Protein AF-A0ABD0XUN5-F1 (afdb_monomer)

Sequence (572 aa):
ICELVEPIVAKISSLLKPIEFGREIVEESTNNSLDVGTSLFELYLNLQRFYMLGVGMFPTGIESLSISKFYTWFDHAVVQWLDIAVFKAFQRIDKAVDLDELVPVHSCVKYSSSAVDTLSIFYQVKTFWKQLAWPEAAGSYTFVAKILEEICRSCVNHYANKMSKKVEHLGFTESAYGEKYEVTNEWCLAINNIDYVGQSIQPFGDDLDLEDIIKNVAEYIDLSAADKCKQSLDGIMKSALENVHNKIIDLLQSAARQMSPSIKRFLLEGAELLHQDNNHVDRLMQYLDENLMTLHSQLSTDNFDRFLSIILEEVSIILKFVVEDNLDRRRPSSFFSNLNGTLKILTGFFKDGVNVDSNENFTRVKQLLTLHGTETEELIHQYHLERLEEQKALNNCPFGKLVVRVRFIDETLKINVIIAEKLQPHDTNGLCDPYVKIHLLPEEKFVHLSKPRTKTVKRSLNPLFDETFTLSLTKEQKNYDRGLIQFLVKDQDFLGMSSQFVGEAFIQFKDIPKAEGDEQLENLRTFHLNLSKPDKQNTEVYKALDHRQGEKLARDFIKRQKAKMQPMVPNS

Organism: NCBI:txid642074

Radius of gyration: 42.01 Å; Cα contacts (8 Å, |Δi|>4): 743; chains: 1; bounding box: 93×56×123 Å

InterPro domains:
  IPR000008 C2 domain [PF00168] (412-520)
  IPR000008 C2 domain [PS50004] (398-522)
  IPR000008 C2 domain [SM00239] (412-521)
  IPR014770 Munc13 homology 1 [PS51258] (41-163)
  IPR014772 Mammalian uncoordinated homology 13, domain 2 [PS51259] (278-383)
  IPR035892 C2 domain superfamily [G3DSA:2.60.40.150] (385-529)
  IPR035892 C2 domain superfamily [SSF49562] (408-521)
  IPR052095 UNC-13 domain-containing protein [PTHR45999] (20-568)

Nearest PDB structures (foldseek):
  4dnl-assembly1_A  TM=9.045E-01  e=9.154E-09  Homo sapiens
  3pfq-assembly1_A  TM=8.979E-01  e=2.040E-08  Rattus norvegicus
  3gpe-assembly1_A  TM=8.973E-01  e=3.804E-08  Rattus norvegicus
  1a25-assembly1_B  TM=8.925E-01  e=6.784E-08  Rattus norvegicus
  6uwa-assembly1_A  TM=8.461E-01  e=7.416E-08  Mus musculus

Solvent-accessible surface area (backbone atoms only — not comparable to full-atom values): 31408 Å² total; per-residue (Å²): 105,62,91,65,47,46,66,50,44,45,52,53,42,71,66,58,72,85,84,79,86,88,63,95,68,63,62,69,66,52,49,54,52,51,54,54,50,51,53,53,50,54,49,49,55,51,52,51,53,53,49,53,53,44,48,76,76,36,79,82,64,48,81,79,40,83,65,66,58,54,67,68,54,37,61,67,40,53,60,49,50,50,54,52,51,52,52,54,45,50,56,47,40,49,53,33,56,70,71,44,83,54,48,58,72,42,100,89,48,59,32,26,58,32,38,56,59,46,51,51,47,55,56,48,51,45,50,51,53,65,68,61,60,69,85,47,46,73,59,43,50,56,51,49,52,50,47,47,44,48,49,47,36,52,46,46,50,48,47,45,52,52,49,50,60,72,45,67,75,62,38,67,39,88,46,102,88,45,81,42,58,46,73,45,71,46,52,35,27,50,49,39,22,42,50,54,53,42,64,45,46,61,61,50,49,61,68,64,46,50,68,60,44,38,50,42,27,31,74,76,73,33,63,69,58,20,52,50,50,50,56,52,52,54,47,50,55,49,50,26,43,49,51,46,52,49,52,50,50,51,51,48,50,48,54,41,59,54,39,43,64,59,53,51,49,35,51,49,59,40,18,69,61,83,90,65,72,71,60,40,53,49,48,45,50,49,54,52,46,56,37,48,52,46,41,60,73,52,38,55,71,71,59,35,56,49,38,55,55,50,40,51,53,51,52,34,51,48,50,44,50,55,52,54,59,39,55,78,67,51,62,61,35,66,36,30,34,38,42,43,52,51,50,53,52,53,53,59,69,45,55,89,81,45,75,66,85,76,37,68,60,47,54,53,42,51,51,50,25,52,62,49,21,44,53,69,67,58,47,54,39,50,47,52,52,52,51,40,54,50,42,71,69,50,89,69,52,82,36,10,36,40,34,35,36,56,35,32,48,68,53,29,43,38,41,32,44,36,35,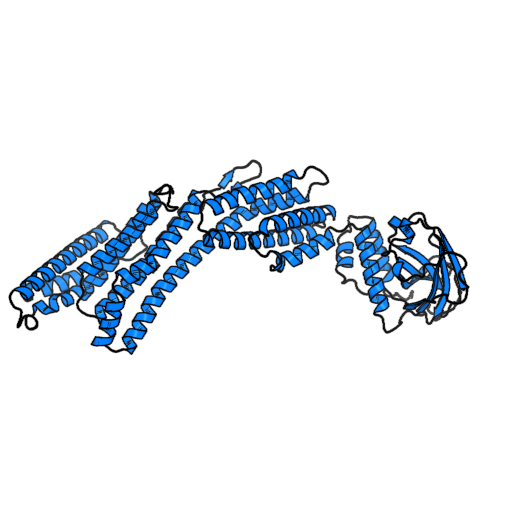37,39,62,39,62,60,74,44,100,85,64,35,28,26,36,28,43,37,42,43,58,36,52,51,83,84,41,67,90,55,84,68,54,62,56,74,68,36,75,72,30,43,57,38,75,63,70,43,77,47,79,45,84,47,51,71,68,62,68,66,35,56,86,27,32,42,39,39,39,36,27,30,50,42,89,93,66,83,51,68,48,78,62,25,34,33,68,46,49,46,70,78,44,54,78,40,79,72,89,70,71,89,84,77,72,64,70,43,82,38,45,24,40,69,73,78,75,77,74,43,69,58,54,45,51,39,63,57,35,58,89,40,66,68,36,36,54,49,48,53,54,51,53,65,60,49,57,78,84,74,77,88,126

Structure (mmCIF, N/CA/C/O backbone):
data_AF-A0ABD0XUN5-F1
#
_entry.id   AF-A0ABD0XUN5-F1
#
loop_
_atom_site.group_PDB
_atom_site.id
_atom_site.type_symbol
_atom_site.label_atom_id
_atom_site.label_alt_id
_atom_site.label_comp_id
_atom_site.label_asym_id
_atom_site.label_entity_id
_atom_site.label_seq_id
_atom_site.pdbx_PDB_ins_code
_atom_site.Cartn_x
_atom_site.Cartn_y
_atom_site.Cartn_z
_atom_site.occupancy
_atom_site.B_iso_or_equiv
_atom_site.auth_seq_id
_atom_site.auth_comp_id
_atom_site.auth_asym_id
_atom_site.auth_atom_id
_atom_site.pdbx_PDB_model_num
ATOM 1 N N . ILE A 1 1 ? 47.863 2.918 -52.271 1.00 71.12 1 ILE A N 1
ATOM 2 C CA . ILE A 1 1 ? 46.731 3.263 -51.371 1.00 71.12 1 ILE A CA 1
ATOM 3 C C . ILE A 1 1 ? 47.162 3.106 -49.919 1.00 71.12 1 ILE A C 1
ATOM 5 O O . ILE A 1 1 ? 47.206 4.122 -49.245 1.00 71.12 1 ILE A O 1
ATOM 9 N N . CYS A 1 2 ? 47.568 1.910 -49.472 1.00 76.75 2 CYS A N 1
ATOM 10 C CA . CYS A 1 2 ? 47.998 1.666 -48.085 1.00 76.75 2 CYS A CA 1
ATOM 11 C C . CYS A 1 2 ? 49.054 2.665 -47.578 1.00 76.75 2 CYS A C 1
ATOM 13 O O . CYS A 1 2 ? 48.784 3.378 -46.624 1.00 76.75 2 CYS A O 1
ATOM 15 N N . GLU A 1 3 ? 50.168 2.844 -48.299 1.00 77.81 3 GLU A N 1
ATOM 16 C CA . GLU A 1 3 ? 51.256 3.767 -47.908 1.00 77.81 3 GLU A CA 1
ATOM 17 C C . GLU A 1 3 ? 50.840 5.244 -47.768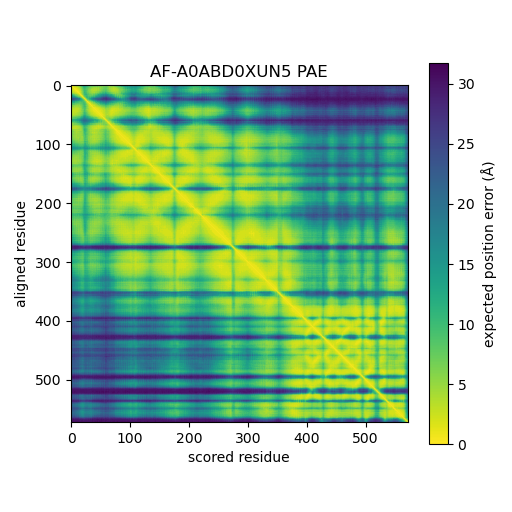 1.00 77.81 3 GLU A C 1
ATOM 19 O O . GLU A 1 3 ? 51.504 6.011 -47.077 1.00 77.81 3 GLU A O 1
ATOM 24 N N . LEU A 1 4 ? 49.756 5.659 -48.431 1.00 78.75 4 LEU A N 1
ATOM 25 C CA . LEU A 1 4 ? 49.271 7.042 -48.397 1.00 78.75 4 LEU A CA 1
ATOM 26 C C . LEU A 1 4 ? 48.158 7.230 -47.366 1.00 78.75 4 LEU A C 1
ATOM 28 O O . LEU A 1 4 ? 48.111 8.253 -46.693 1.00 78.75 4 LEU A O 1
ATOM 32 N N . VAL A 1 5 ? 47.246 6.262 -47.263 1.00 80.88 5 VAL A N 1
ATOM 33 C CA . VAL A 1 5 ? 46.013 6.394 -46.480 1.00 80.88 5 VAL A CA 1
ATOM 34 C C . VAL A 1 5 ? 46.239 6.037 -45.013 1.00 80.88 5 VAL A C 1
ATOM 36 O O . VAL A 1 5 ? 45.787 6.777 -44.146 1.00 80.88 5 VAL A O 1
ATOM 39 N N . GLU A 1 6 ? 46.988 4.974 -44.722 1.00 81.56 6 GLU A N 1
ATOM 40 C CA . GLU A 1 6 ? 47.274 4.510 -43.358 1.00 81.56 6 GLU A CA 1
ATOM 41 C C . GLU A 1 6 ? 47.862 5.602 -42.436 1.00 81.56 6 GLU A C 1
ATOM 43 O O . GLU A 1 6 ? 47.271 5.865 -41.384 1.00 81.56 6 GLU A O 1
ATOM 48 N N . PRO A 1 7 ? 48.941 6.329 -42.804 1.00 80.88 7 PRO A N 1
ATOM 49 C CA . PRO A 1 7 ? 49.507 7.359 -41.928 1.00 80.88 7 PRO A CA 1
ATOM 50 C C . PRO A 1 7 ? 48.580 8.570 -41.752 1.00 80.88 7 PRO A C 1
ATOM 52 O O . PRO A 1 7 ? 48.616 9.231 -40.712 1.00 80.88 7 PRO A O 1
ATOM 55 N N . ILE A 1 8 ? 47.739 8.870 -42.749 1.00 81.44 8 ILE A N 1
ATOM 56 C CA . ILE A 1 8 ? 46.758 9.958 -42.676 1.00 81.44 8 ILE A CA 1
ATOM 57 C C . ILE A 1 8 ? 45.629 9.574 -41.718 1.00 81.44 8 ILE A C 1
ATOM 59 O O . ILE A 1 8 ? 45.303 10.358 -40.829 1.00 81.44 8 ILE A O 1
ATOM 63 N N . VAL A 1 9 ? 45.077 8.364 -41.847 1.00 83.19 9 VAL A N 1
ATOM 64 C CA . VAL A 1 9 ? 44.016 7.860 -40.964 1.00 83.19 9 VAL A CA 1
ATOM 65 C C . VAL A 1 9 ? 44.516 7.763 -39.525 1.00 83.19 9 VAL A C 1
ATOM 67 O O . VAL A 1 9 ? 43.836 8.255 -38.628 1.00 83.19 9 VAL A O 1
ATOM 70 N N . ALA A 1 10 ? 45.719 7.231 -39.294 1.00 79.94 10 ALA A N 1
ATOM 71 C CA . ALA A 1 10 ? 46.306 7.152 -37.957 1.00 79.94 10 ALA A CA 1
ATOM 72 C C . ALA A 1 10 ? 46.486 8.544 -37.325 1.00 79.94 10 ALA A C 1
ATOM 74 O O . ALA A 1 10 ? 46.112 8.771 -36.172 1.00 79.94 10 ALA A O 1
ATOM 75 N N . LYS A 1 11 ? 46.992 9.514 -38.100 1.00 79.69 11 LYS A N 1
ATOM 76 C CA . LYS A 1 11 ? 47.170 10.894 -37.636 1.00 79.69 11 LYS A CA 1
ATOM 77 C C . LYS A 1 11 ? 45.834 11.565 -37.318 1.00 79.69 11 LYS A C 1
ATOM 79 O O . LYS A 1 11 ? 45.712 12.160 -36.253 1.00 79.69 11 LYS A O 1
ATOM 84 N N . ILE A 1 12 ? 44.833 11.466 -38.191 1.00 80.56 12 ILE A N 1
ATOM 85 C CA . ILE A 1 12 ? 43.519 12.085 -37.951 1.00 80.56 12 ILE A CA 1
ATOM 86 C C . ILE A 1 12 ? 42.822 11.403 -36.765 1.00 80.56 12 ILE A C 1
ATOM 88 O O . ILE A 1 12 ? 42.321 12.097 -35.886 1.00 80.56 12 ILE A O 1
ATOM 92 N N . SER A 1 13 ? 42.880 10.073 -36.672 1.00 75.88 13 SER A N 1
ATOM 93 C CA . SER A 1 13 ? 42.295 9.317 -35.556 1.00 75.88 13 SER A CA 1
ATOM 94 C C . SER A 1 13 ? 42.929 9.678 -34.209 1.00 75.88 13 SER A C 1
ATOM 96 O O . SER A 1 13 ? 42.218 9.774 -33.217 1.00 75.88 13 SER A O 1
ATOM 98 N N . SER A 1 14 ? 44.238 9.962 -34.168 1.00 72.06 14 SER A N 1
ATOM 99 C CA . SER A 1 14 ? 44.916 10.445 -32.949 1.00 72.06 14 SER A CA 1
ATOM 100 C C . SER A 1 14 ? 44.574 11.888 -32.555 1.00 72.06 14 SER A C 1
ATOM 102 O O . SER A 1 14 ? 44.804 12.286 -31.414 1.00 72.06 14 SER A O 1
ATOM 104 N N . LEU A 1 15 ? 44.060 12.687 -33.495 1.00 71.31 15 LEU A N 1
ATOM 105 C CA . LEU A 1 15 ? 43.689 14.087 -33.276 1.00 71.31 15 LEU A CA 1
ATOM 106 C C . LEU A 1 15 ? 42.215 14.244 -32.879 1.00 71.31 15 LEU A C 1
ATOM 108 O O . LEU A 1 15 ? 41.839 15.303 -32.371 1.00 71.31 15 LEU A O 1
ATOM 112 N N . LEU A 1 16 ? 41.395 13.209 -33.089 1.00 68.56 16 LEU A N 1
ATOM 113 C CA . LEU A 1 16 ? 40.020 13.163 -32.604 1.00 68.56 16 LEU A CA 1
ATOM 114 C C . LEU A 1 16 ? 40.025 13.120 -31.074 1.00 68.56 16 LEU A C 1
ATOM 116 O O . LEU A 1 16 ? 40.545 12.191 -30.457 1.00 68.56 16 LEU A O 1
ATOM 120 N N . LYS A 1 17 ? 39.456 14.156 -30.457 1.00 66.00 17 LYS A N 1
ATOM 121 C CA . LYS A 1 17 ? 39.299 14.219 -29.004 1.00 66.00 17 LYS A CA 1
ATOM 122 C C . LYS A 1 17 ? 38.034 13.462 -28.582 1.00 66.00 17 LYS A C 1
ATOM 124 O O . LYS A 1 17 ? 37.017 13.629 -29.255 1.00 66.00 17 LYS A O 1
ATOM 129 N N . PRO A 1 18 ? 38.068 12.725 -27.454 1.00 63.31 18 PRO A N 1
ATOM 130 C CA . PRO A 1 18 ? 36.867 12.155 -26.853 1.00 63.31 18 PRO A CA 1
ATOM 131 C C . PRO A 1 18 ? 35.824 13.240 -26.583 1.00 63.31 18 PRO A C 1
ATOM 133 O O . PRO A 1 18 ? 36.167 14.345 -26.154 1.00 63.31 18 PRO A O 1
ATOM 136 N N . ILE A 1 19 ? 34.556 12.920 -26.820 1.00 65.31 19 ILE A N 1
ATOM 137 C CA . ILE A 1 19 ? 33.444 13.818 -26.511 1.00 65.31 19 ILE A CA 1
ATOM 138 C C . ILE A 1 19 ? 33.148 13.704 -25.012 1.00 65.31 19 ILE A C 1
ATOM 140 O O . ILE A 1 19 ? 32.750 12.646 -24.532 1.00 65.31 19 ILE A O 1
ATOM 144 N N . GLU A 1 20 ? 33.362 14.785 -24.260 1.00 57.22 20 GLU A N 1
ATOM 145 C CA . GLU A 1 20 ? 32.983 14.851 -22.845 1.00 57.22 20 GLU A CA 1
ATOM 146 C C . GLU A 1 20 ? 31.487 15.164 -22.710 1.00 57.22 20 GLU A C 1
ATOM 148 O O . GLU A 1 20 ? 31.001 16.197 -23.174 1.00 57.22 20 GLU A O 1
ATOM 153 N N . PHE A 1 21 ? 30.750 14.282 -22.036 1.00 56.72 21 PHE A N 1
ATOM 154 C CA . PHE A 1 21 ? 29.333 14.470 -21.737 1.00 56.72 21 PHE A CA 1
ATOM 155 C C . PHE A 1 21 ? 29.181 15.300 -20.444 1.00 56.72 21 PHE A C 1
ATOM 157 O O . PHE A 1 21 ? 29.609 14.858 -19.380 1.00 56.72 21 PHE A O 1
ATOM 164 N N . GLY A 1 22 ? 28.566 16.494 -20.509 1.00 46.00 22 GLY A N 1
ATOM 165 C CA . GLY A 1 22 ? 28.070 17.197 -19.307 1.00 46.00 22 GLY A CA 1
ATOM 166 C C . GLY A 1 22 ? 28.570 18.619 -18.999 1.00 46.00 22 GLY A C 1
ATOM 167 O O . GLY A 1 22 ? 28.340 19.096 -17.890 1.00 46.00 22 GLY A O 1
ATOM 168 N N . ARG A 1 23 ? 29.210 19.341 -19.926 1.00 35.75 23 ARG A N 1
ATOM 169 C CA . ARG A 1 23 ? 29.447 20.798 -19.794 1.00 35.75 23 ARG A CA 1
ATOM 170 C C . ARG A 1 23 ? 28.938 21.519 -21.030 1.00 35.75 23 ARG A C 1
ATOM 172 O O . ARG A 1 23 ? 28.942 20.913 -22.095 1.00 35.75 23 ARG A O 1
ATOM 179 N N . GLU A 1 24 ? 28.498 22.773 -20.876 1.00 40.91 24 GLU A N 1
ATOM 180 C CA . GLU A 1 24 ? 28.136 23.665 -21.989 1.00 40.91 24 GLU A CA 1
ATOM 181 C C . GLU A 1 24 ? 29.156 23.510 -23.117 1.00 40.91 24 GLU A C 1
ATOM 183 O O . GLU A 1 24 ? 30.337 23.839 -22.986 1.00 40.91 24 GLU A O 1
ATOM 188 N N . ILE A 1 25 ? 28.701 22.882 -24.193 1.00 47.41 25 ILE A N 1
ATOM 189 C CA . ILE A 1 25 ? 29.549 22.471 -25.292 1.00 47.41 25 ILE A CA 1
ATOM 190 C C . ILE A 1 25 ? 29.868 23.726 -26.092 1.00 47.41 25 ILE A C 1
ATOM 192 O O . ILE A 1 25 ? 28.964 24.429 -26.535 1.00 47.41 25 ILE A O 1
ATOM 196 N N . VAL A 1 26 ? 31.152 23.988 -26.331 1.00 48.41 26 VAL A N 1
ATOM 197 C CA . VAL A 1 26 ? 31.557 24.916 -27.390 1.00 48.41 26 VAL A CA 1
ATOM 198 C C . VAL A 1 26 ? 31.170 24.257 -28.717 1.00 48.41 26 VAL A C 1
ATOM 200 O O . VAL A 1 26 ? 31.923 23.420 -29.230 1.00 48.41 26 VAL A O 1
ATOM 203 N N . GLU A 1 27 ? 29.974 24.587 -29.218 1.00 56.97 27 GLU A N 1
ATOM 204 C CA . GLU A 1 27 ? 29.319 23.998 -30.401 1.00 56.97 27 GLU A CA 1
ATOM 205 C C . GLU A 1 27 ? 30.265 23.890 -31.608 1.00 56.97 27 GLU A C 1
ATOM 207 O O . GLU A 1 27 ? 30.227 22.925 -32.364 1.00 56.97 27 GLU A O 1
ATOM 212 N N . GLU A 1 28 ? 31.186 24.840 -31.760 1.00 55.22 28 GLU A N 1
ATOM 213 C CA . GLU A 1 28 ? 32.121 24.909 -32.886 1.00 55.22 28 GLU A CA 1
ATOM 214 C C . GLU A 1 28 ? 33.188 23.795 -32.872 1.00 55.22 28 GLU A C 1
ATOM 216 O O . GLU A 1 28 ? 33.539 23.224 -33.905 1.00 55.22 28 GLU A O 1
ATOM 221 N N . SER A 1 29 ? 33.703 23.448 -31.690 1.00 56.56 29 SER A N 1
ATOM 222 C CA . SER A 1 29 ? 34.762 22.437 -31.537 1.00 56.56 29 SER A CA 1
ATOM 223 C C . SER A 1 29 ? 34.247 21.003 -31.668 1.00 56.56 29 SER A C 1
ATOM 225 O O . SER A 1 29 ? 34.942 20.135 -32.199 1.00 56.56 29 SER A O 1
ATOM 227 N N . THR A 1 30 ? 33.013 20.765 -31.226 1.00 61.72 30 THR A N 1
ATOM 228 C CA . THR A 1 30 ? 32.318 19.486 -31.381 1.00 61.72 30 THR A CA 1
ATOM 229 C C . THR A 1 30 ? 31.856 19.311 -32.816 1.00 61.72 30 THR A C 1
ATOM 231 O O . THR A 1 30 ? 32.135 18.261 -33.382 1.00 61.72 30 THR A O 1
ATOM 234 N N . ASN A 1 31 ? 31.277 20.336 -33.453 1.00 65.06 31 ASN A N 1
ATOM 235 C CA . ASN A 1 31 ? 30.881 20.270 -34.866 1.00 65.06 31 ASN A CA 1
ATOM 236 C C . ASN A 1 31 ? 32.054 19.918 -35.794 1.00 65.06 31 ASN A C 1
ATOM 238 O O . ASN A 1 31 ? 31.926 19.021 -36.623 1.00 65.06 31 ASN A O 1
ATOM 242 N N . ASN A 1 32 ? 33.236 20.502 -35.579 1.00 66.12 32 ASN A N 1
ATOM 243 C CA . ASN A 1 32 ? 34.428 20.133 -36.351 1.00 66.12 32 ASN A CA 1
ATOM 244 C C . ASN A 1 32 ? 34.855 18.666 -36.137 1.00 66.12 32 ASN A C 1
ATOM 246 O O . ASN A 1 32 ? 35.246 17.989 -37.087 1.00 66.12 32 ASN A O 1
ATOM 250 N N . SER A 1 33 ? 34.766 18.147 -34.907 1.00 68.69 33 SER A N 1
ATOM 251 C CA . SER A 1 33 ? 35.043 16.728 -34.617 1.00 68.69 33 SER A CA 1
ATOM 252 C C . SER A 1 33 ? 34.009 15.799 -35.275 1.00 68.69 33 SER A C 1
ATOM 254 O O . SER A 1 33 ? 34.354 14.733 -35.790 1.00 68.69 33 SER A O 1
ATOM 256 N N . LEU A 1 34 ? 32.743 16.232 -35.332 1.00 70.50 34 LEU A N 1
ATOM 257 C CA . LEU A 1 34 ? 31.642 15.515 -35.978 1.00 70.50 34 LEU A CA 1
ATOM 258 C C . LEU A 1 34 ? 31.834 15.399 -37.498 1.00 70.50 34 LEU A C 1
ATOM 260 O O . LEU A 1 34 ? 31.629 14.316 -38.057 1.00 70.50 34 LEU A O 1
ATOM 264 N N . ASP A 1 35 ? 32.250 16.478 -38.161 1.00 74.62 35 ASP A N 1
ATOM 265 C CA . ASP A 1 35 ? 32.454 16.509 -39.616 1.00 74.62 35 ASP A CA 1
ATOM 266 C C . ASP A 1 35 ? 33.661 15.660 -40.041 1.00 74.62 35 ASP A C 1
ATOM 268 O O . ASP A 1 35 ? 33.590 14.880 -41.000 1.00 74.62 35 ASP A O 1
ATOM 272 N N . VAL A 1 36 ? 34.757 15.740 -39.277 1.00 78.94 36 VAL A N 1
ATOM 273 C CA . VAL A 1 36 ? 35.954 14.910 -39.488 1.00 78.94 36 VAL A CA 1
ATOM 274 C C . VAL A 1 36 ? 35.643 13.432 -39.240 1.00 78.94 36 VAL A C 1
ATOM 276 O O . VAL A 1 36 ? 36.035 12.582 -40.042 1.00 78.94 36 VAL A O 1
ATOM 279 N N . GLY A 1 37 ? 34.894 13.113 -38.179 1.00 77.56 37 GLY A N 1
ATOM 280 C CA . GLY A 1 37 ? 34.446 11.751 -37.889 1.00 77.56 37 GLY A CA 1
ATOM 281 C C . GLY A 1 37 ? 33.576 11.167 -39.006 1.00 77.56 37 GLY A C 1
ATOM 282 O O . GLY A 1 37 ? 33.820 10.045 -39.445 1.00 77.56 37 GLY A O 1
ATOM 283 N N . THR A 1 38 ? 32.623 11.947 -39.526 1.00 79.06 38 THR A N 1
ATOM 284 C CA . THR A 1 38 ? 31.739 11.528 -40.630 1.00 79.06 38 THR A CA 1
ATOM 285 C C . THR A 1 38 ? 32.535 11.271 -41.914 1.00 79.06 38 THR A C 1
ATOM 287 O O . THR A 1 38 ? 32.370 10.228 -42.543 1.00 79.06 38 THR A O 1
ATOM 290 N N . SER A 1 39 ? 33.476 12.159 -42.251 1.00 82.69 39 SER A N 1
ATOM 291 C CA . SER A 1 39 ? 34.343 12.008 -43.430 1.00 82.69 39 SER A CA 1
ATOM 292 C C . SER A 1 39 ? 35.246 10.768 -43.339 1.00 82.69 39 SER A C 1
ATOM 294 O O . SER A 1 39 ? 35.465 10.071 -44.332 1.00 82.69 39 SER A O 1
ATOM 296 N N . LEU A 1 40 ? 35.761 10.455 -42.143 1.00 85.12 40 LEU A N 1
ATOM 297 C CA . LEU A 1 40 ? 36.540 9.235 -41.910 1.00 85.12 40 LEU A CA 1
ATOM 298 C C . LEU A 1 40 ? 35.694 7.966 -42.064 1.00 85.12 40 LEU A C 1
ATOM 300 O O . LEU A 1 40 ? 36.197 6.965 -42.575 1.00 85.12 40 LEU A O 1
ATOM 304 N N . PHE A 1 41 ? 34.426 7.999 -41.652 1.00 85.38 41 PHE A N 1
ATOM 305 C CA . PHE A 1 41 ? 33.516 6.869 -41.835 1.00 85.38 41 PHE A CA 1
ATOM 306 C C . PHE A 1 41 ? 33.202 6.632 -43.319 1.00 85.38 41 PHE A C 1
ATOM 308 O O . PHE A 1 41 ? 33.248 5.499 -43.796 1.00 85.38 41 PHE A O 1
ATOM 315 N N . GLU A 1 42 ? 32.982 7.695 -44.096 1.00 85.69 42 GLU A N 1
ATOM 316 C CA . GLU A 1 42 ? 32.829 7.580 -45.551 1.00 85.69 42 GLU A CA 1
ATOM 317 C C . GLU A 1 42 ? 34.082 7.000 -46.219 1.00 85.69 42 GLU A C 1
ATOM 319 O O . GLU A 1 42 ? 33.978 6.161 -47.119 1.00 85.69 42 GLU A O 1
ATOM 324 N N . LEU A 1 43 ? 35.277 7.400 -45.770 1.00 88.69 43 LEU A N 1
ATOM 325 C CA . LEU A 1 43 ? 36.532 6.817 -46.244 1.00 88.69 43 LEU A CA 1
ATOM 326 C C . LEU A 1 43 ? 36.596 5.312 -45.946 1.00 88.69 43 LEU A C 1
ATOM 328 O O . LEU A 1 43 ? 36.950 4.540 -46.838 1.00 88.69 43 LEU A O 1
ATOM 332 N N . TYR A 1 44 ? 36.206 4.889 -44.741 1.00 89.44 44 TYR A N 1
ATOM 333 C CA . TYR A 1 44 ? 36.128 3.474 -44.374 1.00 89.44 44 TYR A CA 1
ATOM 334 C C . TYR A 1 44 ? 35.200 2.689 -45.309 1.00 89.44 44 TYR A C 1
ATOM 336 O O . TYR A 1 44 ? 35.619 1.684 -45.885 1.00 89.44 44 TYR A O 1
ATOM 344 N N . LEU A 1 45 ? 33.976 3.175 -45.540 1.00 88.19 45 LEU A N 1
ATOM 345 C CA . LEU A 1 45 ? 33.013 2.510 -46.427 1.00 88.19 45 LEU A CA 1
ATOM 346 C C . LEU A 1 45 ? 33.524 2.409 -47.871 1.00 88.19 45 LEU A C 1
ATOM 348 O O . LEU A 1 45 ? 33.308 1.403 -48.549 1.00 88.19 45 LEU A O 1
ATOM 352 N N . ASN A 1 46 ? 34.227 3.433 -48.361 1.00 88.56 46 ASN A N 1
ATOM 353 C CA . ASN A 1 46 ? 34.826 3.399 -49.694 1.00 88.56 46 ASN A CA 1
ATOM 354 C C . ASN A 1 46 ? 35.981 2.392 -49.786 1.00 88.56 46 ASN A C 1
ATOM 356 O O . ASN A 1 46 ? 36.072 1.669 -50.780 1.00 88.56 46 ASN A O 1
ATOM 360 N N . LEU A 1 47 ? 36.825 2.290 -48.754 1.00 88.25 47 LEU A N 1
ATOM 361 C CA . LEU A 1 47 ? 37.885 1.277 -48.683 1.00 88.25 47 LEU A CA 1
ATOM 362 C C . LEU A 1 47 ? 37.309 -0.140 -48.600 1.00 88.25 47 LEU A C 1
ATOM 364 O O . LEU A 1 47 ? 37.797 -1.031 -49.291 1.00 88.25 47 LEU A O 1
ATOM 368 N N . GLN A 1 48 ? 36.231 -0.332 -47.839 1.00 88.00 48 GLN A N 1
ATOM 369 C CA . GLN A 1 48 ? 35.518 -1.604 -47.743 1.00 88.00 48 GLN A CA 1
ATOM 370 C C . GLN A 1 48 ? 34.931 -2.022 -49.099 1.00 88.00 48 GLN A C 1
ATOM 372 O O . GLN A 1 48 ? 35.148 -3.146 -49.549 1.00 88.00 48 GLN A O 1
ATOM 377 N N . ARG A 1 49 ? 34.252 -1.110 -49.811 1.00 86.50 49 ARG A N 1
ATOM 378 C CA . ARG A 1 49 ? 33.745 -1.367 -51.173 1.00 86.50 49 ARG A CA 1
ATOM 379 C C . ARG A 1 49 ? 34.872 -1.695 -52.148 1.00 86.50 49 ARG A C 1
ATOM 381 O O . ARG A 1 49 ? 34.738 -2.616 -52.952 1.00 86.50 49 ARG A O 1
ATOM 388 N N . PHE A 1 50 ? 35.983 -0.964 -52.070 1.00 86.56 50 PHE A N 1
ATOM 389 C CA . PHE A 1 50 ? 37.159 -1.212 -52.899 1.00 86.56 50 PHE A CA 1
ATOM 390 C C . PHE A 1 50 ? 37.769 -2.593 -52.622 1.00 86.56 50 PHE A C 1
ATOM 392 O O . PHE A 1 50 ? 38.082 -3.323 -53.562 1.00 86.56 50 PHE A O 1
ATOM 399 N N . TYR A 1 51 ? 37.873 -2.985 -51.350 1.00 84.69 51 TYR A N 1
ATOM 400 C CA . TYR A 1 51 ? 38.312 -4.320 -50.954 1.00 84.69 51 TYR A CA 1
ATOM 401 C C . TYR A 1 51 ? 37.379 -5.408 -51.504 1.00 84.69 51 TYR A C 1
ATOM 403 O O . TYR A 1 51 ? 37.852 -6.335 -52.157 1.00 84.69 51 TYR A O 1
ATOM 411 N N . MET A 1 52 ? 36.060 -5.256 -51.340 1.00 83.12 52 MET A N 1
ATOM 412 C CA . MET A 1 52 ? 35.061 -6.211 -51.845 1.00 83.12 52 MET A CA 1
ATOM 413 C C . MET A 1 52 ? 35.108 -6.383 -53.370 1.00 83.12 52 MET A C 1
ATOM 415 O O . MET A 1 52 ? 34.997 -7.502 -53.870 1.00 83.12 52 MET A O 1
ATOM 419 N N . LEU A 1 53 ? 35.323 -5.298 -54.122 1.00 83.69 53 LEU A N 1
ATOM 420 C CA . LEU A 1 53 ? 35.559 -5.370 -55.569 1.00 83.69 53 LEU A CA 1
ATOM 421 C C . LEU A 1 53 ? 36.832 -6.161 -55.889 1.00 83.69 53 LEU A C 1
ATOM 423 O O . LEU A 1 53 ? 36.827 -7.002 -56.787 1.00 83.69 53 LEU A O 1
ATOM 427 N N . GLY A 1 54 ? 37.901 -5.933 -55.122 1.00 79.50 54 GLY A N 1
ATOM 428 C CA . GLY A 1 54 ? 39.134 -6.706 -55.219 1.00 79.50 54 GLY A CA 1
ATOM 429 C C . GLY A 1 54 ? 38.900 -8.202 -55.008 1.00 79.50 54 GLY A C 1
ATOM 430 O O . GLY A 1 54 ? 39.403 -8.998 -55.800 1.00 79.50 54 GLY A O 1
ATOM 431 N N . VAL A 1 55 ? 38.107 -8.584 -53.995 1.00 79.31 55 VAL A N 1
ATOM 432 C CA . VAL A 1 55 ? 37.787 -9.994 -53.680 1.00 79.31 55 VAL A CA 1
ATOM 433 C C . VAL A 1 55 ? 37.107 -10.668 -54.872 1.00 79.31 55 VAL A C 1
ATOM 435 O O . VAL A 1 55 ? 37.463 -11.787 -55.236 1.00 79.31 55 VAL A O 1
ATOM 438 N N . GLY A 1 56 ? 36.174 -9.970 -55.527 1.00 77.62 56 GLY A N 1
ATOM 439 C CA . GLY A 1 56 ? 35.487 -10.477 -56.717 1.00 77.62 56 GLY A CA 1
ATOM 440 C C . GLY A 1 56 ? 36.389 -10.636 -57.947 1.00 77.62 56 GLY A C 1
ATOM 441 O O . GLY A 1 56 ? 36.129 -11.495 -58.787 1.00 77.62 56 GLY A O 1
ATOM 442 N N . MET A 1 57 ? 37.452 -9.833 -58.063 1.00 77.88 57 MET A N 1
ATOM 443 C CA . MET A 1 57 ? 38.382 -9.864 -59.201 1.00 77.88 57 MET A CA 1
ATOM 444 C C . MET A 1 57 ? 39.571 -10.814 -58.999 1.00 77.88 57 MET A C 1
ATOM 446 O O . MET A 1 57 ? 40.087 -11.352 -59.978 1.00 77.88 57 MET A O 1
ATOM 450 N N . PHE A 1 58 ? 40.002 -11.034 -57.752 1.00 75.06 58 PHE A N 1
ATOM 451 C CA . PHE A 1 58 ? 41.164 -11.860 -57.405 1.00 75.06 58 PHE A CA 1
ATOM 452 C C . PHE A 1 58 ? 40.844 -12.820 -56.241 1.00 75.06 58 PHE A C 1
ATOM 454 O O . PHE A 1 58 ? 41.249 -12.566 -55.106 1.00 75.06 58 PHE A O 1
ATOM 461 N N . PRO A 1 59 ? 40.161 -13.952 -56.505 1.00 69.00 59 PRO A N 1
ATOM 462 C CA . PRO A 1 59 ? 39.702 -14.865 -55.451 1.00 69.00 59 PRO A CA 1
ATOM 463 C C . PRO A 1 59 ? 40.840 -15.576 -54.706 1.00 69.00 59 PRO A C 1
ATOM 465 O O . PRO A 1 59 ? 40.715 -15.904 -53.532 1.00 69.00 59 PRO A O 1
ATOM 468 N N . THR A 1 60 ? 41.967 -15.820 -55.378 1.00 62.34 60 THR A N 1
ATOM 469 C CA . THR A 1 60 ? 43.145 -16.487 -54.809 1.00 62.34 60 THR A CA 1
ATOM 470 C C . THR A 1 60 ? 44.295 -15.490 -54.696 1.00 62.34 60 THR A C 1
ATOM 472 O O . THR A 1 60 ? 44.878 -15.111 -55.711 1.00 62.34 60 THR A O 1
ATOM 475 N N . GLY A 1 61 ? 44.627 -15.066 -53.472 1.00 66.06 61 GLY A N 1
ATOM 476 C CA . GLY A 1 61 ? 45.784 -14.203 -53.188 1.00 66.06 61 GLY A CA 1
ATOM 477 C C . GLY A 1 61 ? 45.463 -12.843 -52.566 1.00 66.06 61 GLY A C 1
ATOM 478 O O . GLY A 1 61 ? 46.390 -12.113 -52.223 1.00 66.06 61 GLY A O 1
ATOM 479 N N . ILE A 1 62 ? 44.190 -12.498 -52.358 1.00 67.06 62 ILE A N 1
ATOM 480 C CA . ILE A 1 62 ? 43.831 -11.190 -51.794 1.00 67.06 62 ILE A CA 1
ATOM 481 C C . ILE A 1 62 ? 44.218 -11.021 -50.321 1.00 67.06 62 ILE A C 1
ATOM 483 O O . ILE A 1 62 ? 44.567 -9.922 -49.897 1.00 67.06 62 ILE A O 1
ATOM 487 N N . GLU A 1 63 ? 44.253 -12.121 -49.566 1.00 65.44 63 GLU A N 1
ATOM 488 C CA . GLU A 1 63 ? 44.698 -12.148 -48.168 1.00 65.44 63 GLU A CA 1
ATOM 489 C C . GLU A 1 63 ? 46.158 -11.694 -48.017 1.00 65.44 63 GLU A C 1
ATOM 491 O O . GLU A 1 63 ? 46.532 -11.138 -46.985 1.00 65.44 63 GLU A O 1
ATOM 496 N N . SER A 1 64 ? 46.968 -11.863 -49.072 1.00 66.44 64 SER A N 1
ATOM 497 C CA . SER A 1 64 ? 48.376 -11.450 -49.107 1.00 66.44 64 SER A CA 1
ATOM 498 C C . SER A 1 64 ? 48.583 -9.952 -49.371 1.00 66.44 64 SER A C 1
ATOM 500 O O . SER A 1 64 ? 49.699 -9.454 -49.225 1.00 66.44 64 SER A O 1
ATOM 502 N N . LEU A 1 65 ? 47.531 -9.216 -49.752 1.00 74.62 65 LEU A N 1
ATOM 503 C CA . LEU A 1 65 ? 47.619 -7.780 -50.009 1.00 74.62 65 LEU A CA 1
ATOM 504 C C . LEU A 1 65 ? 47.548 -6.993 -48.701 1.00 74.62 65 LEU A C 1
ATOM 506 O O . LEU A 1 65 ? 46.677 -7.240 -47.875 1.00 74.62 65 LEU A O 1
ATOM 510 N N . SER A 1 66 ? 48.361 -5.944 -48.566 1.00 71.94 66 SER A N 1
ATOM 511 C CA . SER A 1 66 ? 48.359 -5.059 -47.387 1.00 71.94 66 SER A CA 1
ATOM 512 C C . SER A 1 66 ? 47.015 -4.367 -47.123 1.00 71.94 66 SER A C 1
ATOM 514 O O . SER A 1 66 ? 46.790 -3.847 -46.036 1.00 71.94 66 SER A O 1
ATOM 516 N N . ILE A 1 67 ? 46.114 -4.344 -48.110 1.00 79.75 67 ILE A N 1
ATOM 517 C CA . ILE A 1 67 ? 44.767 -3.786 -47.966 1.00 79.75 67 ILE A CA 1
ATOM 518 C C . ILE A 1 67 ? 43.802 -4.737 -47.245 1.00 79.75 67 ILE A C 1
ATOM 520 O O . ILE A 1 67 ? 42.764 -4.278 -46.795 1.00 79.75 67 ILE A O 1
ATOM 524 N N . SER A 1 68 ? 44.126 -6.025 -47.077 1.00 77.62 68 SER A N 1
ATOM 525 C CA . SER A 1 68 ? 43.252 -6.997 -46.397 1.00 77.62 68 SER A CA 1
ATOM 526 C C . SER A 1 68 ? 42.990 -6.652 -44.926 1.00 77.62 68 SER A C 1
ATOM 528 O O . SER A 1 68 ? 41.957 -7.028 -44.379 1.00 77.62 68 SER A O 1
ATOM 530 N N . LYS A 1 69 ? 43.886 -5.876 -44.304 1.00 82.44 69 LYS A N 1
ATOM 531 C CA . LYS A 1 69 ? 43.786 -5.404 -42.915 1.00 82.44 69 LYS A CA 1
ATOM 532 C C . LYS A 1 69 ? 43.498 -3.907 -42.795 1.00 82.44 69 LYS A C 1
ATOM 534 O O . LYS A 1 69 ? 43.806 -3.312 -41.774 1.00 82.44 69 LYS A O 1
ATOM 539 N N . PHE A 1 70 ? 42.903 -3.276 -43.812 1.00 85.75 70 PHE A N 1
ATOM 540 C CA . PHE A 1 70 ? 42.636 -1.828 -43.788 1.00 85.75 70 PHE A CA 1
ATOM 541 C C . PHE A 1 70 ? 41.782 -1.375 -42.589 1.00 85.75 70 PHE A C 1
ATOM 543 O O . PHE A 1 70 ? 41.865 -0.222 -42.177 1.00 85.75 70 PHE A O 1
ATOM 550 N N . TYR A 1 71 ? 40.951 -2.270 -42.043 1.00 84.69 71 TYR A N 1
ATOM 551 C CA . TYR A 1 71 ? 40.070 -1.982 -40.914 1.00 84.69 71 TYR A CA 1
ATOM 552 C C . TYR A 1 71 ? 40.847 -1.632 -39.638 1.00 84.69 71 TYR A C 1
ATOM 554 O O . TYR A 1 71 ? 40.408 -0.745 -38.913 1.00 84.69 71 TYR A O 1
ATOM 562 N N . THR A 1 72 ? 42.033 -2.213 -39.411 1.00 85.38 72 THR A N 1
ATOM 563 C CA . THR A 1 72 ? 42.842 -1.949 -38.204 1.00 85.38 72 THR A CA 1
ATOM 564 C C . THR A 1 72 ? 43.343 -0.508 -38.137 1.00 85.38 72 THR A C 1
ATOM 566 O O . THR A 1 72 ? 43.629 0.016 -37.063 1.00 85.38 72 THR A O 1
ATOM 569 N N . TRP A 1 73 ? 43.404 0.195 -39.274 1.00 87.69 73 TRP A N 1
ATOM 570 C CA . TRP A 1 73 ? 43.735 1.622 -39.302 1.00 87.69 73 TRP A CA 1
ATOM 571 C C . TRP A 1 73 ? 42.686 2.472 -38.572 1.00 87.69 73 TRP A C 1
ATOM 573 O O . TRP A 1 73 ? 42.981 3.592 -38.160 1.00 87.69 73 TRP A O 1
ATOM 583 N N . PHE A 1 74 ? 41.469 1.944 -38.412 1.00 87.25 74 PHE A N 1
ATOM 584 C CA . PHE A 1 74 ? 40.312 2.640 -37.863 1.00 87.25 74 PHE A CA 1
ATOM 585 C C . PHE A 1 74 ? 39.934 2.190 -36.444 1.00 87.25 74 PHE A C 1
ATOM 587 O O . PHE A 1 74 ? 38.934 2.683 -35.933 1.00 87.25 74 PHE A O 1
ATOM 594 N N . ASP A 1 75 ? 40.718 1.342 -35.766 1.00 77.56 75 ASP A N 1
ATOM 595 C CA . ASP A 1 75 ? 40.396 0.842 -34.411 1.00 77.56 75 ASP A CA 1
ATOM 596 C C . ASP A 1 75 ? 40.059 1.976 -33.427 1.00 77.56 75 ASP A C 1
ATOM 598 O O . ASP A 1 75 ? 39.059 1.935 -32.708 1.00 77.56 75 ASP A O 1
ATOM 602 N N . HIS A 1 76 ? 40.852 3.050 -33.449 1.00 77.50 76 HIS A N 1
ATOM 603 C CA . HIS A 1 76 ? 40.605 4.240 -32.632 1.00 77.50 76 HIS A CA 1
ATOM 604 C C . HIS A 1 76 ? 39.436 5.097 -33.144 1.00 77.50 76 HIS A C 1
ATOM 606 O O . HIS A 1 76 ? 38.761 5.749 -32.348 1.00 77.50 76 HIS A O 1
ATOM 612 N N . ALA A 1 77 ? 39.180 5.096 -34.453 1.00 81.25 77 ALA A N 1
ATOM 613 C CA . ALA A 1 77 ? 38.107 5.872 -35.066 1.00 81.25 77 ALA A CA 1
ATOM 614 C C . ALA A 1 77 ? 36.721 5.269 -34.784 1.00 81.25 77 ALA A C 1
ATOM 616 O O . ALA A 1 77 ? 35.790 6.026 -34.526 1.00 81.25 77 ALA A O 1
ATOM 617 N N . VAL A 1 78 ? 36.580 3.936 -34.750 1.00 81.94 78 VAL A N 1
ATOM 618 C CA . VAL A 1 78 ? 35.295 3.266 -34.462 1.00 81.94 78 VAL A CA 1
ATOM 619 C C . VAL A 1 78 ? 34.777 3.637 -33.075 1.00 81.94 78 VAL A C 1
ATOM 621 O O . VAL A 1 78 ? 33.606 3.985 -32.922 1.00 81.94 78 VAL A O 1
ATOM 624 N N . VAL A 1 79 ? 35.653 3.633 -32.066 1.00 78.94 79 VAL A N 1
ATOM 625 C CA . VAL A 1 79 ? 35.301 4.028 -30.693 1.00 78.94 79 VAL A CA 1
ATOM 626 C C . VAL A 1 79 ? 34.750 5.458 -30.654 1.00 78.94 79 VAL A C 1
ATOM 628 O O . VAL A 1 79 ? 33.750 5.691 -29.977 1.00 78.94 79 VAL A O 1
ATOM 631 N N . GLN A 1 80 ? 35.361 6.375 -31.414 1.00 79.06 80 GLN A N 1
ATOM 632 C CA . GLN A 1 80 ? 34.941 7.776 -31.527 1.00 79.06 80 GLN A CA 1
ATOM 633 C C . GLN A 1 80 ? 33.644 7.938 -32.328 1.00 79.06 80 GLN A C 1
ATOM 635 O O . GLN A 1 80 ? 32.792 8.743 -31.962 1.00 79.06 80 GLN A O 1
ATOM 640 N N . TRP A 1 81 ? 33.442 7.169 -33.403 1.00 84.62 81 TRP A N 1
ATOM 641 C CA . TRP A 1 81 ? 32.178 7.177 -34.146 1.00 84.62 81 TRP A CA 1
ATOM 642 C C . TRP A 1 81 ? 31.008 6.734 -33.275 1.00 84.62 81 TRP A C 1
ATOM 644 O O . TRP A 1 81 ? 29.927 7.313 -33.378 1.00 84.62 81 TRP A O 1
ATOM 654 N N . LEU A 1 82 ? 31.232 5.759 -32.390 1.00 80.75 82 LEU A N 1
ATOM 655 C CA . LEU A 1 82 ? 30.242 5.352 -31.397 1.00 80.75 82 LEU A CA 1
ATOM 656 C C . LEU A 1 82 ? 29.934 6.486 -30.414 1.00 80.75 82 LEU A C 1
ATOM 658 O O . LEU A 1 82 ? 28.762 6.783 -30.204 1.00 80.75 82 LEU A O 1
ATOM 662 N N . ASP A 1 83 ? 30.948 7.182 -29.892 1.00 79.25 83 ASP A N 1
ATOM 663 C CA . ASP A 1 83 ? 30.736 8.331 -28.994 1.00 79.25 83 ASP A CA 1
ATOM 664 C C . ASP A 1 83 ? 29.942 9.455 -29.688 1.00 79.25 83 ASP A C 1
ATOM 666 O O . ASP A 1 83 ? 29.010 10.024 -29.119 1.00 79.25 83 ASP A O 1
ATOM 670 N N . ILE A 1 84 ? 30.248 9.724 -30.962 1.00 78.88 84 ILE A N 1
ATOM 671 C CA . ILE A 1 84 ? 29.517 10.673 -31.814 1.00 78.88 84 ILE A CA 1
ATOM 672 C C . ILE A 1 84 ? 28.062 10.234 -32.029 1.00 78.88 84 ILE A C 1
ATOM 674 O O . ILE A 1 84 ? 27.146 11.061 -31.964 1.00 78.88 84 ILE A O 1
ATOM 678 N N . ALA A 1 85 ? 27.835 8.953 -32.320 1.00 81.75 85 ALA A N 1
ATOM 679 C CA . ALA A 1 85 ? 26.503 8.409 -32.552 1.00 81.75 85 ALA A CA 1
ATOM 680 C C . ALA A 1 85 ? 25.638 8.508 -31.289 1.00 81.75 85 ALA A C 1
ATOM 682 O O . ALA A 1 85 ? 24.495 8.958 -31.369 1.00 81.75 85 ALA A O 1
ATOM 683 N N . VAL A 1 86 ? 26.207 8.175 -30.129 1.00 81.38 86 VAL A N 1
ATOM 684 C CA . VAL A 1 86 ? 25.560 8.285 -28.814 1.00 81.38 86 VAL A CA 1
ATOM 685 C C . VAL A 1 86 ? 25.258 9.745 -28.474 1.00 81.38 86 VAL A C 1
ATOM 687 O O . VAL A 1 86 ? 24.147 10.074 -28.063 1.00 81.38 86 VAL A O 1
ATOM 690 N N . PHE A 1 87 ? 26.189 10.663 -28.739 1.00 82.56 87 PHE A N 1
ATOM 691 C CA . PHE A 1 87 ? 25.948 12.095 -28.563 1.00 82.56 87 PHE A CA 1
ATOM 692 C C . PHE A 1 87 ? 24.773 12.607 -29.413 1.00 82.56 87 PHE A C 1
ATOM 694 O O . PHE A 1 87 ? 23.862 13.267 -28.905 1.00 82.56 87 PHE A O 1
ATOM 701 N N . LYS A 1 88 ? 24.742 12.255 -30.705 1.00 83.00 88 LYS A N 1
ATOM 702 C CA . LYS A 1 88 ? 23.625 12.596 -31.603 1.00 83.00 88 LYS A CA 1
ATOM 703 C C . LYS A 1 88 ? 22.315 11.930 -31.170 1.00 83.00 88 LYS A C 1
ATOM 705 O O . LYS A 1 88 ? 21.250 12.526 -31.345 1.00 83.00 88 LYS A O 1
ATOM 710 N N . ALA A 1 89 ? 22.380 10.720 -30.613 1.00 87.75 89 ALA A N 1
ATOM 711 C CA . ALA A 1 89 ? 21.226 10.021 -30.059 1.00 87.75 89 ALA A CA 1
ATOM 712 C C . ALA A 1 89 ? 20.620 10.797 -28.883 1.00 87.75 89 ALA A C 1
ATOM 714 O O . ALA A 1 89 ? 19.419 11.064 -28.905 1.00 87.75 89 ALA A O 1
ATOM 715 N N . PHE A 1 90 ? 21.435 11.252 -27.926 1.00 88.12 90 PHE A N 1
ATOM 716 C CA . PHE A 1 90 ? 20.957 12.075 -26.811 1.00 88.12 90 PHE A CA 1
ATOM 717 C C . PHE A 1 90 ? 20.299 13.369 -27.277 1.00 88.12 90 PHE A C 1
ATOM 719 O O . PHE A 1 90 ? 19.183 13.661 -26.861 1.00 88.12 90 PHE A O 1
ATOM 726 N N . GLN A 1 91 ? 20.921 14.101 -28.206 1.00 88.12 91 GLN A N 1
ATOM 727 C CA . GLN A 1 91 ? 20.326 15.329 -28.745 1.00 88.12 91 GLN A CA 1
ATOM 728 C C . GLN A 1 91 ? 18.986 15.085 -29.452 1.00 88.12 91 GLN A C 1
ATOM 730 O O . GLN A 1 91 ? 18.098 15.939 -29.428 1.00 88.12 91 GLN A O 1
ATOM 735 N N . ARG A 1 92 ? 18.831 13.934 -30.117 1.00 89.75 92 ARG A N 1
ATOM 736 C CA . ARG A 1 92 ? 17.563 13.557 -30.750 1.00 89.75 92 ARG A CA 1
ATOM 737 C C . ARG A 1 92 ? 16.507 13.172 -29.735 1.00 89.75 92 ARG A C 1
ATOM 739 O O . ARG A 1 92 ? 15.388 13.642 -29.877 1.00 89.75 92 ARG A O 1
ATOM 746 N N . ILE A 1 93 ? 16.865 12.380 -28.726 1.00 93.00 93 ILE A N 1
ATOM 747 C CA . ILE A 1 93 ? 15.982 12.078 -27.595 1.00 93.00 93 ILE A CA 1
ATOM 748 C C . ILE A 1 93 ? 15.522 13.378 -26.951 1.00 93.00 93 ILE A C 1
ATOM 750 O O . ILE A 1 93 ? 14.332 13.560 -26.711 1.00 93.00 93 ILE A O 1
ATOM 754 N N . ASP A 1 94 ? 16.451 14.308 -26.738 1.00 92.56 94 ASP A N 1
ATOM 755 C CA . ASP A 1 94 ? 16.143 15.589 -26.141 1.00 92.56 94 ASP A CA 1
ATOM 756 C C . ASP A 1 94 ? 15.078 16.336 -26.942 1.00 92.56 94 ASP A C 1
ATOM 758 O O . ASP A 1 94 ? 14.043 16.689 -26.381 1.00 92.56 94 ASP A O 1
ATOM 762 N N . LYS A 1 95 ? 15.299 16.514 -28.245 1.00 92.88 95 LYS A N 1
ATOM 763 C CA . LYS A 1 95 ? 14.351 17.204 -29.127 1.00 92.88 95 LYS A CA 1
ATOM 764 C C . LYS A 1 95 ? 13.023 16.460 -29.258 1.00 92.88 95 LYS A C 1
ATOM 766 O O . LYS A 1 95 ? 11.983 17.106 -29.254 1.00 92.88 95 LYS A O 1
ATOM 771 N N . ALA A 1 96 ? 13.054 15.132 -29.361 1.00 94.19 96 ALA A N 1
ATOM 772 C CA . ALA A 1 96 ? 11.859 14.307 -29.489 1.00 94.19 96 ALA A CA 1
ATOM 773 C C . ALA A 1 96 ? 10.967 14.442 -28.251 1.00 94.19 96 ALA A C 1
ATOM 775 O O . ALA A 1 96 ? 9.775 14.688 -28.381 1.00 94.19 96 ALA A O 1
ATOM 776 N N . VAL A 1 97 ? 11.544 14.357 -27.046 1.00 94.50 97 VAL A N 1
ATOM 777 C CA . VAL A 1 97 ? 10.778 14.540 -25.807 1.00 94.50 97 VAL A CA 1
ATOM 778 C C . VAL A 1 97 ? 10.299 15.980 -25.663 1.00 94.50 97 VAL A C 1
ATOM 780 O O . VAL A 1 97 ? 9.172 16.176 -25.227 1.00 94.50 97 VAL A O 1
ATOM 783 N N . ASP A 1 98 ? 11.092 16.988 -26.034 1.00 92.62 98 ASP A N 1
ATOM 784 C CA . ASP A 1 98 ? 10.682 18.394 -25.908 1.00 92.62 98 ASP A CA 1
ATOM 785 C C . ASP A 1 98 ? 9.498 18.735 -26.828 1.00 92.62 98 ASP A C 1
ATOM 787 O O . ASP A 1 98 ? 8.550 19.378 -26.375 1.00 92.62 98 ASP A O 1
ATOM 791 N N . LEU A 1 99 ? 9.519 18.249 -28.074 1.00 92.50 99 LEU A N 1
ATOM 792 C CA . LEU A 1 99 ? 8.482 18.491 -29.084 1.00 92.50 99 LEU A CA 1
ATOM 793 C C . LEU A 1 99 ? 7.209 17.658 -28.892 1.00 92.50 99 LEU A C 1
ATOM 795 O O . LEU A 1 99 ? 6.179 17.997 -29.465 1.00 92.50 99 LEU A O 1
ATOM 799 N N . ASP A 1 100 ? 7.268 16.573 -28.124 1.00 93.88 100 ASP A N 1
ATOM 800 C CA . ASP A 1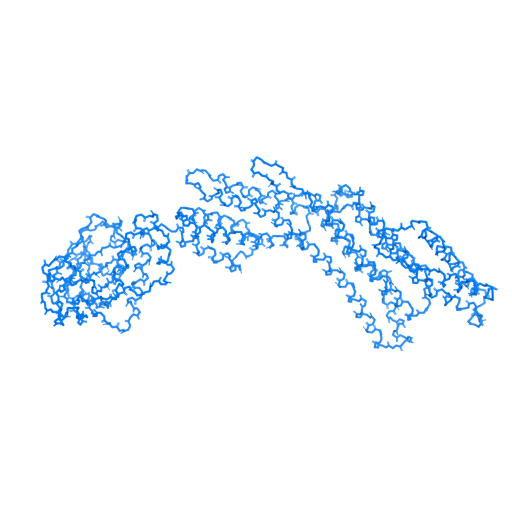 100 ? 6.136 15.661 -27.994 1.00 93.88 100 ASP A CA 1
ATOM 801 C C . ASP A 1 100 ? 4.980 16.265 -27.191 1.00 93.88 100 ASP A C 1
ATOM 803 O O . ASP A 1 100 ? 5.140 16.679 -26.044 1.00 93.88 100 ASP A O 1
ATOM 807 N N . GLU A 1 101 ? 3.789 16.273 -27.778 1.00 90.44 101 GLU A N 1
ATOM 808 C CA . GLU A 1 101 ? 2.568 16.763 -27.130 1.00 90.44 101 GLU A CA 1
ATOM 809 C C . GLU A 1 101 ? 1.883 15.683 -26.273 1.00 90.44 101 GLU A C 1
ATOM 811 O O . GLU A 1 101 ? 0.813 15.927 -25.726 1.00 90.44 101 GLU A O 1
ATOM 816 N N . LEU A 1 102 ? 2.499 14.497 -26.137 1.00 91.50 102 LEU A N 1
ATOM 817 C CA . LEU A 1 102 ? 1.970 13.351 -25.387 1.00 91.50 102 LEU A CA 1
ATOM 818 C C . LEU A 1 102 ? 0.584 12.919 -25.886 1.00 91.50 102 LEU A C 1
ATOM 820 O O . LEU A 1 102 ? -0.311 12.602 -25.109 1.00 91.50 102 LEU A O 1
ATOM 824 N N . VAL A 1 103 ? 0.426 12.872 -27.209 1.00 90.75 103 VAL A N 1
ATOM 825 C CA . VAL A 1 103 ? -0.772 12.368 -27.890 1.00 90.75 103 VAL A CA 1
ATOM 826 C C . VAL A 1 103 ? -0.462 10.998 -28.507 1.00 90.75 103 VAL A C 1
ATOM 828 O O . VAL A 1 103 ? 0.637 10.814 -29.042 1.00 90.75 103 VAL A O 1
ATOM 831 N N . PRO A 1 104 ? -1.391 10.022 -28.466 1.00 89.62 104 PRO A N 1
ATOM 832 C CA . PRO A 1 104 ? -1.175 8.722 -29.092 1.00 89.62 104 PRO A CA 1
ATOM 833 C C . PRO A 1 104 ? -0.909 8.838 -30.597 1.00 89.62 104 PRO A C 1
ATOM 835 O O . PRO A 1 104 ? -1.625 9.545 -31.306 1.00 89.62 104 PRO A O 1
ATOM 838 N N . VAL A 1 105 ? 0.071 8.085 -31.107 1.00 87.38 105 VAL A N 1
ATOM 839 C CA . VAL A 1 105 ? 0.411 8.073 -32.548 1.00 87.38 105 VAL A CA 1
ATOM 840 C C . VAL A 1 105 ? -0.744 7.540 -33.402 1.00 87.38 105 VAL A C 1
ATOM 842 O O . VAL A 1 105 ? -0.947 7.967 -34.537 1.00 87.38 105 VAL A O 1
ATOM 845 N N . HIS A 1 106 ? -1.508 6.590 -32.864 1.00 87.31 106 HIS A N 1
ATOM 846 C CA . HIS A 1 106 ? -2.675 6.008 -33.515 1.00 87.31 106 HIS A CA 1
ATOM 847 C C . HIS A 1 106 ? -3.714 5.606 -32.466 1.00 87.31 106 HIS A C 1
ATOM 849 O O . HIS A 1 106 ? -3.374 5.313 -31.324 1.00 87.31 106 HIS A O 1
ATOM 855 N N . SER A 1 107 ? -4.983 5.501 -32.859 1.00 81.44 107 SER A N 1
ATOM 856 C CA . SER A 1 107 ? -6.091 5.150 -31.956 1.00 81.44 107 SER A CA 1
ATOM 857 C C . SER A 1 107 ? -6.002 3.751 -31.328 1.00 81.44 107 SER A C 1
ATOM 859 O O . SER A 1 107 ? -6.765 3.446 -30.417 1.00 81.44 107 SER A O 1
ATOM 861 N N . CYS A 1 108 ? -5.116 2.884 -31.826 1.00 82.44 108 CYS A N 1
ATOM 862 C CA . CYS A 1 108 ? -4.934 1.515 -31.333 1.00 82.44 108 CYS A CA 1
ATOM 863 C C . CYS A 1 108 ? -3.665 1.327 -30.494 1.00 82.44 108 CYS A C 1
ATOM 865 O O . CYS A 1 108 ? -3.454 0.238 -29.964 1.00 82.44 108 CYS A O 1
ATOM 867 N N . VAL A 1 109 ? -2.823 2.358 -30.383 1.00 86.38 109 VAL A N 1
ATOM 868 C CA . VAL A 1 109 ? -1.578 2.307 -29.613 1.00 86.38 109 VAL A CA 1
ATOM 869 C C . VAL A 1 109 ? -1.638 3.318 -28.482 1.00 86.38 109 VAL A C 1
ATOM 871 O O . VAL A 1 109 ? -2.286 4.352 -28.598 1.00 86.38 109 VAL A O 1
ATOM 874 N N . LYS A 1 110 ? -0.957 3.017 -27.378 1.00 87.94 110 LYS A N 1
ATOM 875 C CA . LYS A 1 110 ? -0.936 3.870 -26.184 1.00 87.94 110 LYS A CA 1
ATOM 876 C C . LYS A 1 110 ? 0.449 4.472 -25.934 1.00 87.94 110 LYS A C 1
ATOM 878 O O . LYS A 1 110 ? 0.875 4.565 -24.791 1.00 87.94 110 LYS A O 1
ATOM 883 N N . TYR A 1 111 ? 1.154 4.834 -27.003 1.00 91.00 111 TYR A N 1
ATOM 884 C CA . TYR A 1 111 ? 2.436 5.541 -26.969 1.00 91.00 111 TYR A CA 1
ATOM 885 C C . TYR A 1 111 ? 2.411 6.721 -27.949 1.00 91.00 111 TYR A C 1
ATOM 887 O O . TYR A 1 111 ? 1.644 6.719 -28.919 1.00 91.00 111 TYR A O 1
ATOM 895 N N . SER A 1 112 ? 3.232 7.731 -27.678 1.00 93.56 112 SER A N 1
ATOM 896 C CA . SER A 1 112 ? 3.337 8.972 -28.445 1.00 93.56 112 SER A CA 1
ATOM 897 C C . SER A 1 112 ? 4.522 8.966 -29.418 1.00 93.56 112 SER A C 1
ATOM 899 O O . SER A 1 112 ? 5.273 7.991 -29.544 1.00 93.56 112 SER A O 1
ATOM 901 N N . SER A 1 113 ? 4.666 10.078 -30.139 1.00 93.81 113 SER A N 1
ATOM 902 C CA . SER A 1 113 ? 5.672 10.265 -31.185 1.00 93.81 113 SER A CA 1
ATOM 903 C C . SER A 1 113 ? 7.112 10.138 -30.674 1.00 93.81 113 SER A C 1
ATOM 905 O O . SER A 1 113 ? 7.932 9.493 -31.330 1.00 93.81 113 SER A O 1
ATOM 907 N N . SER A 1 114 ? 7.411 10.636 -29.466 1.00 94.88 114 SER A N 1
ATOM 908 C CA . SER A 1 114 ? 8.776 10.619 -28.920 1.00 94.88 114 SER A CA 1
ATOM 909 C C . SER A 1 114 ? 9.329 9.213 -28.732 1.00 94.88 114 SER A C 1
ATOM 911 O O . SER A 1 114 ? 10.537 8.999 -28.863 1.00 94.88 114 SER A O 1
ATOM 913 N N . ALA A 1 115 ? 8.462 8.248 -28.415 1.00 94.06 115 ALA A N 1
ATOM 914 C CA . ALA A 1 115 ? 8.872 6.866 -28.237 1.00 94.06 115 ALA A CA 1
ATOM 915 C C . ALA A 1 115 ? 9.298 6.277 -29.587 1.00 94.06 115 ALA A C 1
ATOM 917 O O . ALA A 1 115 ? 10.396 5.739 -29.704 1.00 94.06 115 ALA A O 1
ATOM 918 N N . VAL A 1 116 ? 8.491 6.475 -30.634 1.00 93.56 116 VAL A N 1
ATOM 919 C CA . VAL A 1 116 ? 8.797 6.028 -32.004 1.00 93.56 116 VAL A CA 1
ATOM 920 C C . VAL A 1 116 ? 10.083 6.671 -32.529 1.00 93.56 116 VAL A C 1
ATOM 922 O O . VAL A 1 116 ? 10.950 5.974 -33.061 1.00 93.56 116 VAL A O 1
ATOM 925 N N . ASP A 1 117 ? 10.254 7.976 -32.320 1.00 92.81 117 ASP A N 1
ATOM 926 C CA . ASP A 1 117 ? 11.469 8.694 -32.714 1.00 92.81 117 ASP A CA 1
ATOM 927 C C . ASP A 1 117 ? 12.709 8.165 -31.983 1.00 92.81 117 ASP A C 1
ATOM 929 O O . ASP A 1 117 ? 13.774 8.016 -32.588 1.00 92.81 117 ASP A O 1
ATOM 933 N N . THR A 1 118 ? 12.568 7.801 -30.706 1.00 92.69 118 THR A N 1
ATOM 934 C CA . THR A 1 118 ? 13.644 7.182 -29.919 1.00 92.69 118 THR A CA 1
ATOM 935 C C . THR A 1 118 ? 13.992 5.788 -30.445 1.00 92.69 118 THR A C 1
ATOM 937 O O . THR A 1 118 ? 15.171 5.486 -30.620 1.00 92.69 118 THR A O 1
ATOM 940 N N . LEU A 1 119 ? 13.005 4.959 -30.808 1.00 91.69 119 LEU A N 1
ATOM 941 C CA . LEU A 1 119 ? 13.259 3.658 -31.449 1.00 91.69 119 LEU A CA 1
ATOM 942 C C . LEU A 1 119 ? 13.963 3.809 -32.808 1.00 91.69 119 LEU A C 1
ATOM 944 O O . LEU A 1 119 ? 14.767 2.957 -33.192 1.00 91.69 119 LEU A O 1
ATOM 948 N N . SER A 1 120 ? 13.723 4.901 -33.541 1.00 91.88 120 SER A N 1
ATOM 949 C CA . SER A 1 120 ? 14.410 5.146 -34.816 1.00 91.88 120 SER A CA 1
ATOM 950 C C . SER A 1 120 ? 15.937 5.239 -34.657 1.00 91.88 120 SER A C 1
ATOM 952 O O . SER A 1 120 ? 16.678 4.905 -35.585 1.00 91.88 120 SER A O 1
ATOM 954 N N . ILE A 1 121 ? 16.424 5.638 -33.475 1.00 90.56 121 ILE A N 1
ATOM 955 C CA . ILE A 1 121 ? 17.854 5.659 -33.140 1.00 90.56 121 ILE A CA 1
ATOM 956 C C . ILE A 1 121 ? 18.406 4.234 -33.112 1.00 90.56 121 ILE A C 1
ATOM 958 O O . ILE A 1 121 ? 19.477 3.990 -33.661 1.00 90.56 121 ILE A O 1
ATOM 962 N N . PHE A 1 122 ? 17.660 3.284 -32.549 1.00 89.88 122 PHE A N 1
ATOM 963 C CA . PHE A 1 122 ? 18.075 1.886 -32.429 1.00 89.88 122 PHE A CA 1
ATOM 964 C C . PHE A 1 122 ? 18.248 1.287 -33.824 1.00 89.88 122 PHE A C 1
ATOM 966 O O . PHE A 1 122 ? 19.281 0.698 -34.140 1.00 89.88 122 PHE A O 1
ATOM 973 N N . TYR A 1 123 ? 17.289 1.550 -34.715 1.00 88.88 123 TYR A N 1
ATOM 974 C CA . TYR A 1 123 ? 17.379 1.142 -36.115 1.00 88.88 123 TYR A CA 1
ATOM 975 C C . TYR A 1 123 ? 18.588 1.759 -36.842 1.00 88.88 123 TYR A C 1
ATOM 977 O O . TYR A 1 123 ? 19.261 1.091 -37.634 1.00 88.88 123 TYR A O 1
ATOM 985 N N . GLN A 1 124 ? 18.897 3.029 -36.578 1.00 88.50 124 GLN A N 1
ATOM 986 C CA . GLN A 1 124 ? 20.053 3.692 -37.183 1.00 88.50 124 GLN A CA 1
ATOM 987 C C . GLN A 1 124 ? 21.378 3.125 -36.674 1.00 88.50 124 GLN A C 1
ATOM 989 O O . GLN A 1 124 ? 22.279 2.901 -37.479 1.00 88.50 124 GLN A O 1
ATOM 994 N N . VAL A 1 125 ? 21.483 2.830 -35.376 1.00 88.06 125 VAL A N 1
ATOM 995 C CA . VAL A 1 125 ? 22.673 2.196 -34.792 1.00 88.06 125 VAL A CA 1
ATOM 996 C C . VAL A 1 125 ? 22.843 0.772 -35.317 1.00 88.06 125 VAL A C 1
ATOM 998 O O . VAL A 1 125 ? 23.946 0.400 -35.708 1.00 88.06 125 VAL A O 1
ATOM 1001 N N . LYS A 1 126 ? 21.754 0.004 -35.435 1.00 87.50 126 LYS A N 1
ATOM 1002 C CA . LYS A 1 126 ? 21.755 -1.305 -36.104 1.00 87.50 126 LYS A CA 1
ATOM 1003 C C . LYS A 1 126 ? 22.282 -1.194 -37.533 1.00 87.50 126 LYS A C 1
ATOM 1005 O O . LYS A 1 126 ? 23.154 -1.955 -37.940 1.00 87.50 126 LYS A O 1
ATOM 1010 N N . THR A 1 127 ? 21.764 -0.240 -38.304 1.00 88.00 127 THR A N 1
ATOM 1011 C CA . THR A 1 127 ? 22.186 -0.027 -39.696 1.00 88.00 127 THR A CA 1
ATOM 1012 C C . THR A 1 127 ? 23.667 0.339 -39.769 1.00 88.00 127 THR A C 1
ATOM 1014 O O . THR A 1 127 ? 24.391 -0.215 -40.592 1.00 88.00 127 THR A O 1
ATOM 1017 N N . PHE A 1 128 ? 24.130 1.222 -38.880 1.00 87.31 128 PHE A N 1
ATOM 1018 C CA . PHE A 1 128 ? 25.539 1.586 -38.746 1.00 87.31 128 PHE A CA 1
ATOM 1019 C C . PHE A 1 128 ? 26.416 0.363 -38.438 1.00 87.31 128 PHE A C 1
ATOM 1021 O O . PHE A 1 128 ? 27.414 0.143 -39.122 1.00 87.31 128 PHE A O 1
ATOM 1028 N N . TRP A 1 129 ? 26.011 -0.477 -37.481 1.00 88.88 129 TRP A N 1
ATOM 1029 C CA . TRP A 1 129 ? 26.722 -1.705 -37.121 1.00 88.88 129 TRP A CA 1
ATOM 1030 C C . TRP A 1 129 ? 26.816 -2.688 -38.297 1.00 88.88 129 TRP A C 1
ATOM 1032 O O . TRP A 1 129 ? 27.903 -3.157 -38.637 1.00 88.88 129 TRP A O 1
ATOM 1042 N N . LYS A 1 130 ? 25.701 -2.932 -38.996 1.00 87.94 130 LYS A N 1
ATOM 1043 C CA . LYS A 1 130 ? 25.677 -3.828 -40.164 1.00 87.94 130 LYS A CA 1
ATOM 1044 C C . LYS A 1 130 ? 26.510 -3.298 -41.334 1.00 87.94 130 LYS A C 1
ATOM 1046 O O . LYS A 1 130 ? 27.091 -4.091 -42.066 1.00 87.94 130 LYS A O 1
ATOM 1051 N N . GLN A 1 131 ? 26.606 -1.977 -41.505 1.00 87.75 131 GLN A N 1
ATOM 1052 C CA . GLN A 1 131 ? 27.484 -1.363 -42.509 1.00 87.75 131 GLN A CA 1
ATOM 1053 C C . GLN A 1 131 ? 28.964 -1.472 -42.143 1.00 87.75 131 GLN A C 1
ATOM 1055 O O . GLN A 1 131 ? 29.799 -1.640 -43.033 1.00 87.75 131 GLN A O 1
ATOM 1060 N N . LEU A 1 132 ? 29.293 -1.402 -40.849 1.00 87.06 132 LEU A N 1
ATOM 1061 C CA . LEU A 1 132 ? 30.664 -1.580 -40.388 1.00 87.06 132 LEU A CA 1
ATOM 1062 C C . LEU A 1 132 ? 31.184 -2.975 -40.765 1.00 87.06 132 LEU A C 1
ATOM 1064 O O . LEU A 1 132 ? 32.328 -3.080 -41.191 1.00 87.06 132 LEU A O 1
ATOM 1068 N N . ALA A 1 133 ? 30.340 -4.014 -40.677 1.00 85.31 133 ALA A N 1
ATOM 1069 C CA . ALA A 1 133 ? 30.665 -5.402 -41.040 1.00 85.31 133 ALA A CA 1
ATOM 1070 C C . ALA A 1 133 ? 32.068 -5.809 -40.550 1.00 85.31 133 ALA A C 1
ATOM 1072 O O . ALA A 1 133 ? 32.930 -6.236 -41.324 1.00 85.31 133 ALA A O 1
ATOM 1073 N N . TRP A 1 134 ? 32.312 -5.571 -39.257 1.00 87.19 134 TRP A N 1
ATOM 1074 C CA . TRP A 1 134 ? 33.645 -5.656 -38.683 1.00 87.19 134 TRP A CA 1
ATOM 1075 C C . TRP A 1 134 ? 34.167 -7.105 -38.705 1.00 87.19 134 TRP A C 1
ATOM 1077 O O . TRP A 1 134 ? 33.487 -8.002 -38.201 1.00 87.19 134 TRP A O 1
ATOM 1087 N N . PRO A 1 135 ? 35.359 -7.358 -39.278 1.00 81.06 135 PRO A N 1
ATOM 1088 C CA . PRO A 1 135 ? 35.804 -8.719 -39.579 1.00 81.06 135 PRO A CA 1
ATOM 1089 C C . PRO A 1 135 ? 36.403 -9.469 -38.381 1.00 81.06 135 PRO A C 1
ATOM 1091 O O . PRO A 1 135 ? 36.467 -10.695 -38.404 1.00 81.06 135 PRO A O 1
ATOM 1094 N N . GLU A 1 136 ? 36.867 -8.772 -37.339 1.00 82.75 136 GLU A N 1
ATOM 1095 C CA . GLU A 1 136 ? 37.532 -9.399 -36.191 1.00 82.75 136 GLU A CA 1
ATOM 1096 C C . GLU A 1 136 ? 36.553 -9.716 -35.054 1.00 82.75 136 GLU A C 1
ATOM 1098 O O . GLU A 1 136 ? 35.984 -8.808 -34.452 1.00 82.75 136 GLU A O 1
ATOM 1103 N N . ALA A 1 137 ? 36.430 -10.994 -34.683 1.00 76.69 137 ALA A N 1
ATOM 1104 C CA . ALA A 1 137 ? 35.498 -11.451 -33.646 1.00 76.69 137 ALA A CA 1
ATOM 1105 C C . ALA A 1 137 ? 35.709 -10.777 -32.272 1.00 76.69 137 ALA A C 1
ATOM 1107 O O . ALA A 1 137 ? 34.742 -10.361 -31.632 1.00 76.69 137 ALA A O 1
ATOM 1108 N N . ALA A 1 138 ? 36.964 -10.620 -31.832 1.00 76.88 138 ALA A N 1
ATOM 1109 C CA . ALA A 1 138 ? 37.298 -9.988 -30.551 1.00 76.88 138 ALA A CA 1
ATOM 1110 C C . ALA A 1 138 ? 36.948 -8.485 -30.524 1.00 76.88 138 ALA A C 1
ATOM 1112 O O . ALA A 1 138 ? 36.399 -7.978 -29.538 1.00 76.88 138 ALA A O 1
ATOM 1113 N N . GLY A 1 139 ? 37.223 -7.780 -31.627 1.00 83.31 139 GLY A N 1
ATOM 1114 C CA . GLY A 1 139 ? 36.843 -6.378 -31.807 1.00 83.31 139 GLY A CA 1
ATOM 1115 C C . GLY A 1 139 ? 35.327 -6.208 -31.883 1.00 83.31 139 GLY A C 1
ATOM 1116 O O . GLY A 1 139 ? 34.772 -5.339 -31.211 1.00 83.31 139 GLY A O 1
ATOM 1117 N N . SER A 1 140 ? 34.641 -7.096 -32.608 1.00 85.31 140 SER A N 1
ATOM 1118 C CA . SER A 1 140 ? 33.186 -7.053 -32.762 1.00 85.31 140 SER A CA 1
ATOM 1119 C C . SER A 1 140 ? 32.449 -7.188 -31.437 1.00 85.31 140 SER A C 1
ATOM 1121 O O . SER A 1 140 ? 31.547 -6.399 -31.163 1.00 85.31 140 SER A O 1
ATOM 1123 N N . TYR A 1 141 ? 32.882 -8.111 -30.573 1.00 85.69 141 TYR A N 1
ATOM 1124 C CA . TYR A 1 141 ? 32.362 -8.204 -29.209 1.00 85.69 141 TYR A CA 1
ATOM 1125 C C . TYR A 1 141 ? 32.540 -6.891 -28.436 1.00 85.69 141 TYR A C 1
ATOM 1127 O O . TYR A 1 141 ? 31.586 -6.381 -27.855 1.00 85.69 141 TYR A O 1
ATOM 1135 N N . THR A 1 142 ? 33.749 -6.324 -28.453 1.00 85.69 142 THR A N 1
ATOM 1136 C CA . THR A 1 142 ? 34.069 -5.101 -27.700 1.00 85.69 142 THR A CA 1
ATOM 1137 C C . THR A 1 142 ? 33.195 -3.924 -28.140 1.00 85.69 142 THR A C 1
ATOM 1139 O O . THR A 1 142 ? 32.676 -3.182 -27.304 1.00 85.69 142 THR A O 1
ATOM 1142 N N . PHE A 1 143 ? 32.986 -3.765 -29.449 1.00 87.25 143 PHE A N 1
ATOM 1143 C CA . PHE A 1 143 ? 32.149 -2.695 -29.985 1.00 87.25 143 PHE A CA 1
ATOM 1144 C C . PHE A 1 143 ? 30.665 -2.918 -29.712 1.00 87.25 143 PHE A C 1
ATOM 1146 O O . PHE A 1 143 ? 29.981 -1.970 -29.335 1.00 87.25 143 PHE A O 1
ATOM 1153 N N . VAL A 1 144 ? 30.168 -4.148 -29.831 1.00 88.75 144 VAL A N 1
ATOM 1154 C CA . VAL A 1 144 ? 28.766 -4.461 -29.534 1.00 88.75 144 VAL A CA 1
ATOM 1155 C C . VAL A 1 144 ? 28.456 -4.328 -28.051 1.00 88.75 144 VAL A C 1
ATOM 1157 O O . VAL A 1 144 ? 27.429 -3.753 -27.707 1.00 88.75 144 VAL A O 1
ATOM 1160 N N . ALA A 1 145 ? 29.361 -4.751 -27.167 1.00 87.81 145 ALA A N 1
ATOM 1161 C CA . ALA A 1 145 ? 29.226 -4.508 -25.735 1.00 87.81 145 ALA A CA 1
ATOM 1162 C C . ALA A 1 145 ? 29.131 -3.002 -25.434 1.00 87.81 145 ALA A C 1
ATOM 1164 O O . ALA A 1 145 ? 28.255 -2.585 -24.680 1.00 87.81 145 ALA A O 1
ATOM 1165 N N . LYS A 1 146 ? 29.968 -2.174 -26.082 1.00 87.19 146 LYS A N 1
ATOM 1166 C CA . LYS A 1 146 ? 29.895 -0.709 -25.963 1.00 87.19 146 LYS A CA 1
ATOM 1167 C C . LYS A 1 146 ? 28.580 -0.145 -26.520 1.00 87.19 146 LYS A C 1
ATOM 1169 O O . LYS A 1 146 ? 27.984 0.721 -25.892 1.00 87.19 146 LYS A O 1
ATOM 1174 N N . ILE A 1 147 ? 28.107 -0.633 -27.670 1.00 88.75 147 ILE A N 1
ATOM 1175 C CA . ILE A 1 147 ? 26.821 -0.223 -28.261 1.00 88.75 147 ILE A CA 1
ATOM 1176 C C . ILE A 1 147 ? 25.663 -0.557 -27.319 1.00 88.75 147 ILE A C 1
ATOM 1178 O O . ILE A 1 147 ? 24.810 0.295 -27.084 1.00 88.75 147 ILE A O 1
ATOM 1182 N N . LEU A 1 148 ? 25.620 -1.776 -26.780 1.00 88.44 148 LEU A N 1
ATOM 1183 C CA . LEU A 1 148 ? 24.568 -2.190 -25.858 1.00 88.44 148 LEU A CA 1
ATOM 1184 C C . LEU A 1 148 ? 24.598 -1.359 -24.575 1.00 88.44 148 LEU A C 1
ATOM 1186 O O . LEU A 1 148 ? 23.542 -0.896 -24.150 1.00 88.44 148 LEU A O 1
ATOM 1190 N N . GLU A 1 149 ? 25.777 -1.115 -23.997 1.00 87.00 149 GLU A N 1
ATOM 1191 C CA . GLU A 1 149 ? 25.905 -0.262 -22.812 1.00 87.00 149 GLU A CA 1
ATOM 1192 C C . GLU A 1 149 ? 25.379 1.152 -23.110 1.00 87.00 149 GLU A C 1
ATOM 1194 O O . GLU A 1 149 ? 24.476 1.634 -22.434 1.00 87.00 149 GLU A O 1
ATOM 1199 N N . GLU A 1 150 ? 25.837 1.808 -24.175 1.00 85.38 150 GLU A N 1
ATOM 1200 C CA . GLU A 1 150 ? 25.446 3.201 -24.415 1.00 85.38 150 GLU A CA 1
ATOM 1201 C C . GLU A 1 150 ? 24.005 3.370 -24.922 1.00 85.38 150 GLU A C 1
ATOM 1203 O O . GLU A 1 150 ? 23.310 4.317 -24.543 1.00 85.38 150 GLU A O 1
ATOM 1208 N N . ILE A 1 151 ? 23.507 2.459 -25.761 1.00 85.25 151 ILE A N 1
ATOM 1209 C CA . ILE A 1 151 ? 22.149 2.558 -26.311 1.00 85.25 151 ILE A CA 1
ATOM 1210 C C . ILE A 1 151 ? 21.115 1.997 -25.338 1.00 85.25 151 ILE A C 1
ATOM 1212 O O . ILE A 1 151 ? 20.148 2.687 -25.020 1.00 85.25 151 ILE A O 1
ATOM 1216 N N . CYS A 1 152 ? 21.304 0.779 -24.825 1.00 83.31 152 CYS A N 1
ATOM 1217 C CA . CYS A 1 152 ? 20.297 0.157 -23.964 1.00 83.31 152 CYS A CA 1
ATOM 1218 C C . CYS A 1 152 ? 20.302 0.770 -22.567 1.00 83.31 152 CYS A C 1
ATOM 1220 O O . CYS A 1 152 ? 19.233 0.967 -21.996 1.00 83.31 152 CYS A O 1
ATOM 1222 N N . ARG A 1 153 ? 21.473 1.098 -22.006 1.00 81.50 153 ARG A N 1
ATOM 1223 C CA . ARG A 1 153 ? 21.549 1.678 -20.662 1.00 81.50 153 ARG A CA 1
ATOM 1224 C C . ARG A 1 153 ? 21.493 3.197 -20.707 1.00 81.50 153 ARG A C 1
ATOM 1226 O O . ARG A 1 153 ? 20.579 3.772 -20.119 1.00 81.50 153 ARG A O 1
ATOM 1233 N N . SER A 1 154 ? 22.439 3.856 -21.376 1.00 85.25 154 SER A N 1
ATOM 1234 C CA . SER A 1 154 ? 22.562 5.317 -21.281 1.00 85.25 154 SER A CA 1
ATOM 1235 C C . SER A 1 154 ? 21.411 6.040 -21.996 1.00 85.25 154 SER A C 1
ATOM 1237 O O . SER A 1 154 ? 20.752 6.883 -21.383 1.00 85.25 154 SER A O 1
ATOM 1239 N N . CYS A 1 155 ? 21.096 5.685 -23.249 1.00 86.06 155 CYS A N 1
ATOM 1240 C CA . CYS A 1 155 ? 20.041 6.359 -24.020 1.00 86.06 155 CYS A CA 1
ATOM 1241 C C . CYS A 1 155 ? 18.638 6.105 -23.458 1.00 86.06 155 CYS A C 1
ATOM 1243 O O . CYS A 1 155 ? 17.872 7.056 -23.291 1.00 86.06 155 CYS A O 1
ATOM 1245 N N . VAL A 1 156 ? 18.297 4.858 -23.115 1.00 87.81 156 VAL A N 1
ATOM 1246 C CA . VAL A 1 156 ? 16.974 4.550 -22.542 1.00 87.81 156 VAL A CA 1
ATOM 1247 C C . VAL A 1 156 ? 16.791 5.209 -21.177 1.00 87.81 156 VAL A C 1
ATOM 1249 O O . VAL A 1 156 ? 15.742 5.795 -20.915 1.00 87.81 156 VAL A O 1
ATOM 1252 N N . ASN A 1 157 ? 17.812 5.182 -20.316 1.00 88.94 157 ASN A N 1
ATOM 1253 C CA . ASN A 1 157 ? 17.737 5.851 -19.019 1.00 88.94 157 ASN A CA 1
ATOM 1254 C C . ASN A 1 157 ? 17.621 7.376 -19.178 1.00 88.94 157 ASN A C 1
ATOM 1256 O O . ASN A 1 157 ? 16.857 8.020 -18.461 1.00 88.94 157 ASN A O 1
ATOM 1260 N N . HIS A 1 158 ? 18.327 7.976 -20.142 1.00 91.31 158 HIS A N 1
ATOM 1261 C CA . HIS A 1 158 ? 18.177 9.403 -20.446 1.00 91.31 158 HIS A CA 1
ATOM 1262 C C . HIS A 1 158 ? 16.767 9.742 -20.931 1.00 91.31 158 HIS A C 1
ATOM 1264 O O . HIS A 1 158 ? 16.160 10.677 -20.409 1.00 91.31 158 HIS A O 1
ATOM 1270 N N . TYR A 1 159 ? 16.210 8.940 -21.845 1.00 94.44 159 TYR A N 1
ATOM 1271 C CA . TYR A 1 159 ? 14.824 9.080 -22.295 1.00 94.44 159 TYR A CA 1
ATOM 1272 C C . TYR A 1 159 ? 13.845 9.008 -21.118 1.00 94.44 159 TYR A C 1
ATOM 1274 O O . TYR A 1 159 ? 13.034 9.914 -20.930 1.00 94.44 159 TYR A O 1
ATOM 1282 N N . ALA A 1 160 ? 13.969 7.984 -20.271 1.00 93.81 160 ALA A N 1
ATOM 1283 C CA . ALA A 1 160 ? 13.091 7.791 -19.124 1.00 93.81 160 ALA A CA 1
ATOM 1284 C C . ALA A 1 160 ? 13.205 8.924 -18.091 1.00 93.81 160 ALA A C 1
ATOM 1286 O O . ALA A 1 160 ? 12.198 9.378 -17.546 1.00 93.81 160 ALA A O 1
ATOM 1287 N N . ASN A 1 161 ? 14.413 9.440 -17.847 1.00 92.38 161 ASN A N 1
ATOM 1288 C CA . ASN A 1 161 ? 14.621 10.581 -16.956 1.00 92.38 161 ASN A CA 1
ATOM 1289 C C . ASN A 1 161 ? 14.058 11.881 -17.526 1.00 92.38 161 ASN A C 1
ATOM 1291 O O . ASN A 1 161 ? 13.451 12.651 -16.781 1.00 92.38 161 ASN A O 1
ATOM 1295 N N . LYS A 1 162 ? 14.231 12.134 -18.824 1.00 93.56 162 LYS A N 1
ATOM 1296 C CA . LYS A 1 162 ? 13.694 13.340 -19.454 1.00 93.56 162 LYS A CA 1
ATOM 1297 C C . LYS A 1 162 ? 12.170 13.310 -19.521 1.00 93.56 162 LYS A C 1
ATOM 1299 O O . LYS A 1 162 ? 11.531 14.293 -19.154 1.00 93.56 162 LYS A O 1
ATOM 1304 N N . MET A 1 163 ? 11.600 12.168 -19.895 1.00 94.06 163 MET A N 1
ATOM 1305 C CA . MET A 1 163 ? 10.155 11.956 -19.909 1.00 94.06 163 MET A CA 1
ATOM 1306 C C . MET A 1 163 ? 9.556 12.116 -18.503 1.00 94.06 163 MET A C 1
ATOM 1308 O O . MET A 1 163 ? 8.580 12.836 -18.325 1.00 94.06 163 MET A O 1
ATOM 1312 N N . SER A 1 164 ? 10.209 11.552 -17.481 1.00 93.19 164 SER A N 1
ATOM 1313 C CA . SER A 1 164 ? 9.830 11.725 -16.072 1.00 93.19 164 SER A CA 1
ATOM 1314 C C . SER A 1 164 ? 9.814 13.189 -15.625 1.00 93.19 164 SER A C 1
ATOM 1316 O O . SER A 1 164 ? 8.883 13.579 -14.929 1.00 93.19 164 SER A O 1
ATOM 1318 N N . LYS A 1 165 ? 10.804 14.000 -16.024 1.00 92.19 165 LYS A N 1
ATOM 1319 C CA . LYS A 1 165 ? 10.832 15.442 -15.718 1.00 92.19 165 LYS A CA 1
ATOM 1320 C C . LYS A 1 165 ? 9.728 16.207 -16.447 1.00 92.19 165 LYS A C 1
ATOM 1322 O O . LYS A 1 165 ? 9.134 17.111 -15.874 1.00 92.19 165 LYS A O 1
ATOM 1327 N N . LYS A 1 166 ? 9.430 15.839 -17.698 1.00 92.12 166 LYS A N 1
ATOM 1328 C CA . LYS A 1 166 ? 8.376 16.486 -18.494 1.00 92.12 166 LYS A CA 1
ATOM 1329 C C . LYS A 1 166 ? 6.992 16.343 -17.852 1.00 92.12 166 LYS A C 1
ATOM 1331 O O . LYS A 1 166 ? 6.193 17.269 -17.941 1.00 92.12 166 LYS A O 1
ATOM 1336 N N . VAL A 1 167 ? 6.727 15.218 -17.184 1.00 91.38 167 VAL A N 1
ATOM 1337 C CA . VAL A 1 167 ? 5.421 14.938 -16.562 1.00 91.38 167 VAL A CA 1
ATOM 1338 C C . VAL A 1 167 ? 5.349 15.206 -15.057 1.00 91.38 167 VAL A C 1
ATOM 1340 O O . VAL A 1 167 ? 4.299 14.988 -14.459 1.00 91.38 167 VAL A O 1
ATOM 1343 N N . GLU A 1 168 ? 6.427 15.694 -14.434 1.00 86.50 168 GLU A N 1
ATOM 1344 C CA . GLU A 1 168 ? 6.530 15.876 -12.975 1.00 86.50 168 GLU A CA 1
ATOM 1345 C C . GLU A 1 168 ? 5.467 16.829 -12.401 1.00 86.50 168 GLU A C 1
ATOM 1347 O O . GLU A 1 168 ? 4.991 16.627 -11.285 1.00 86.50 168 GLU A O 1
ATOM 1352 N N . HIS A 1 169 ? 5.063 17.838 -13.177 1.00 85.00 169 HIS A N 1
ATOM 1353 C CA . HIS A 1 169 ? 4.101 18.867 -12.768 1.00 85.00 169 HIS A CA 1
ATOM 1354 C C . HIS A 1 169 ? 2.729 18.746 -13.447 1.00 85.00 169 HIS A C 1
ATOM 1356 O O . HIS A 1 169 ? 1.902 19.649 -13.324 1.00 85.00 169 HIS A O 1
ATOM 1362 N N . LEU A 1 170 ? 2.467 17.659 -14.176 1.00 88.25 170 LEU A N 1
ATOM 1363 C CA . LEU A 1 170 ? 1.146 17.436 -14.765 1.00 88.25 170 LEU A CA 1
ATOM 1364 C C . LEU A 1 170 ? 0.137 17.026 -13.691 1.00 88.25 170 LEU A C 1
ATOM 1366 O O . LEU A 1 170 ? 0.497 16.383 -12.710 1.00 88.25 170 LEU A O 1
ATOM 1370 N N . GLY A 1 171 ? -1.131 17.386 -13.891 1.00 84.06 171 GLY A N 1
ATOM 1371 C CA . GLY A 1 171 ? -2.230 16.945 -13.029 1.00 84.06 171 GLY A CA 1
ATOM 1372 C C . GLY A 1 171 ? -2.514 17.816 -11.807 1.00 84.06 171 GLY A C 1
ATOM 1373 O O . GLY A 1 171 ? -3.509 17.584 -11.128 1.00 84.06 171 GLY A O 1
ATOM 1374 N N . PHE A 1 172 ? -1.699 18.836 -11.524 1.00 86.88 172 PHE A N 1
ATOM 1375 C CA . PHE A 1 172 ? -1.983 19.780 -10.442 1.00 86.88 172 PHE A CA 1
ATOM 1376 C C . PHE A 1 172 ? -2.993 20.838 -10.883 1.00 86.88 172 PHE A C 1
ATOM 1378 O O . PHE A 1 172 ? -2.806 21.536 -11.879 1.00 86.88 172 PHE A O 1
ATOM 1385 N N . THR A 1 173 ? -4.061 20.974 -10.105 1.00 81.88 173 THR A N 1
ATOM 1386 C CA . THR A 1 173 ? -5.102 21.985 -10.279 1.00 81.88 173 THR A CA 1
ATOM 1387 C C . THR A 1 173 ? -5.302 22.751 -8.976 1.00 81.88 173 THR A C 1
ATOM 1389 O O . THR A 1 173 ? -5.275 22.177 -7.885 1.00 81.88 173 THR A O 1
ATOM 1392 N N . GLU A 1 174 ? -5.506 24.065 -9.064 1.00 77.00 174 GLU A N 1
ATOM 1393 C CA . GLU A 1 174 ? -5.882 24.863 -7.898 1.00 77.00 174 GLU A CA 1
ATOM 1394 C C . GLU A 1 174 ? -7.364 24.637 -7.580 1.00 77.00 174 GLU A C 1
ATOM 1396 O O . GLU A 1 174 ? -8.245 24.876 -8.408 1.00 77.00 174 GLU A O 1
ATOM 1401 N N . SER A 1 175 ? -7.654 24.183 -6.361 1.00 66.69 175 SER A N 1
ATOM 1402 C CA . SER A 1 175 ? -9.018 24.061 -5.848 1.00 66.69 175 SER A CA 1
ATOM 1403 C C . SER A 1 175 ? -9.248 25.020 -4.679 1.00 66.69 175 SER A C 1
ATOM 1405 O O . SER A 1 175 ? -8.308 25.478 -4.029 1.00 66.69 175 SER A O 1
ATOM 1407 N N . ALA A 1 176 ? -10.517 25.266 -4.336 1.00 64.56 176 ALA A N 1
ATOM 1408 C CA . ALA A 1 176 ? -10.896 26.079 -3.173 1.00 64.56 176 ALA A CA 1
ATOM 1409 C C . ALA A 1 176 ? -10.328 25.564 -1.829 1.00 64.56 176 ALA A C 1
ATOM 1411 O O . ALA A 1 176 ? -10.351 26.288 -0.836 1.00 64.56 176 ALA A O 1
ATOM 1412 N N . TYR A 1 177 ? -9.829 24.325 -1.794 1.00 63.12 177 TYR A N 1
ATOM 1413 C CA . TYR A 1 177 ? -9.298 23.655 -0.607 1.00 63.12 177 TYR A CA 1
ATOM 1414 C C . TYR A 1 177 ? -7.783 23.376 -0.696 1.00 63.12 177 TYR A C 1
ATOM 1416 O O . TYR A 1 177 ? -7.262 22.630 0.131 1.00 63.12 177 TYR A O 1
ATOM 1424 N N . GLY A 1 178 ? -7.084 23.962 -1.679 1.00 70.56 178 GLY A N 1
ATOM 1425 C CA . GLY A 1 178 ? -5.652 23.766 -1.944 1.00 70.56 178 GLY A CA 1
ATOM 1426 C C . GLY A 1 178 ? -5.369 23.110 -3.299 1.00 70.56 178 GLY A C 1
ATOM 1427 O O . GLY A 1 178 ? -6.282 22.913 -4.104 1.00 70.56 178 GLY A O 1
ATOM 1428 N N . GLU A 1 179 ? -4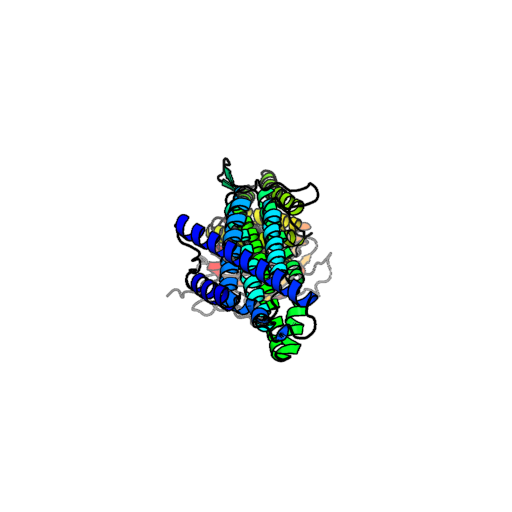.107 22.765 -3.555 1.00 76.50 179 GLU A N 1
ATOM 1429 C CA . GLU A 1 179 ? -3.706 22.018 -4.755 1.00 76.50 179 GLU A CA 1
ATOM 1430 C C . GLU A 1 179 ? -4.318 20.608 -4.743 1.00 76.50 179 GLU A C 1
ATOM 1432 O O . GLU A 1 179 ? -4.196 19.864 -3.766 1.00 76.50 179 GLU A O 1
ATOM 1437 N N . LYS A 1 180 ? -4.997 20.245 -5.833 1.00 84.31 180 LYS A N 1
ATOM 1438 C CA . LYS A 1 180 ? -5.532 18.905 -6.088 1.00 84.31 180 LYS A CA 1
ATOM 1439 C C . LYS A 1 180 ? -4.740 18.287 -7.234 1.00 84.31 180 LYS A C 1
ATOM 1441 O O . LYS A 1 180 ? -4.641 18.882 -8.302 1.00 84.31 180 LYS A O 1
ATOM 1446 N N . TYR A 1 181 ? -4.213 17.091 -7.008 1.00 91.31 181 TYR A N 1
ATOM 1447 C CA . TYR A 1 181 ? -3.575 16.285 -8.043 1.00 91.31 181 TYR A CA 1
ATOM 1448 C C . TYR A 1 181 ? -4.577 15.295 -8.646 1.00 91.31 181 TYR A C 1
ATOM 1450 O O . TYR A 1 181 ? -5.291 14.612 -7.905 1.00 91.31 181 TYR A O 1
ATOM 1458 N N . GLU A 1 182 ? -4.613 15.200 -9.968 1.00 90.44 182 GLU A N 1
ATOM 1459 C CA . GLU A 1 182 ? -5.345 14.190 -10.732 1.00 90.44 182 GLU A CA 1
ATOM 1460 C C . GLU A 1 182 ? -4.417 13.559 -11.766 1.00 90.44 182 GLU A C 1
ATOM 1462 O O . GLU A 1 182 ? -3.658 14.246 -12.451 1.00 90.44 182 GLU A O 1
ATOM 1467 N N . VAL A 1 183 ? -4.480 12.238 -11.890 1.00 92.31 183 VAL A N 1
ATOM 1468 C CA . VAL A 1 183 ? -3.735 11.511 -12.910 1.00 92.31 183 VAL A CA 1
ATOM 1469 C C . VAL A 1 183 ? -4.304 11.866 -14.278 1.00 92.31 183 VAL A C 1
ATOM 1471 O O . VAL A 1 183 ? -5.495 11.695 -14.529 1.00 92.31 183 VAL A O 1
ATOM 1474 N N . THR A 1 184 ? -3.438 12.327 -15.179 1.00 92.38 184 THR A N 1
ATOM 1475 C CA . THR A 1 184 ? -3.832 12.702 -16.539 1.00 92.38 184 THR A CA 1
ATOM 1476 C C . THR A 1 184 ? -3.495 11.609 -17.556 1.00 92.38 184 THR A C 1
ATOM 1478 O O . THR A 1 184 ? -2.670 10.719 -17.311 1.00 92.38 184 THR A O 1
ATOM 1481 N N . ASN A 1 185 ? -4.119 11.683 -18.734 1.00 91.88 185 ASN A N 1
ATOM 1482 C CA . ASN A 1 185 ? -3.837 10.759 -19.834 1.00 91.88 185 ASN A CA 1
ATOM 1483 C C . ASN A 1 185 ? -2.389 10.894 -20.322 1.00 91.88 185 ASN A C 1
ATOM 1485 O O . ASN A 1 185 ? -1.727 9.894 -20.584 1.00 91.88 185 ASN A O 1
ATOM 1489 N N . GLU A 1 186 ? -1.885 12.124 -20.396 1.00 91.75 186 GLU A N 1
ATOM 1490 C CA . GLU A 1 186 ? -0.525 12.459 -20.820 1.00 91.75 186 GLU A CA 1
ATOM 1491 C C . GLU A 1 186 ? 0.511 11.847 -19.870 1.00 91.75 186 GLU A C 1
ATOM 1493 O O . GLU A 1 186 ? 1.523 11.299 -20.311 1.00 91.75 186 GLU A O 1
ATOM 1498 N N . TRP A 1 187 ? 0.230 11.869 -18.562 1.00 94.56 187 TRP A N 1
ATOM 1499 C CA . TRP A 1 187 ? 1.073 11.223 -17.561 1.00 94.56 187 TRP A CA 1
ATOM 1500 C C . TRP A 1 187 ? 1.121 9.697 -17.751 1.00 94.56 187 TRP A C 1
ATOM 1502 O O . TRP A 1 187 ? 2.194 9.094 -17.703 1.00 94.56 187 TRP A O 1
ATOM 1512 N N . CYS A 1 188 ? -0.020 9.066 -18.051 1.00 93.75 188 CYS A N 1
ATOM 1513 C CA . CYS A 1 188 ? -0.069 7.631 -18.347 1.00 93.75 188 CYS A CA 1
ATOM 1514 C C . CYS A 1 188 ? 0.675 7.283 -19.648 1.00 93.75 188 CYS A C 1
ATOM 1516 O O . CYS A 1 188 ? 1.404 6.290 -19.706 1.00 93.75 188 CYS A O 1
ATOM 1518 N N . LEU A 1 189 ? 0.534 8.115 -20.685 1.00 92.88 189 LEU A N 1
ATOM 1519 C CA . LEU A 1 189 ? 1.237 7.948 -21.960 1.00 92.88 189 LEU A CA 1
ATOM 1520 C C . LEU A 1 189 ? 2.752 8.045 -21.791 1.00 92.88 189 LEU A C 1
ATOM 1522 O O . LEU A 1 189 ? 3.479 7.263 -22.398 1.00 92.88 189 LEU A O 1
ATOM 1526 N N . ALA A 1 190 ? 3.240 8.926 -20.920 1.00 94.12 190 ALA A N 1
ATOM 1527 C CA . ALA A 1 190 ? 4.658 9.004 -20.592 1.00 94.12 190 ALA A CA 1
ATOM 1528 C C . ALA A 1 190 ? 5.210 7.700 -19.986 1.00 94.12 190 ALA A C 1
ATOM 1530 O O . ALA A 1 190 ? 6.322 7.296 -20.326 1.00 94.12 190 ALA A O 1
ATOM 1531 N N . ILE A 1 191 ? 4.443 6.999 -19.147 1.00 95.00 191 ILE A N 1
ATOM 1532 C CA . ILE A 1 191 ? 4.849 5.686 -18.617 1.00 95.00 191 ILE A CA 1
ATOM 1533 C C . ILE A 1 191 ? 4.844 4.626 -19.712 1.00 95.00 191 ILE A C 1
ATOM 1535 O O . ILE A 1 191 ? 5.827 3.900 -19.859 1.00 95.00 191 ILE A O 1
ATOM 1539 N N . ASN A 1 192 ? 3.779 4.562 -20.510 1.00 93.62 192 ASN A N 1
ATOM 1540 C CA . ASN A 1 192 ? 3.700 3.608 -21.614 1.00 93.62 192 ASN A CA 1
ATOM 1541 C C . ASN A 1 192 ? 4.816 3.825 -22.639 1.00 93.62 192 ASN A C 1
ATOM 1543 O O . ASN A 1 192 ? 5.343 2.868 -23.190 1.00 93.62 192 ASN A O 1
ATOM 1547 N N . ASN A 1 193 ? 5.202 5.077 -22.876 1.00 94.44 193 ASN A N 1
ATOM 1548 C CA . ASN A 1 193 ? 6.339 5.433 -23.709 1.00 94.44 193 ASN A CA 1
ATOM 1549 C C . ASN A 1 193 ? 7.649 4.851 -23.176 1.00 94.44 193 ASN A C 1
ATOM 1551 O O . ASN A 1 193 ? 8.443 4.318 -23.947 1.00 94.44 193 ASN A O 1
ATOM 1555 N N . ILE A 1 194 ? 7.892 4.981 -21.870 1.00 94.56 194 ILE A N 1
ATOM 1556 C CA . ILE A 1 194 ? 9.087 4.441 -21.213 1.00 94.56 194 ILE A CA 1
ATOM 1557 C C . ILE A 1 194 ? 9.091 2.911 -21.299 1.00 94.56 194 ILE A C 1
ATOM 1559 O O . ILE A 1 194 ? 10.110 2.323 -21.660 1.00 94.56 194 ILE A O 1
ATOM 1563 N N . ASP A 1 195 ? 7.947 2.282 -21.032 1.00 93.69 195 ASP A N 1
ATOM 1564 C CA . ASP A 1 195 ? 7.759 0.832 -21.131 1.00 93.69 195 ASP A CA 1
ATOM 1565 C C . ASP A 1 195 ? 7.994 0.336 -22.569 1.00 93.69 195 ASP A C 1
ATOM 1567 O O . ASP A 1 195 ? 8.788 -0.570 -22.802 1.00 93.69 195 ASP A O 1
ATOM 1571 N N . TYR A 1 196 ? 7.413 1.011 -23.563 1.00 93.06 196 TYR A N 1
ATOM 1572 C CA . TYR A 1 196 ? 7.563 0.676 -24.980 1.00 93.06 196 TYR A CA 1
ATOM 1573 C C . TYR A 1 196 ? 9.021 0.755 -25.465 1.00 93.06 196 TYR A C 1
ATOM 1575 O O . TYR A 1 196 ? 9.506 -0.148 -26.155 1.00 93.06 196 TYR A O 1
ATOM 1583 N N . VAL A 1 197 ? 9.757 1.800 -25.067 1.00 93.62 197 VAL A N 1
ATOM 1584 C CA . VAL A 1 197 ? 11.198 1.901 -25.357 1.00 93.62 197 VAL A CA 1
ATOM 1585 C C . VAL A 1 197 ? 11.973 0.784 -24.643 1.00 93.62 197 VAL A C 1
ATOM 1587 O O . VAL A 1 197 ? 12.856 0.176 -25.245 1.00 93.62 197 VAL A O 1
ATOM 1590 N N . GLY A 1 198 ? 11.619 0.453 -23.397 1.00 92.75 198 GLY A N 1
ATOM 1591 C CA . GLY A 1 198 ? 12.234 -0.643 -22.639 1.00 92.75 198 GLY A CA 1
ATOM 1592 C C . GLY A 1 198 ? 12.026 -2.023 -23.270 1.00 92.75 198 GLY A C 1
ATOM 1593 O O . GLY A 1 198 ? 12.973 -2.800 -23.387 1.00 92.75 198 GLY A O 1
ATOM 1594 N N . GLN A 1 199 ? 10.818 -2.312 -23.756 1.00 91.25 199 GLN A N 1
ATOM 1595 C CA . GLN A 1 199 ? 10.487 -3.568 -24.445 1.00 91.25 199 GLN A CA 1
ATOM 1596 C C . GLN A 1 199 ? 11.290 -3.761 -25.739 1.00 91.25 199 GLN A C 1
ATOM 1598 O O . GLN A 1 199 ? 11.511 -4.891 -26.168 1.00 91.25 199 GLN A O 1
ATOM 1603 N N . SER A 1 200 ? 11.785 -2.670 -26.329 1.00 90.81 200 SER A N 1
ATOM 1604 C CA . SER A 1 200 ? 12.599 -2.696 -27.548 1.00 90.81 200 SER A CA 1
ATOM 1605 C C . SER A 1 200 ? 14.059 -3.107 -27.308 1.00 90.81 200 SER A C 1
ATOM 1607 O O . SER A 1 200 ? 14.768 -3.390 -28.271 1.00 90.81 200 SER A O 1
ATOM 1609 N N . ILE A 1 201 ? 14.515 -3.186 -26.049 1.00 90.94 201 ILE A N 1
ATOM 1610 C CA . ILE A 1 201 ? 15.892 -3.580 -25.700 1.00 90.94 201 ILE A CA 1
ATOM 1611 C C . ILE A 1 201 ? 16.185 -5.017 -26.147 1.00 90.94 201 ILE A C 1
ATOM 1613 O O . ILE A 1 201 ? 17.220 -5.259 -26.759 1.00 90.94 201 ILE A O 1
ATOM 1617 N N . GLN A 1 202 ? 15.279 -5.961 -25.867 1.00 89.31 202 GLN A N 1
ATOM 1618 C CA . GLN A 1 202 ? 15.475 -7.375 -26.212 1.00 89.31 202 GLN A CA 1
ATOM 1619 C C . GLN A 1 202 ? 15.548 -7.596 -27.737 1.00 89.31 202 GLN A C 1
ATOM 1621 O O . GLN A 1 202 ? 16.584 -8.074 -28.198 1.00 89.31 202 GLN A O 1
ATOM 1626 N N . PRO A 1 203 ? 14.565 -7.136 -28.545 1.00 91.31 203 PRO A N 1
ATOM 1627 C CA . PRO A 1 203 ? 14.648 -7.219 -30.006 1.00 91.31 203 PRO A CA 1
ATOM 1628 C C . PRO A 1 203 ? 15.878 -6.525 -30.601 1.00 91.31 203 PRO A C 1
ATOM 1630 O O . PRO A 1 203 ? 16.404 -6.966 -31.618 1.00 91.31 203 PRO A O 1
ATOM 1633 N N . PHE A 1 204 ? 16.342 -5.432 -29.988 1.00 90.06 204 PHE A N 1
ATOM 1634 C CA . PHE A 1 204 ? 17.545 -4.740 -30.445 1.00 90.06 204 PHE A CA 1
ATOM 1635 C C . PHE A 1 204 ? 18.813 -5.571 -30.239 1.00 90.06 204 PHE A C 1
ATOM 1637 O O . PHE A 1 204 ? 19.692 -5.535 -31.096 1.00 90.06 204 PHE A O 1
ATOM 1644 N N . GLY A 1 205 ? 18.895 -6.335 -29.146 1.00 86.88 205 GLY A N 1
ATOM 1645 C CA . GLY A 1 205 ? 19.962 -7.313 -28.951 1.00 86.88 205 GLY A CA 1
ATOM 1646 C C . GLY A 1 205 ? 19.984 -8.330 -30.087 1.00 86.88 205 GLY A C 1
ATOM 1647 O O . GLY A 1 205 ? 20.989 -8.438 -30.781 1.00 86.88 205 GLY A O 1
ATOM 1648 N N . ASP A 1 206 ? 18.857 -8.990 -30.354 1.00 86.56 206 ASP A N 1
ATOM 1649 C CA . ASP A 1 206 ? 18.746 -9.984 -31.433 1.00 86.56 206 ASP A CA 1
ATOM 1650 C C . ASP A 1 206 ? 19.147 -9.401 -32.803 1.00 86.56 206 ASP A C 1
ATOM 1652 O O . ASP A 1 206 ? 19.852 -10.030 -33.591 1.00 86.56 206 ASP A O 1
ATOM 1656 N N . ASP A 1 207 ? 18.769 -8.149 -33.058 1.00 87.69 207 ASP A N 1
ATOM 1657 C CA . ASP A 1 207 ? 19.057 -7.419 -34.292 1.00 87.69 207 ASP A CA 1
ATOM 1658 C C . ASP A 1 207 ? 20.544 -7.087 -34.531 1.00 87.69 207 ASP A C 1
ATOM 1660 O O . ASP A 1 207 ? 20.913 -6.749 -35.668 1.00 87.69 207 ASP A O 1
ATOM 1664 N N . LEU A 1 208 ? 21.381 -7.148 -33.489 1.00 86.75 208 LEU A N 1
ATOM 1665 C CA . LEU A 1 208 ? 22.836 -6.956 -33.559 1.00 86.75 208 LEU A CA 1
ATOM 1666 C C . LEU A 1 208 ? 23.604 -8.254 -33.855 1.00 86.75 208 LEU A C 1
ATOM 1668 O O . LEU A 1 208 ? 24.837 -8.233 -33.866 1.00 86.75 208 LEU A O 1
ATOM 1672 N N . ASP A 1 209 ? 22.888 -9.349 -34.132 1.00 84.88 209 ASP A N 1
ATOM 1673 C CA . ASP A 1 209 ? 23.441 -10.655 -34.496 1.00 84.88 209 ASP A CA 1
ATOM 1674 C C . ASP A 1 209 ? 24.376 -11.213 -33.385 1.00 84.88 209 ASP A C 1
ATOM 1676 O O . ASP A 1 209 ? 25.453 -11.758 -33.645 1.00 84.88 209 ASP A O 1
ATOM 1680 N N . LEU A 1 210 ? 23.977 -11.063 -32.108 1.00 84.31 210 LEU A N 1
ATOM 1681 C CA . LEU A 1 210 ? 24.791 -11.451 -30.936 1.00 84.31 210 LEU A CA 1
ATOM 1682 C C . LEU A 1 210 ? 25.176 -12.933 -30.942 1.00 84.31 210 LEU A C 1
ATOM 1684 O O . LEU A 1 210 ? 26.286 -13.278 -30.535 1.00 84.31 210 LEU A O 1
ATOM 1688 N N . GLU A 1 211 ? 24.283 -13.806 -31.410 1.00 85.00 211 GLU A N 1
ATOM 1689 C CA . GLU A 1 211 ? 24.537 -15.248 -31.491 1.00 85.00 211 GLU A CA 1
ATOM 1690 C C . GLU A 1 211 ? 25.709 -15.569 -32.425 1.00 85.00 211 GLU A C 1
ATOM 1692 O O . GLU A 1 211 ? 26.578 -16.370 -32.070 1.00 85.00 211 GLU A O 1
ATOM 1697 N N . ASP A 1 212 ? 25.785 -14.895 -33.575 1.00 84.94 212 ASP A N 1
ATOM 1698 C CA . ASP A 1 212 ? 26.878 -15.062 -34.531 1.00 84.94 212 ASP A CA 1
ATOM 1699 C C . ASP A 1 212 ? 28.200 -14.545 -33.953 1.00 84.94 212 ASP A C 1
ATOM 1701 O O . ASP A 1 212 ? 29.249 -15.167 -34.130 1.00 84.94 212 ASP A O 1
ATOM 1705 N N . ILE A 1 213 ? 28.168 -13.442 -33.199 1.00 84.31 213 ILE A N 1
ATOM 1706 C CA . ILE A 1 213 ? 29.357 -12.907 -32.520 1.00 84.31 213 ILE A CA 1
ATOM 1707 C C . ILE A 1 213 ? 29.851 -13.885 -31.450 1.00 84.31 213 ILE A C 1
ATOM 1709 O O . ILE A 1 213 ? 31.042 -14.194 -31.414 1.00 84.31 213 ILE A O 1
ATOM 1713 N N . ILE A 1 214 ? 28.955 -14.413 -30.613 1.00 85.94 214 ILE A N 1
ATOM 1714 C CA . ILE A 1 214 ? 29.295 -15.390 -29.567 1.00 85.94 214 ILE A CA 1
ATOM 1715 C C . ILE A 1 214 ? 29.869 -16.665 -30.195 1.00 85.94 214 ILE A C 1
ATOM 1717 O O . ILE A 1 214 ? 30.877 -17.189 -29.715 1.00 85.94 214 ILE A O 1
ATOM 1721 N N . LYS A 1 215 ? 29.274 -17.140 -31.294 1.00 86.94 215 LYS A N 1
ATOM 1722 C CA . LYS A 1 215 ? 29.773 -18.296 -32.044 1.00 86.94 215 LYS A CA 1
ATOM 1723 C C . LYS A 1 215 ? 31.173 -18.044 -32.606 1.00 86.94 215 LYS A C 1
ATOM 1725 O O . LYS A 1 215 ? 32.057 -18.875 -32.418 1.00 86.94 215 LYS A O 1
ATOM 1730 N N . ASN A 1 216 ? 31.405 -16.885 -33.219 1.00 83.56 216 ASN A N 1
ATOM 1731 C CA . ASN A 1 216 ? 32.726 -16.514 -33.727 1.00 83.56 216 ASN A CA 1
ATOM 1732 C C . ASN A 1 216 ? 33.760 -16.409 -32.589 1.00 83.56 216 ASN A C 1
ATOM 1734 O O . ASN A 1 216 ? 34.887 -16.876 -32.728 1.00 83.56 216 ASN A O 1
ATOM 1738 N N . VAL A 1 217 ? 33.394 -15.866 -31.425 1.00 84.00 217 VAL A N 1
ATOM 1739 C CA . VAL A 1 217 ? 34.278 -15.857 -30.246 1.00 84.00 217 VAL A CA 1
ATOM 1740 C C . VAL A 1 217 ? 34.613 -17.284 -29.786 1.00 84.00 217 VAL A C 1
ATOM 1742 O O . VAL A 1 217 ? 35.767 -17.553 -29.455 1.00 84.00 217 VAL A O 1
ATOM 1745 N N . ALA A 1 218 ? 33.651 -18.211 -29.818 1.00 86.81 218 ALA A N 1
ATOM 1746 C CA . ALA A 1 218 ? 33.879 -19.614 -29.465 1.00 86.81 218 ALA A CA 1
ATOM 1747 C C . ALA A 1 218 ? 34.821 -20.334 -30.444 1.00 86.81 218 ALA A C 1
ATOM 1749 O O . ALA A 1 218 ? 35.643 -21.145 -30.018 1.00 86.81 218 ALA A O 1
ATOM 1750 N N . GLU A 1 219 ? 34.692 -20.046 -31.743 1.00 84.56 219 GLU A N 1
ATOM 1751 C CA . GLU A 1 219 ? 35.481 -20.670 -32.811 1.00 84.56 219 GLU A CA 1
ATOM 1752 C C . GLU A 1 219 ? 36.922 -20.138 -32.878 1.00 84.56 219 GLU A C 1
ATOM 1754 O O . GLU A 1 219 ? 37.848 -20.920 -33.094 1.00 84.56 219 GLU A O 1
ATOM 1759 N N . TYR A 1 220 ? 37.124 -18.829 -32.681 1.00 79.00 220 TYR A N 1
ATOM 1760 C CA . TYR A 1 220 ? 38.428 -18.175 -32.869 1.00 79.00 220 TYR A CA 1
ATOM 1761 C C . TYR A 1 220 ? 39.203 -17.893 -31.571 1.00 79.00 220 TYR A C 1
ATOM 1763 O O . TYR A 1 220 ? 40.414 -17.682 -31.642 1.00 79.00 220 TYR A O 1
ATOM 1771 N N . ILE A 1 221 ? 38.544 -17.872 -30.403 1.00 79.69 221 ILE A N 1
ATOM 1772 C CA . ILE A 1 221 ? 39.189 -17.660 -29.094 1.00 79.69 221 ILE A CA 1
ATOM 1773 C C . ILE A 1 221 ? 39.125 -18.948 -28.265 1.00 79.69 221 ILE A C 1
ATOM 1775 O O . ILE A 1 221 ? 40.092 -19.705 -28.259 1.00 79.69 221 ILE A O 1
ATOM 1779 N N . ASP A 1 222 ? 38.008 -19.194 -27.572 1.00 85.94 222 ASP A N 1
ATOM 1780 C CA . ASP A 1 222 ? 37.684 -20.444 -26.876 1.00 85.94 222 ASP A CA 1
ATOM 1781 C C . ASP A 1 222 ? 36.222 -20.434 -26.361 1.00 85.94 222 ASP A C 1
ATOM 1783 O O . ASP A 1 222 ? 35.552 -19.397 -26.312 1.00 85.94 222 ASP A O 1
ATOM 1787 N N . LEU A 1 223 ? 35.725 -21.602 -25.934 1.00 87.50 223 LEU A N 1
ATOM 1788 C CA . LEU A 1 223 ? 34.367 -21.772 -25.394 1.00 87.50 223 LEU A CA 1
ATOM 1789 C C . LEU A 1 223 ? 34.127 -21.009 -24.076 1.00 87.50 223 LEU A C 1
ATOM 1791 O O . LEU A 1 223 ? 33.014 -20.560 -23.817 1.00 87.50 223 LEU A O 1
ATOM 1795 N N . SER A 1 224 ? 35.154 -20.833 -23.237 1.00 87.75 224 SER A N 1
ATOM 1796 C CA . SER A 1 224 ? 35.007 -20.155 -21.941 1.00 87.75 224 SER A CA 1
ATOM 1797 C C . SER A 1 224 ? 34.844 -18.641 -22.099 1.00 87.75 224 SER A C 1
ATOM 1799 O O . SER A 1 224 ? 34.096 -18.010 -21.349 1.00 87.75 224 SER A O 1
ATOM 1801 N N . ALA A 1 225 ? 35.536 -18.049 -23.069 1.00 83.44 225 ALA A N 1
ATOM 1802 C CA . ALA A 1 225 ? 35.429 -16.656 -23.459 1.00 83.44 225 ALA A CA 1
ATOM 1803 C C . ALA A 1 225 ? 34.056 -16.370 -24.073 1.00 83.44 225 ALA A C 1
ATOM 1805 O O . ALA A 1 225 ? 33.455 -15.347 -23.746 1.00 83.44 225 ALA A O 1
ATOM 1806 N N . ALA A 1 226 ? 33.527 -17.293 -24.881 1.00 86.50 226 ALA A N 1
ATOM 1807 C CA . ALA A 1 226 ? 32.185 -17.190 -25.448 1.00 86.50 226 ALA A CA 1
ATOM 1808 C C . ALA A 1 226 ? 31.090 -17.207 -24.367 1.00 86.50 226 ALA A C 1
ATOM 1810 O O . ALA A 1 226 ? 30.202 -16.354 -24.381 1.00 86.50 226 ALA A O 1
ATOM 1811 N N . ASP A 1 227 ? 31.194 -18.100 -23.376 1.00 88.38 227 ASP A N 1
ATOM 1812 C CA . ASP A 1 227 ? 30.257 -18.142 -22.244 1.00 88.38 227 ASP A CA 1
ATOM 1813 C C . ASP A 1 227 ? 30.293 -16.848 -21.416 1.00 88.38 227 ASP A C 1
ATOM 1815 O O . ASP A 1 227 ? 29.248 -16.302 -21.055 1.00 88.38 227 ASP A O 1
ATOM 1819 N N . LYS A 1 228 ? 31.491 -16.312 -21.142 1.00 87.81 228 LYS A N 1
ATOM 1820 C CA . LYS A 1 228 ? 31.652 -15.027 -20.436 1.00 87.81 228 LYS A CA 1
ATOM 1821 C C . LYS A 1 228 ? 31.094 -13.854 -21.242 1.00 87.81 228 LYS A C 1
ATOM 1823 O O . LYS A 1 228 ? 30.442 -12.986 -20.669 1.00 87.81 228 LYS A O 1
ATOM 1828 N N . CYS A 1 229 ? 31.338 -13.839 -22.551 1.00 86.88 229 CYS A N 1
ATOM 1829 C CA . CYS A 1 229 ? 30.796 -12.857 -23.487 1.00 86.88 229 CYS A CA 1
ATOM 1830 C C . CYS A 1 229 ? 29.267 -12.849 -23.427 1.00 86.88 229 CYS A C 1
ATOM 1832 O O . CYS A 1 229 ? 28.671 -11.804 -23.174 1.00 86.88 229 CYS A O 1
ATOM 1834 N N . LYS A 1 230 ? 28.638 -14.021 -23.563 1.00 89.31 230 LYS A N 1
ATOM 1835 C CA . LYS A 1 230 ? 27.183 -14.164 -23.475 1.00 89.31 230 LYS A CA 1
ATOM 1836 C C . LYS A 1 230 ? 26.637 -13.636 -22.147 1.00 89.31 230 LYS A C 1
ATOM 1838 O O . LYS A 1 230 ? 25.765 -12.776 -22.146 1.00 89.31 230 LYS A O 1
ATOM 1843 N N . GLN A 1 231 ? 27.203 -14.080 -21.022 1.00 91.00 231 GLN A N 1
ATOM 1844 C CA . GLN A 1 231 ? 26.779 -13.623 -19.692 1.00 91.00 231 GLN A CA 1
ATOM 1845 C C . GLN A 1 231 ? 26.922 -12.106 -19.515 1.00 91.00 231 GLN A C 1
ATOM 1847 O O . GLN A 1 231 ? 26.076 -11.480 -18.877 1.00 91.00 231 GLN A O 1
ATOM 1852 N N . SER A 1 232 ? 27.980 -11.512 -20.072 1.00 90.62 232 SER A N 1
ATOM 1853 C CA . SER A 1 232 ? 28.211 -10.069 -20.011 1.00 90.62 232 SER A CA 1
ATOM 1854 C C . SER A 1 232 ? 27.158 -9.293 -20.807 1.00 90.62 232 SER A C 1
ATOM 1856 O O . SER A 1 232 ? 26.583 -8.345 -20.279 1.00 90.62 232 SER A O 1
ATOM 1858 N N . LEU A 1 233 ? 26.876 -9.695 -22.050 1.00 89.50 233 LEU A N 1
ATOM 1859 C CA . LEU A 1 233 ? 25.894 -9.023 -22.913 1.00 89.50 233 LEU A CA 1
ATOM 1860 C C . LEU A 1 233 ? 24.467 -9.168 -22.360 1.00 89.50 233 LEU A C 1
ATOM 1862 O O . LEU A 1 233 ? 23.762 -8.167 -22.219 1.00 89.50 233 LEU A O 1
ATOM 1866 N N . ASP A 1 234 ? 24.089 -10.381 -21.940 1.00 90.25 234 ASP A N 1
ATOM 1867 C CA . ASP A 1 234 ? 22.801 -10.652 -21.287 1.00 90.25 234 ASP A CA 1
ATOM 1868 C C . ASP A 1 234 ? 22.654 -9.819 -20.001 1.00 90.25 234 ASP A C 1
ATOM 1870 O O . ASP A 1 234 ? 21.586 -9.273 -19.711 1.00 90.25 234 ASP A O 1
ATOM 1874 N N . GLY A 1 235 ? 23.743 -9.681 -19.236 1.00 91.31 235 GLY A N 1
ATOM 1875 C CA . GLY A 1 235 ? 23.799 -8.871 -18.021 1.00 91.31 235 GLY A CA 1
ATOM 1876 C C . GLY A 1 235 ? 23.547 -7.383 -18.273 1.00 91.31 235 GLY A C 1
ATOM 1877 O O . GLY A 1 235 ? 22.773 -6.772 -17.534 1.00 91.31 235 GLY A O 1
ATOM 1878 N N . ILE A 1 236 ? 24.141 -6.810 -19.327 1.00 90.00 236 ILE A N 1
ATOM 1879 C CA . ILE A 1 236 ? 23.935 -5.403 -19.720 1.00 90.00 236 ILE A CA 1
ATOM 1880 C C . ILE A 1 236 ? 22.465 -5.163 -20.076 1.00 90.00 236 ILE A C 1
ATOM 1882 O O . ILE A 1 236 ? 21.835 -4.248 -19.541 1.00 90.00 236 ILE A O 1
ATOM 1886 N N . MET A 1 237 ? 21.889 -6.013 -20.929 1.00 90.25 237 MET A N 1
ATOM 1887 C CA . MET A 1 237 ? 20.499 -5.873 -21.374 1.00 90.25 237 MET A CA 1
ATOM 1888 C C . MET A 1 237 ? 19.509 -6.049 -20.222 1.00 90.25 237 MET A C 1
ATOM 1890 O O . MET A 1 237 ? 18.569 -5.262 -20.079 1.00 90.25 237 MET A O 1
ATOM 1894 N N . LYS A 1 238 ? 19.734 -7.049 -19.362 1.00 91.62 238 LYS A N 1
ATOM 1895 C CA . LYS A 1 238 ? 18.907 -7.275 -18.175 1.00 91.62 238 LYS A CA 1
ATOM 1896 C C . LYS A 1 238 ? 18.985 -6.094 -17.209 1.00 91.62 238 LYS A C 1
ATOM 1898 O O . LYS A 1 238 ? 17.946 -5.625 -16.756 1.00 91.62 238 LYS A O 1
ATOM 1903 N N . SER A 1 239 ? 20.186 -5.577 -16.943 1.00 91.56 239 SER A N 1
ATOM 1904 C CA . SER A 1 239 ? 20.369 -4.407 -16.078 1.00 91.56 239 SER A CA 1
ATOM 1905 C C . SER A 1 239 ? 19.679 -3.163 -16.645 1.00 91.56 239 SER A C 1
ATOM 1907 O O . SER A 1 239 ? 19.033 -2.425 -15.902 1.00 91.56 239 SER A O 1
ATOM 1909 N N . ALA A 1 240 ? 19.758 -2.938 -17.958 1.00 90.62 240 ALA A N 1
ATOM 1910 C CA . ALA A 1 240 ? 19.059 -1.840 -18.618 1.00 90.62 240 ALA A CA 1
ATOM 1911 C C . ALA A 1 240 ? 17.532 -1.945 -18.453 1.00 90.62 240 ALA A C 1
ATOM 1913 O O . ALA A 1 240 ? 16.889 -0.978 -18.047 1.00 90.62 240 ALA A O 1
ATOM 1914 N N . LEU A 1 241 ? 16.964 -3.129 -18.690 1.00 91.38 241 LEU A N 1
ATOM 1915 C CA . LEU A 1 241 ? 15.532 -3.389 -18.539 1.00 91.38 241 LEU A CA 1
ATOM 1916 C C . LEU A 1 241 ? 15.065 -3.263 -17.076 1.00 91.38 241 LEU A C 1
ATOM 1918 O O . LEU A 1 241 ? 14.018 -2.675 -16.810 1.00 91.38 241 LEU A O 1
ATOM 1922 N N . GLU A 1 242 ? 15.864 -3.727 -16.112 1.00 91.94 242 GLU A N 1
ATOM 1923 C CA . GLU A 1 242 ? 15.611 -3.513 -14.680 1.00 91.94 242 GLU A CA 1
ATOM 1924 C C . GLU A 1 242 ? 15.611 -2.022 -14.308 1.00 91.94 242 GLU A C 1
ATOM 1926 O O . GLU A 1 242 ? 14.731 -1.579 -13.571 1.00 91.94 242 GLU A O 1
ATOM 1931 N N . ASN A 1 243 ? 16.532 -1.220 -14.854 1.00 90.94 243 ASN A N 1
ATOM 1932 C CA . ASN A 1 243 ? 16.558 0.227 -14.612 1.00 90.94 243 ASN A CA 1
ATOM 1933 C C . ASN A 1 243 ? 15.295 0.924 -15.138 1.00 90.94 243 ASN A C 1
ATOM 1935 O O . ASN A 1 243 ? 14.756 1.804 -14.465 1.00 90.94 243 ASN A O 1
ATOM 1939 N N . VAL A 1 244 ? 14.794 0.513 -16.308 1.00 91.62 244 VAL A N 1
ATOM 1940 C CA . VAL A 1 244 ? 13.529 1.023 -16.863 1.00 91.62 244 VAL A CA 1
ATOM 1941 C C . VAL A 1 244 ? 12.355 0.661 -15.964 1.00 91.62 244 VAL A C 1
ATOM 1943 O O . VAL A 1 244 ? 11.562 1.533 -15.608 1.00 91.62 244 VAL A O 1
ATOM 1946 N N . HIS A 1 245 ? 12.263 -0.601 -15.543 1.00 91.69 245 HIS A N 1
ATOM 1947 C CA . HIS A 1 245 ? 11.211 -1.045 -14.633 1.00 91.69 245 HIS A CA 1
ATOM 1948 C C . HIS A 1 245 ? 11.237 -0.293 -13.302 1.00 91.69 245 HIS A C 1
ATOM 1950 O O . HIS A 1 245 ? 10.191 0.168 -12.848 1.00 91.69 245 HIS A O 1
ATOM 1956 N N . ASN A 1 246 ? 12.417 -0.108 -12.706 1.00 93.31 246 ASN A N 1
ATOM 1957 C CA . ASN A 1 246 ? 12.572 0.669 -11.478 1.00 93.31 246 ASN A CA 1
ATOM 1958 C C . ASN A 1 246 ? 12.107 2.114 -11.679 1.00 93.31 246 ASN A C 1
ATOM 1960 O O . ASN A 1 246 ? 11.369 2.640 -10.852 1.00 93.31 246 ASN A O 1
ATOM 1964 N N . LYS A 1 247 ? 12.440 2.728 -12.819 1.00 93.50 247 LYS A N 1
ATOM 1965 C CA . LYS A 1 247 ? 11.999 4.088 -13.136 1.00 93.50 247 LYS A CA 1
ATOM 1966 C C . LYS A 1 247 ? 10.479 4.200 -13.309 1.00 93.50 247 LYS A C 1
ATOM 1968 O O . LYS A 1 247 ? 9.895 5.196 -12.883 1.00 93.50 247 LYS A O 1
ATOM 1973 N N . ILE A 1 248 ? 9.834 3.196 -13.907 1.00 94.31 248 ILE A N 1
ATOM 1974 C CA . ILE A 1 248 ? 8.366 3.120 -13.986 1.00 94.31 248 ILE A CA 1
ATOM 1975 C C . ILE A 1 248 ? 7.774 3.015 -12.578 1.00 94.31 248 ILE A C 1
ATOM 1977 O O . ILE A 1 248 ? 6.859 3.764 -12.249 1.00 94.31 248 ILE A O 1
ATOM 1981 N N . ILE A 1 249 ? 8.319 2.141 -11.725 1.00 94.56 249 ILE A N 1
ATOM 1982 C CA . ILE A 1 249 ? 7.872 1.998 -10.332 1.00 94.56 249 ILE A CA 1
ATOM 1983 C C . ILE A 1 249 ? 8.018 3.325 -9.574 1.00 94.56 249 ILE A C 1
ATOM 1985 O O . ILE A 1 249 ? 7.077 3.726 -8.891 1.00 94.56 249 ILE A O 1
ATOM 1989 N N . ASP A 1 250 ? 9.134 4.039 -9.735 1.00 94.69 250 ASP A N 1
ATOM 1990 C CA . ASP A 1 250 ? 9.352 5.351 -9.115 1.00 94.69 250 ASP A CA 1
ATOM 1991 C C . ASP A 1 250 ? 8.287 6.373 -9.542 1.00 94.69 250 ASP A C 1
ATOM 1993 O O . ASP A 1 250 ? 7.787 7.135 -8.712 1.00 94.69 250 ASP A O 1
ATOM 1997 N N . LEU A 1 251 ? 7.901 6.381 -10.824 1.00 94.44 251 LEU A N 1
ATOM 1998 C CA . LEU A 1 251 ? 6.824 7.236 -11.328 1.00 94.44 251 LEU A CA 1
ATOM 1999 C C . LEU A 1 251 ? 5.469 6.846 -10.728 1.00 94.44 251 LEU A C 1
ATOM 2001 O O . LEU A 1 251 ? 4.771 7.714 -10.207 1.00 94.44 251 LEU A O 1
ATOM 2005 N N . LEU A 1 252 ? 5.120 5.556 -10.725 1.00 95.38 252 LEU A N 1
ATOM 2006 C CA . LEU A 1 252 ? 3.879 5.060 -10.118 1.00 95.38 252 LEU A CA 1
ATOM 2007 C C . LEU A 1 252 ? 3.794 5.426 -8.626 1.00 95.38 252 LEU A C 1
ATOM 2009 O O . LEU A 1 252 ? 2.759 5.903 -8.160 1.00 95.38 252 LEU A O 1
ATOM 2013 N N . GLN A 1 253 ? 4.897 5.275 -7.887 1.00 95.12 253 GLN A N 1
ATOM 2014 C CA . GLN A 1 253 ? 4.998 5.713 -6.494 1.00 95.12 253 GLN A CA 1
ATOM 2015 C C . GLN A 1 253 ? 4.886 7.228 -6.349 1.00 95.12 253 GLN A C 1
ATOM 2017 O O . GLN A 1 253 ? 4.283 7.695 -5.386 1.00 95.12 253 GLN A O 1
ATOM 2022 N N . SER A 1 254 ? 5.465 8.002 -7.269 1.00 92.88 254 SER A N 1
ATOM 2023 C CA . SER A 1 254 ? 5.341 9.459 -7.265 1.00 92.88 254 SER A CA 1
ATOM 2024 C C . SER A 1 254 ? 3.877 9.877 -7.392 1.00 92.88 254 SER A C 1
ATOM 2026 O O . SER A 1 254 ? 3.394 10.616 -6.540 1.00 92.88 254 SER A O 1
ATOM 2028 N N . ALA A 1 255 ? 3.127 9.329 -8.356 1.00 93.44 255 ALA A N 1
ATOM 2029 C CA . ALA A 1 255 ? 1.696 9.615 -8.492 1.00 93.44 255 ALA A CA 1
ATOM 2030 C C . ALA A 1 255 ? 0.901 9.240 -7.235 1.00 93.44 255 ALA A C 1
ATOM 2032 O O . ALA A 1 255 ? 0.117 10.053 -6.750 1.00 93.44 255 ALA A O 1
ATOM 2033 N N . ALA A 1 256 ? 1.149 8.063 -6.649 1.00 94.12 256 ALA A N 1
ATOM 2034 C CA . ALA A 1 256 ? 0.500 7.676 -5.397 1.00 94.12 256 ALA A CA 1
ATOM 2035 C C . ALA A 1 256 ? 0.789 8.681 -4.265 1.00 94.12 256 ALA A C 1
ATOM 2037 O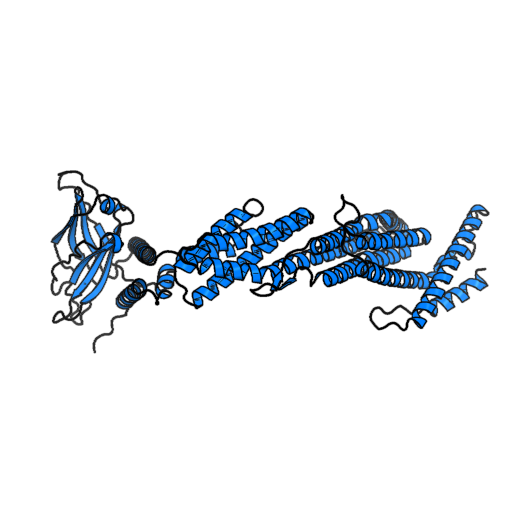 O . ALA A 1 256 ? -0.142 9.128 -3.595 1.00 94.12 256 ALA A O 1
ATOM 2038 N N . ARG A 1 257 ? 2.048 9.125 -4.117 1.00 93.06 257 ARG A N 1
ATOM 2039 C CA . ARG A 1 257 ? 2.439 10.156 -3.137 1.00 93.06 257 ARG A CA 1
ATOM 2040 C C . ARG A 1 257 ? 1.780 11.511 -3.400 1.00 93.06 257 ARG A C 1
ATOM 2042 O O . ARG A 1 257 ? 1.436 12.200 -2.443 1.00 93.06 257 ARG A O 1
ATOM 2049 N N . GLN A 1 258 ? 1.586 11.898 -4.662 1.00 91.62 258 GLN A N 1
ATOM 2050 C CA . GLN A 1 258 ? 0.879 13.136 -5.014 1.00 91.62 258 GLN A CA 1
ATOM 2051 C C . GLN A 1 258 ? -0.633 13.046 -4.758 1.00 91.62 258 GLN A C 1
ATOM 2053 O O . GLN A 1 258 ? -1.273 14.054 -4.463 1.00 91.62 258 GLN A O 1
ATOM 2058 N N . MET A 1 259 ? -1.213 11.842 -4.788 1.00 92.75 259 MET A N 1
ATOM 2059 C CA . MET A 1 259 ? -2.604 11.606 -4.383 1.00 92.75 259 MET A CA 1
ATOM 2060 C C . MET A 1 259 ? -2.786 11.617 -2.853 1.00 92.75 259 MET A C 1
ATOM 2062 O O . MET A 1 259 ? -3.876 11.945 -2.364 1.00 92.75 259 MET A O 1
ATOM 2066 N N . SER A 1 260 ? -1.736 11.312 -2.078 1.00 92.56 260 SER A N 1
ATOM 2067 C CA . SER A 1 260 ? -1.788 11.184 -0.612 1.00 92.56 260 SER A CA 1
ATOM 2068 C C . SER A 1 260 ? -2.404 12.384 0.127 1.00 92.56 260 SER A C 1
ATOM 2070 O O . SER A 1 260 ? -3.233 12.154 1.014 1.00 92.56 260 SER A O 1
ATOM 2072 N N . PRO A 1 261 ? -2.088 13.658 -0.196 1.00 91.81 261 PRO A N 1
ATOM 2073 C CA . PRO A 1 261 ? -2.697 14.815 0.462 1.00 91.81 261 PRO A CA 1
ATOM 2074 C C . PRO A 1 261 ? -4.222 14.861 0.314 1.00 91.81 261 PRO A C 1
ATOM 2076 O O . PRO A 1 261 ? -4.930 15.095 1.297 1.00 91.81 261 PRO A O 1
ATOM 2079 N N . SER A 1 262 ? -4.735 14.580 -0.888 1.00 90.69 262 SER A N 1
ATOM 2080 C CA . SER A 1 262 ? -6.176 14.561 -1.169 1.00 90.69 262 SER A CA 1
ATOM 2081 C C . SER A 1 262 ? -6.866 13.416 -0.433 1.00 90.69 262 SER A C 1
ATOM 2083 O O . SER A 1 262 ? -7.870 13.640 0.242 1.00 90.69 262 SER A O 1
ATOM 2085 N N . ILE A 1 263 ? -6.284 12.212 -0.478 1.00 91.75 263 ILE A N 1
ATOM 2086 C CA . ILE A 1 263 ? -6.797 11.032 0.235 1.00 91.75 263 ILE A CA 1
ATOM 2087 C C . ILE A 1 263 ? -6.855 11.300 1.741 1.00 91.75 263 ILE A C 1
ATOM 2089 O O . ILE A 1 263 ? -7.895 11.107 2.371 1.00 91.75 263 ILE A O 1
ATOM 2093 N N . LYS A 1 264 ? -5.762 11.805 2.326 1.00 91.88 264 LYS A N 1
ATOM 2094 C CA . LYS A 1 264 ? -5.689 12.154 3.750 1.00 91.88 264 LYS A CA 1
ATOM 2095 C C . LYS A 1 264 ? -6.756 13.174 4.134 1.00 91.88 264 LYS A C 1
ATOM 2097 O O . LYS A 1 264 ? -7.404 13.016 5.168 1.00 91.88 264 LYS A O 1
ATOM 2102 N N . ARG A 1 265 ? -6.945 14.211 3.314 1.00 89.00 265 ARG A N 1
ATOM 2103 C CA . ARG A 1 265 ? -7.968 15.234 3.541 1.00 89.00 265 ARG A CA 1
ATOM 2104 C C . ARG A 1 265 ? -9.369 14.626 3.539 1.00 89.00 265 ARG A C 1
ATOM 2106 O O . ARG A 1 265 ? -10.098 14.829 4.504 1.00 89.00 265 ARG A O 1
ATOM 2113 N N . PHE A 1 266 ? -9.721 13.837 2.525 1.00 87.94 266 PHE A N 1
ATOM 2114 C CA . PHE A 1 266 ? -11.041 13.207 2.454 1.00 87.94 266 PHE A CA 1
ATOM 2115 C C . PHE A 1 266 ? -11.289 12.210 3.595 1.00 87.94 266 PHE A C 1
ATOM 2117 O O . PHE A 1 266 ? -12.398 12.155 4.122 1.00 87.94 266 PHE A O 1
ATOM 2124 N N . LEU A 1 267 ? -10.263 11.471 4.034 1.00 89.38 267 LEU A N 1
ATOM 2125 C CA . LEU A 1 267 ? -10.357 10.593 5.206 1.00 89.38 267 LEU A CA 1
ATOM 2126 C C . LEU A 1 267 ? -10.659 11.373 6.493 1.00 89.38 267 LEU A C 1
ATOM 2128 O O . LEU A 1 267 ? -11.479 10.929 7.295 1.00 89.38 267 LEU A O 1
ATOM 2132 N N . LEU A 1 268 ? -10.017 12.529 6.689 1.00 88.88 268 LEU A N 1
ATOM 2133 C CA . LEU A 1 268 ? -10.272 13.396 7.842 1.00 88.88 268 LEU A CA 1
ATOM 2134 C C . LEU A 1 268 ? -11.671 14.021 7.777 1.00 88.88 268 LEU A C 1
ATOM 2136 O O . LEU A 1 268 ? -12.413 13.924 8.750 1.00 88.88 268 LEU A O 1
ATOM 2140 N N . GLU A 1 269 ? -12.054 14.595 6.633 1.00 85.94 269 GLU A N 1
ATOM 2141 C CA . GLU A 1 269 ? -13.386 15.182 6.423 1.00 85.94 269 GLU A CA 1
ATOM 2142 C C . GLU A 1 269 ? -14.501 14.144 6.646 1.00 85.94 269 GLU A C 1
ATOM 2144 O O . GLU A 1 269 ? -15.479 14.419 7.341 1.00 85.94 269 GLU A O 1
ATOM 2149 N N . GLY A 1 270 ? -14.329 12.924 6.124 1.00 82.38 270 GLY A N 1
ATOM 2150 C CA . GLY A 1 270 ? -15.282 11.828 6.309 1.00 82.38 270 GLY A CA 1
ATOM 2151 C C . GLY A 1 270 ? -15.382 11.328 7.753 1.00 82.38 270 GLY A C 1
ATOM 2152 O O . GLY A 1 270 ? -16.419 10.803 8.152 1.00 82.38 270 GLY A O 1
ATOM 2153 N N . ALA A 1 271 ? -14.335 11.505 8.560 1.00 83.81 271 ALA A N 1
ATOM 2154 C CA . ALA A 1 271 ? -14.333 11.096 9.960 1.00 83.81 271 ALA A CA 1
ATOM 2155 C C . ALA A 1 271 ? -14.925 12.159 10.912 1.00 83.81 271 ALA A C 1
ATOM 2157 O O . ALA A 1 271 ? -15.392 11.803 11.995 1.00 83.81 271 ALA A O 1
ATOM 2158 N N . GLU A 1 272 ? -14.941 13.447 10.541 1.00 80.19 272 GLU A N 1
ATOM 2159 C CA . GLU A 1 272 ? -15.366 14.548 11.426 1.00 80.19 272 GLU A CA 1
ATOM 2160 C C . GLU A 1 272 ? -16.888 14.722 11.575 1.00 80.19 272 GLU A C 1
ATOM 2162 O O . GLU A 1 272 ? -17.339 15.222 12.610 1.00 80.19 272 GLU A O 1
ATOM 2167 N N . LEU A 1 273 ? -17.701 14.316 10.597 1.00 65.06 273 LEU A N 1
ATOM 2168 C CA . LEU A 1 273 ? -19.129 14.651 10.587 1.00 65.06 273 LEU A CA 1
ATOM 2169 C C . LEU A 1 273 ? -20.003 13.585 11.269 1.00 65.06 273 LEU A C 1
ATOM 2171 O O . LEU A 1 273 ? -20.097 12.431 10.855 1.00 65.06 273 LEU A O 1
ATOM 2175 N N . LEU A 1 274 ? -20.686 14.008 12.336 1.00 50.44 274 LEU A N 1
ATOM 2176 C CA . LEU A 1 274 ? -21.775 13.277 12.981 1.00 50.44 274 LEU A CA 1
ATOM 2177 C C . LEU A 1 274 ? -23.054 13.460 12.146 1.00 50.44 274 LEU A C 1
ATOM 2179 O O . LEU A 1 274 ? -23.624 14.546 12.117 1.00 50.44 274 LEU A O 1
ATOM 2183 N N . HIS A 1 275 ? -23.531 12.385 11.515 1.00 51.19 275 HIS A N 1
ATOM 2184 C CA . HIS A 1 275 ? -24.900 12.268 10.986 1.00 51.19 275 HIS A CA 1
ATOM 2185 C C . HIS A 1 275 ? -25.328 13.220 9.847 1.00 51.19 275 HIS A C 1
ATOM 2187 O O . HIS A 1 275 ? -26.518 13.511 9.728 1.00 51.19 275 HIS A O 1
ATOM 2193 N N . GLN A 1 276 ? -24.423 13.661 8.971 1.00 48.84 276 GLN A N 1
ATOM 2194 C CA . GLN A 1 276 ? -24.808 14.340 7.726 1.00 48.84 276 GLN A CA 1
ATOM 2195 C C . GLN A 1 276 ? -24.166 13.636 6.531 1.00 48.84 276 GLN A C 1
ATOM 2197 O O . GLN A 1 276 ? -22.950 13.646 6.417 1.00 48.84 276 GLN A O 1
ATOM 2202 N N . ASP A 1 277 ? -25.025 12.994 5.731 1.00 50.00 277 ASP A N 1
ATOM 2203 C CA . ASP A 1 277 ? -24.868 12.436 4.380 1.00 50.00 277 ASP A CA 1
ATOM 2204 C C . ASP A 1 277 ? -23.515 11.799 3.999 1.00 50.00 277 ASP A C 1
ATOM 2206 O O . ASP A 1 277 ? -22.462 12.427 4.044 1.00 50.00 277 ASP A O 1
ATOM 2210 N N . ASN A 1 278 ? -23.568 10.566 3.475 1.00 53.28 278 ASN A N 1
ATOM 2211 C CA . ASN A 1 278 ? -22.454 9.755 2.932 1.00 53.28 278 ASN A CA 1
ATOM 2212 C C . ASN A 1 278 ? -21.520 10.460 1.912 1.00 53.28 278 ASN A C 1
ATOM 2214 O O . ASN A 1 278 ? -20.496 9.906 1.518 1.00 53.28 278 ASN A O 1
ATOM 2218 N N . ASN A 1 279 ? -21.818 11.707 1.552 1.00 65.38 279 ASN A N 1
ATOM 2219 C CA . ASN A 1 279 ? -21.190 12.540 0.537 1.00 65.38 279 ASN A CA 1
ATOM 2220 C C . ASN A 1 279 ? -19.655 12.638 0.657 1.00 65.38 279 ASN A C 1
ATOM 2222 O O . ASN A 1 279 ? -18.971 12.742 -0.352 1.00 65.38 279 ASN A O 1
ATOM 2226 N N . HIS A 1 280 ? -19.065 12.593 1.858 1.00 70.00 280 HIS A N 1
ATOM 2227 C CA . HIS A 1 280 ? -17.600 12.693 1.999 1.00 70.00 280 HIS A CA 1
ATOM 2228 C C . HIS A 1 280 ? -16.859 11.387 1.703 1.00 70.00 280 HIS A C 1
ATOM 2230 O O . HIS A 1 280 ? -15.788 11.421 1.095 1.00 70.00 280 HIS A O 1
ATOM 2236 N N . VAL A 1 281 ? -17.429 10.242 2.088 1.00 77.38 281 VAL A N 1
ATOM 2237 C CA . VAL A 1 281 ? -16.891 8.944 1.661 1.00 77.38 281 VAL A CA 1
ATOM 2238 C C . VAL A 1 281 ? -17.112 8.791 0.162 1.00 77.38 281 VAL A C 1
ATOM 2240 O O . VAL A 1 281 ? -16.179 8.417 -0.539 1.00 77.38 281 VAL A O 1
ATOM 2243 N N . ASP A 1 282 ? -18.279 9.201 -0.343 1.00 81.94 282 ASP A N 1
ATOM 2244 C CA . ASP A 1 282 ? -18.577 9.204 -1.776 1.00 81.94 282 ASP A CA 1
ATOM 2245 C C . ASP A 1 282 ? -17.575 10.061 -2.568 1.00 81.94 282 ASP A C 1
ATOM 2247 O O . ASP A 1 282 ? -17.120 9.634 -3.621 1.00 81.94 282 ASP A O 1
ATOM 2251 N N . ARG A 1 283 ? -17.133 11.214 -2.041 1.00 85.69 283 ARG A N 1
ATOM 2252 C CA . ARG A 1 283 ? -16.064 12.033 -2.651 1.00 85.69 283 ARG A CA 1
ATOM 2253 C C . ARG A 1 283 ? -14.710 11.333 -2.689 1.00 85.69 283 ARG A C 1
ATOM 2255 O O . ARG A 1 283 ? -14.009 11.456 -3.689 1.00 85.69 283 ARG A O 1
ATOM 2262 N N . LEU A 1 284 ? -14.325 10.626 -1.621 1.00 88.25 284 LEU A N 1
ATOM 2263 C CA . LEU A 1 284 ? -13.094 9.828 -1.624 1.00 88.25 284 LEU A CA 1
ATOM 2264 C C . LEU A 1 284 ? -13.186 8.719 -2.673 1.00 88.25 284 LEU A C 1
ATOM 2266 O O . LEU A 1 284 ? -12.245 8.529 -3.439 1.00 88.25 284 LEU A O 1
ATOM 2270 N N . MET A 1 285 ? -14.318 8.014 -2.709 1.00 88.19 285 MET A N 1
ATOM 2271 C CA . MET A 1 285 ? -14.544 6.936 -3.663 1.00 88.19 285 MET A CA 1
ATOM 2272 C C . MET A 1 285 ? -14.546 7.457 -5.094 1.00 88.19 285 MET A C 1
ATOM 2274 O O . MET A 1 285 ? -13.840 6.901 -5.919 1.00 88.19 285 MET A O 1
ATOM 2278 N N . GLN A 1 286 ? -15.254 8.551 -5.370 1.00 89.38 286 GLN A N 1
ATOM 2279 C CA . GLN A 1 286 ? -15.280 9.195 -6.679 1.00 89.38 286 GLN A CA 1
ATOM 2280 C C . GLN A 1 286 ? -13.880 9.640 -7.107 1.00 89.38 286 GLN A C 1
ATOM 2282 O O . GLN A 1 286 ? -13.474 9.380 -8.231 1.00 89.38 286 GLN A O 1
ATOM 2287 N N . TYR A 1 287 ? -13.112 10.258 -6.205 1.00 91.00 287 TYR A N 1
ATOM 2288 C CA . TYR A 1 287 ? -11.743 10.666 -6.507 1.00 91.00 287 TYR A CA 1
ATOM 2289 C C . TYR A 1 287 ? -10.848 9.466 -6.842 1.00 91.00 287 TYR A C 1
ATOM 2291 O O . TYR A 1 287 ? -10.108 9.510 -7.821 1.00 91.00 287 TYR A O 1
ATOM 2299 N N . LEU A 1 288 ? -10.906 8.386 -6.057 1.00 91.75 288 LEU A N 1
ATOM 2300 C CA . LEU A 1 288 ? -10.142 7.173 -6.356 1.00 91.75 288 LEU A CA 1
ATOM 2301 C C . LEU A 1 288 ? -10.606 6.529 -7.668 1.00 91.75 288 LEU A C 1
ATOM 2303 O O . LEU A 1 288 ? -9.764 6.147 -8.471 1.00 91.75 288 LEU A O 1
ATOM 2307 N N . ASP A 1 289 ? -11.913 6.452 -7.900 1.00 91.06 289 ASP A N 1
ATOM 2308 C CA . ASP A 1 289 ? -12.511 5.852 -9.093 1.00 91.06 289 ASP A CA 1
ATOM 2309 C C . ASP A 1 289 ? -12.129 6.613 -10.371 1.00 91.06 289 ASP A C 1
ATOM 2311 O O . ASP A 1 289 ? -11.638 6.004 -11.314 1.00 91.06 289 ASP A O 1
ATOM 2315 N N . GLU A 1 290 ? -12.227 7.946 -10.388 1.00 91.88 290 GLU A N 1
ATOM 2316 C CA . GLU A 1 290 ? -11.834 8.785 -11.533 1.00 91.88 290 GLU A CA 1
ATOM 2317 C C . GLU A 1 290 ? -10.354 8.586 -11.915 1.00 91.88 290 GLU A C 1
ATOM 2319 O O . GLU A 1 290 ? -10.014 8.408 -13.092 1.00 91.88 290 GLU A O 1
ATOM 2324 N N . ASN A 1 291 ? -9.467 8.559 -10.915 1.00 92.81 291 ASN A N 1
ATOM 2325 C CA . ASN A 1 291 ? -8.036 8.347 -11.135 1.00 92.81 291 ASN A CA 1
ATOM 2326 C C . ASN A 1 291 ? -7.739 6.909 -11.589 1.00 92.81 291 ASN A C 1
ATOM 2328 O O . ASN A 1 291 ? -6.990 6.705 -12.546 1.00 92.81 291 ASN A O 1
ATOM 2332 N N . LEU A 1 292 ? -8.339 5.905 -10.943 1.00 91.88 292 LEU A N 1
ATOM 2333 C CA . LEU A 1 292 ? -8.118 4.498 -11.280 1.00 91.88 292 LEU A CA 1
ATOM 2334 C C . LEU A 1 292 ? -8.724 4.120 -12.631 1.00 91.88 292 LEU A C 1
ATOM 2336 O O . LEU A 1 292 ? -8.107 3.353 -13.360 1.00 91.88 292 LEU A O 1
ATOM 2340 N N . MET A 1 293 ? -9.865 4.691 -13.016 1.00 91.38 293 MET A N 1
ATOM 2341 C CA . MET A 1 293 ? -10.445 4.519 -14.350 1.00 91.38 293 MET A CA 1
ATOM 2342 C C . MET A 1 293 ? -9.528 5.082 -15.433 1.00 91.38 293 MET A C 1
ATOM 2344 O O . MET A 1 293 ? -9.308 4.430 -16.457 1.00 91.38 293 MET A O 1
ATOM 2348 N N . THR A 1 294 ? -8.943 6.257 -15.195 1.00 91.69 294 THR A N 1
ATOM 2349 C CA . THR A 1 294 ? -7.959 6.853 -16.106 1.00 91.69 294 THR A CA 1
ATOM 2350 C C . THR A 1 294 ? -6.744 5.937 -16.254 1.00 91.69 294 THR A C 1
ATOM 2352 O O . THR A 1 294 ? -6.414 5.533 -17.372 1.00 91.69 294 THR A O 1
ATOM 2355 N N . LEU A 1 295 ? -6.157 5.498 -15.137 1.00 92.25 295 LEU A N 1
ATOM 2356 C CA . LEU A 1 295 ? -5.018 4.575 -15.113 1.00 92.25 295 LEU A CA 1
ATOM 2357 C C . LEU A 1 295 ? -5.331 3.235 -15.789 1.00 92.25 295 LEU A C 1
ATOM 2359 O O . LEU A 1 295 ? -4.554 2.783 -16.621 1.00 92.25 295 LEU A O 1
ATOM 2363 N N . HIS A 1 296 ? -6.476 2.624 -15.491 1.00 91.06 296 HIS A N 1
ATOM 2364 C CA . HIS A 1 296 ? -6.909 1.362 -16.091 1.00 91.06 296 HIS A CA 1
ATOM 2365 C C . HIS A 1 296 ? -7.122 1.501 -17.605 1.00 91.06 296 HIS A C 1
ATOM 2367 O O . HIS A 1 296 ? -6.762 0.620 -18.386 1.00 91.06 296 HIS A O 1
ATOM 2373 N N . SER A 1 297 ? -7.689 2.629 -18.045 1.00 90.19 297 SER A N 1
ATOM 2374 C CA . SER A 1 297 ? -7.937 2.879 -19.466 1.00 90.19 297 SER A CA 1
ATOM 2375 C C . SER A 1 297 ? -6.650 3.117 -20.257 1.00 90.19 297 SER A C 1
ATOM 2377 O O . SER A 1 297 ? -6.568 2.695 -21.414 1.00 90.19 297 SER A O 1
ATOM 2379 N N . GLN A 1 298 ? -5.634 3.744 -19.653 1.00 89.94 298 GLN A N 1
ATOM 2380 C CA . GLN A 1 298 ? -4.427 4.179 -20.357 1.00 89.94 298 GLN A CA 1
ATOM 2381 C C . GLN A 1 298 ? -3.209 3.281 -20.130 1.00 89.94 298 GLN A C 1
ATOM 2383 O O . GLN A 1 298 ? -2.484 3.034 -21.087 1.00 89.94 298 GLN A O 1
ATOM 2388 N N . LEU A 1 299 ? -2.967 2.753 -18.932 1.00 91.06 299 LEU A N 1
ATOM 2389 C CA . LEU A 1 299 ? -1.791 1.917 -18.664 1.00 91.06 299 LEU A CA 1
ATOM 2390 C C . LEU A 1 299 ? -1.923 0.501 -19.251 1.00 91.06 299 LEU A C 1
ATOM 2392 O O . LEU A 1 299 ? -2.992 0.073 -19.706 1.00 91.06 299 LEU A O 1
ATOM 2396 N N . SER A 1 300 ? -0.801 -0.221 -19.273 1.00 88.00 300 SER A N 1
ATOM 2397 C CA . SER A 1 300 ? -0.784 -1.677 -19.446 1.00 88.00 300 SER A CA 1
ATOM 2398 C C . SER A 1 300 ? -1.328 -2.373 -18.195 1.00 88.00 300 SER A C 1
ATOM 2400 O O . SER A 1 300 ? -1.242 -1.832 -17.091 1.00 88.00 300 SER A O 1
ATOM 2402 N N . THR A 1 301 ? -1.867 -3.585 -18.359 1.00 87.50 301 THR A N 1
ATOM 2403 C CA . THR A 1 301 ? -2.427 -4.379 -17.250 1.00 87.50 301 THR A CA 1
ATOM 2404 C C . THR A 1 301 ? -1.412 -4.562 -16.121 1.00 87.50 301 THR A C 1
ATOM 2406 O O . THR A 1 301 ? -1.716 -4.248 -14.976 1.00 87.50 301 THR A O 1
ATOM 2409 N N . ASP A 1 302 ? -0.168 -4.920 -16.451 1.00 87.94 302 ASP A N 1
ATOM 2410 C CA . ASP A 1 302 ? 0.892 -5.116 -15.456 1.00 87.94 302 ASP A CA 1
ATO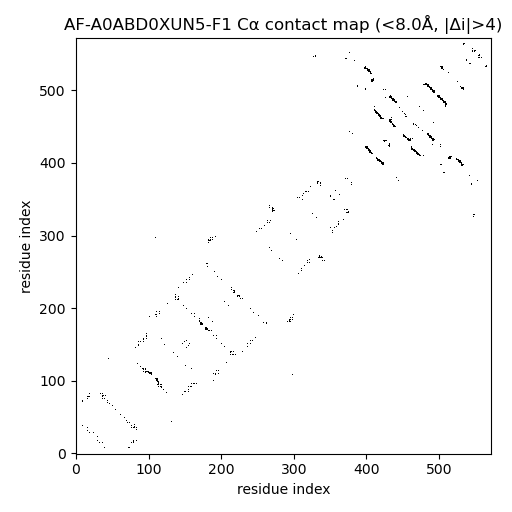M 2411 C C . ASP A 1 302 ? 1.211 -3.836 -14.666 1.00 87.94 302 ASP A C 1
ATOM 2413 O O . ASP A 1 302 ? 1.408 -3.878 -13.451 1.00 87.94 302 ASP A O 1
ATOM 2417 N N . ASN A 1 303 ? 1.271 -2.680 -15.336 1.00 90.88 303 ASN A N 1
ATOM 2418 C CA . ASN A 1 303 ? 1.561 -1.411 -14.666 1.00 90.88 303 ASN A CA 1
ATOM 2419 C C . ASN A 1 303 ? 0.363 -0.912 -13.847 1.00 90.88 303 ASN A C 1
ATOM 2421 O O . ASN A 1 303 ? 0.565 -0.305 -12.794 1.00 90.88 303 ASN A O 1
ATOM 2425 N N . PHE A 1 304 ? -0.865 -1.206 -14.278 1.00 92.31 304 PHE A N 1
ATOM 2426 C CA . PHE A 1 304 ? -2.068 -0.934 -13.498 1.00 92.31 304 PHE A CA 1
ATOM 2427 C C . PHE A 1 304 ? -2.119 -1.778 -12.217 1.00 92.31 304 PHE A C 1
ATOM 2429 O O . PHE A 1 304 ? -2.303 -1.222 -11.136 1.00 92.31 304 PHE A O 1
ATOM 2436 N N . ASP A 1 305 ? -1.857 -3.084 -12.300 1.00 90.00 305 ASP A N 1
ATOM 2437 C CA . ASP A 1 305 ? -1.842 -3.978 -11.132 1.00 90.00 305 ASP A CA 1
ATOM 2438 C C . ASP A 1 305 ? -0.744 -3.585 -10.126 1.00 90.00 305 ASP A C 1
ATOM 2440 O O . ASP A 1 305 ? -0.946 -3.587 -8.902 1.00 90.00 305 ASP A O 1
ATOM 2444 N N . ARG A 1 306 ? 0.424 -3.165 -10.638 1.00 91.56 306 ARG A N 1
ATOM 2445 C CA . ARG A 1 306 ? 1.495 -2.572 -9.821 1.00 91.56 306 ARG A CA 1
ATOM 2446 C C . ARG A 1 306 ? 1.025 -1.297 -9.128 1.00 91.56 306 ARG A C 1
ATOM 2448 O O . ARG A 1 306 ? 1.240 -1.159 -7.925 1.00 91.56 306 ARG A O 1
ATOM 2455 N N . PHE A 1 307 ? 0.377 -0.383 -9.852 1.00 93.31 307 PHE A N 1
ATOM 2456 C CA . PHE A 1 307 ? -0.157 0.843 -9.259 1.00 93.31 307 PHE A CA 1
ATOM 2457 C C . PHE A 1 307 ? -1.190 0.541 -8.174 1.00 93.31 307 PHE A C 1
ATOM 2459 O O . PHE A 1 307 ? -1.129 1.136 -7.103 1.00 93.31 307 PHE A O 1
ATOM 2466 N N . LEU A 1 308 ? -2.089 -0.417 -8.414 1.00 91.12 308 LEU A N 1
ATOM 2467 C CA . LEU A 1 308 ? -3.118 -0.825 -7.461 1.00 91.12 308 LEU A CA 1
ATOM 2468 C C . LEU A 1 308 ? -2.506 -1.311 -6.138 1.00 91.12 308 LEU A C 1
ATOM 2470 O O . LEU A 1 308 ? -2.976 -0.955 -5.058 1.00 91.12 308 LEU A O 1
ATOM 2474 N N . SER A 1 309 ? -1.407 -2.062 -6.220 1.00 89.31 309 SER A N 1
ATOM 2475 C CA . SER A 1 309 ? -0.643 -2.497 -5.046 1.00 89.31 309 SER A CA 1
ATOM 2476 C C . SER A 1 309 ? 0.033 -1.322 -4.325 1.00 89.31 309 SER A C 1
ATOM 2478 O O . SER A 1 309 ? -0.010 -1.241 -3.097 1.00 89.31 309 SER A O 1
ATOM 2480 N N . ILE A 1 310 ? 0.626 -0.389 -5.079 1.00 92.44 310 ILE A N 1
ATOM 2481 C CA . ILE A 1 310 ? 1.308 0.799 -4.540 1.00 92.44 310 ILE A CA 1
ATOM 2482 C C . ILE A 1 310 ? 0.320 1.730 -3.826 1.00 92.44 310 ILE A C 1
ATOM 2484 O O . ILE A 1 310 ? 0.573 2.133 -2.691 1.00 92.44 310 ILE A O 1
ATOM 2488 N N . ILE A 1 311 ? -0.808 2.064 -4.458 1.00 91.88 311 ILE A N 1
ATOM 2489 C CA . ILE A 1 311 ? -1.796 2.975 -3.872 1.00 91.88 311 ILE A CA 1
ATOM 2490 C C . ILE A 1 311 ? -2.457 2.357 -2.640 1.00 91.88 311 ILE A C 1
ATOM 2492 O O . ILE A 1 311 ? -2.736 3.071 -1.681 1.00 91.88 311 ILE A O 1
ATOM 2496 N N . LEU A 1 312 ? -2.659 1.035 -2.617 1.00 88.94 312 LEU A N 1
ATOM 2497 C CA . LEU A 1 312 ? -3.187 0.345 -1.444 1.00 88.94 312 LEU A CA 1
ATOM 2498 C C . LEU A 1 312 ? -2.225 0.449 -0.253 1.00 88.94 312 LEU A C 1
ATOM 2500 O O . LEU A 1 312 ? -2.661 0.761 0.858 1.00 88.94 312 LEU A O 1
ATOM 2504 N N . GLU A 1 313 ? -0.927 0.225 -0.476 1.00 88.75 313 GLU A N 1
ATOM 2505 C CA . GLU A 1 313 ? 0.095 0.400 0.561 1.00 88.75 313 GLU A CA 1
ATOM 2506 C C . GLU A 1 313 ? 0.126 1.851 1.060 1.00 88.75 313 GLU A C 1
ATOM 2508 O O . GLU A 1 313 ? 0.081 2.088 2.268 1.00 88.75 313 GLU A O 1
ATOM 2513 N N . GLU A 1 314 ? 0.097 2.823 0.148 1.00 91.25 314 GLU A N 1
ATOM 2514 C CA . GLU A 1 314 ? 0.096 4.250 0.482 1.00 91.25 314 GLU A CA 1
ATOM 2515 C C . GLU A 1 314 ? -1.143 4.644 1.307 1.00 91.25 314 GLU A C 1
ATOM 2517 O O . GLU A 1 314 ? -1.028 5.280 2.357 1.00 91.25 314 GLU A O 1
ATOM 2522 N N . VAL A 1 315 ? -2.338 4.187 0.915 1.00 90.31 315 VAL A N 1
ATOM 2523 C CA . VAL A 1 315 ? -3.579 4.379 1.687 1.00 90.31 315 VAL A CA 1
ATOM 2524 C C . VAL A 1 315 ? -3.456 3.768 3.087 1.00 90.31 315 VAL A C 1
ATOM 2526 O O . VAL A 1 315 ? -3.908 4.378 4.059 1.00 90.31 315 VAL A O 1
ATOM 2529 N N . SER A 1 316 ? -2.815 2.603 3.223 1.00 88.56 316 SER A N 1
ATOM 2530 C CA . SER A 1 316 ? -2.579 1.958 4.523 1.00 88.56 316 SER A CA 1
ATOM 2531 C C . SER A 1 316 ? -1.708 2.816 5.448 1.00 88.56 316 SER A C 1
ATOM 2533 O O . SER A 1 316 ? -2.020 2.975 6.634 1.00 88.56 316 SER A O 1
ATOM 2535 N N . ILE A 1 317 ? -0.658 3.430 4.892 1.00 91.12 317 ILE A N 1
ATOM 2536 C CA . ILE A 1 317 ? 0.270 4.309 5.607 1.00 91.12 317 ILE A CA 1
ATOM 2537 C C . ILE A 1 317 ? -0.459 5.580 6.047 1.00 91.12 317 ILE A C 1
ATOM 2539 O O . ILE A 1 317 ? -0.354 5.980 7.210 1.00 91.12 317 ILE A O 1
ATOM 2543 N N . ILE A 1 318 ? -1.254 6.184 5.155 1.00 92.12 318 ILE A N 1
ATOM 2544 C CA . ILE A 1 318 ? -2.068 7.365 5.472 1.00 92.12 318 ILE A CA 1
ATOM 2545 C C . ILE A 1 318 ? -3.050 7.045 6.596 1.00 92.12 318 ILE A C 1
ATOM 2547 O O . ILE A 1 318 ? -3.149 7.810 7.554 1.00 92.12 318 ILE A O 1
ATOM 2551 N N . LEU A 1 319 ? -3.766 5.923 6.510 1.00 90.25 319 LEU A N 1
ATOM 2552 C CA . LEU A 1 319 ? -4.724 5.509 7.533 1.00 90.25 319 LEU A CA 1
ATOM 2553 C C . LEU A 1 319 ? -4.051 5.310 8.890 1.00 90.25 319 LEU A C 1
ATOM 2555 O O . LEU A 1 319 ? -4.558 5.807 9.894 1.00 90.25 319 LEU A O 1
ATOM 2559 N N . LYS A 1 320 ? -2.899 4.632 8.925 1.00 90.44 320 LYS A N 1
ATOM 2560 C CA . LYS A 1 320 ? -2.114 4.467 10.152 1.00 90.44 320 LYS A CA 1
ATOM 2561 C C . LYS A 1 320 ? -1.736 5.819 10.748 1.00 90.44 320 LYS A C 1
ATOM 2563 O O . LYS A 1 320 ? -2.026 6.059 11.917 1.00 90.44 320 LYS A O 1
ATOM 2568 N N . PHE A 1 321 ? -1.177 6.714 9.935 1.00 91.94 321 PHE A N 1
ATOM 2569 C CA . PHE A 1 321 ? -0.811 8.061 10.365 1.00 91.94 321 PHE A CA 1
ATOM 2570 C C . PHE A 1 321 ? -2.021 8.837 10.905 1.00 91.94 321 PHE A C 1
ATOM 2572 O O . PHE A 1 321 ? -1.944 9.440 11.972 1.00 91.94 321 PHE A O 1
ATOM 2579 N N . VAL A 1 322 ? -3.150 8.818 10.188 1.00 91.06 322 VAL A N 1
ATOM 2580 C CA . VAL A 1 322 ? -4.382 9.510 10.593 1.00 91.06 322 VAL A CA 1
ATOM 2581 C C . VAL A 1 322 ? -4.895 8.961 11.921 1.00 91.06 322 VAL A C 1
ATOM 2583 O O . VAL A 1 322 ? -5.300 9.743 12.778 1.00 91.06 322 VAL A O 1
ATOM 2586 N N . VAL A 1 323 ? -4.868 7.643 12.119 1.00 90.38 323 VAL A N 1
ATOM 2587 C CA . VAL A 1 323 ? -5.294 7.025 13.378 1.00 90.38 323 VAL A CA 1
ATOM 2588 C C . VAL A 1 323 ? -4.361 7.411 14.520 1.00 90.38 323 VAL A C 1
ATOM 2590 O O . VAL A 1 323 ? -4.850 7.891 15.537 1.00 90.38 323 VAL A O 1
ATOM 2593 N N . GLU A 1 324 ? -3.047 7.258 14.358 1.00 89.56 324 GLU A N 1
ATOM 2594 C CA . GLU A 1 324 ? -2.055 7.562 15.399 1.00 89.56 324 GLU A CA 1
ATOM 2595 C C . GLU A 1 324 ? -2.082 9.051 15.802 1.00 89.56 324 GLU A C 1
ATOM 2597 O O . GLU A 1 324 ? -2.260 9.358 16.981 1.00 89.56 324 GLU A O 1
ATOM 2602 N N . ASP A 1 325 ? -2.057 9.982 14.839 1.00 90.19 325 ASP A N 1
ATOM 2603 C CA . ASP A 1 325 ? -2.126 11.431 15.110 1.00 90.19 325 ASP A CA 1
ATOM 2604 C C . ASP A 1 325 ? -3.436 11.829 15.817 1.00 90.19 325 ASP A C 1
ATOM 2606 O O . ASP A 1 325 ? -3.443 12.672 16.716 1.00 90.19 325 ASP A O 1
ATOM 2610 N N . ASN A 1 326 ? -4.568 11.205 15.468 1.00 88.25 326 ASN A N 1
ATOM 2611 C CA . ASN A 1 326 ? -5.847 11.518 16.113 1.00 88.25 326 ASN A CA 1
ATOM 2612 C C . ASN A 1 326 ? -6.047 10.813 17.465 1.00 88.25 326 ASN A C 1
ATOM 2614 O O . ASN A 1 326 ? -6.829 11.303 18.291 1.00 88.25 326 ASN A O 1
ATOM 2618 N N . LEU A 1 327 ? -5.335 9.712 17.725 1.00 86.69 327 LEU A N 1
ATOM 2619 C CA . LEU A 1 327 ? -5.252 9.099 19.052 1.00 86.69 327 LEU A CA 1
ATOM 2620 C C . LEU A 1 327 ? -4.495 10.005 20.023 1.00 86.69 327 LEU A C 1
ATOM 2622 O O . LEU A 1 327 ? -5.000 10.266 21.119 1.00 86.69 327 LEU A O 1
ATOM 2626 N N . ASP A 1 328 ? -3.366 10.571 19.592 1.00 85.69 328 ASP A N 1
ATOM 2627 C CA . ASP A 1 328 ? -2.588 11.530 20.386 1.00 85.69 328 ASP A CA 1
ATOM 2628 C C . ASP A 1 328 ? -3.405 12.789 20.714 1.00 85.69 328 ASP A C 1
ATOM 2630 O O . ASP A 1 328 ? -3.372 13.305 21.836 1.00 85.69 328 ASP A O 1
ATOM 2634 N N . ARG A 1 329 ? -4.237 13.240 19.765 1.00 86.12 329 ARG A N 1
ATOM 2635 C CA . ARG A 1 329 ? -5.178 14.361 19.950 1.00 86.12 329 ARG A CA 1
ATOM 2636 C C . ARG A 1 329 ? -6.418 14.017 20.781 1.00 86.12 329 ARG A C 1
ATOM 2638 O O . ARG A 1 329 ? -7.237 14.904 21.020 1.00 86.12 329 ARG A O 1
ATOM 2645 N N . ARG A 1 330 ? -6.579 12.765 21.228 1.00 83.19 330 ARG A N 1
ATOM 2646 C CA . ARG A 1 330 ? -7.719 12.278 22.031 1.00 83.19 330 ARG A CA 1
ATOM 2647 C C . ARG A 1 330 ? -9.085 12.598 21.410 1.00 83.19 330 ARG A C 1
ATOM 2649 O O . ARG A 1 330 ? -10.002 13.050 22.102 1.00 83.19 330 ARG A O 1
ATOM 2656 N N . ARG A 1 331 ? -9.220 12.382 20.097 1.00 83.94 331 ARG A N 1
ATOM 2657 C CA . ARG A 1 331 ? -10.501 12.536 19.384 1.00 83.94 331 ARG A CA 1
ATOM 2658 C C . ARG A 1 331 ? -11.592 11.606 19.965 1.00 83.94 331 ARG A C 1
ATOM 2660 O O . ARG A 1 331 ? -11.267 10.587 20.578 1.00 83.94 331 ARG A O 1
ATOM 2667 N N . PRO A 1 332 ? -12.885 11.949 19.805 1.00 82.88 332 PRO A N 1
ATOM 2668 C CA . PRO A 1 332 ? -13.991 11.141 20.326 1.00 82.88 332 PRO A CA 1
ATOM 2669 C C . PRO A 1 332 ? -14.130 9.794 19.601 1.00 82.88 332 PRO A C 1
ATOM 2671 O O . PRO A 1 332 ? -13.681 9.631 18.470 1.00 82.88 332 PRO A O 1
ATOM 2674 N N . SER A 1 333 ? -14.818 8.838 20.230 1.00 84.88 333 SER A N 1
ATOM 2675 C CA . SER A 1 333 ? -15.075 7.502 19.661 1.00 84.88 333 SER A CA 1
ATOM 2676 C C . SER A 1 333 ? -15.843 7.529 18.333 1.00 84.88 333 SER A C 1
ATOM 2678 O O . SER A 1 333 ? -15.558 6.728 17.444 1.00 84.88 333 SER A O 1
ATOM 2680 N N . SER A 1 334 ? -16.748 8.494 18.148 1.00 83.88 334 SER A N 1
ATOM 2681 C CA . SER A 1 334 ? -17.491 8.683 16.895 1.00 83.88 334 SER A CA 1
ATOM 2682 C C . SER A 1 334 ? -16.578 8.887 15.683 1.00 83.88 334 SER A C 1
ATOM 2684 O O . SER A 1 334 ? -16.834 8.312 14.630 1.00 83.88 334 SER A O 1
ATOM 2686 N N . PHE A 1 335 ? -15.474 9.624 15.848 1.00 87.12 335 PHE A N 1
ATOM 2687 C CA . PHE A 1 335 ? -14.486 9.855 14.791 1.00 87.12 335 PHE A CA 1
ATOM 2688 C C . PHE A 1 335 ? -13.874 8.536 14.300 1.00 87.12 335 PHE A C 1
ATOM 2690 O O . PHE A 1 335 ? -13.840 8.255 13.103 1.00 87.12 335 PHE A O 1
ATOM 2697 N N . PHE A 1 336 ? -13.441 7.682 15.231 1.00 88.56 336 PHE A N 1
ATOM 2698 C CA . PHE A 1 336 ? -12.851 6.383 14.902 1.00 88.56 336 PHE A CA 1
ATOM 2699 C C . PHE A 1 336 ? -13.888 5.391 14.361 1.00 88.56 336 PHE A C 1
ATOM 2701 O O . PHE A 1 336 ? -13.558 4.574 13.505 1.00 88.56 336 PHE A O 1
ATOM 2708 N N . SER A 1 337 ? -15.141 5.471 14.820 1.00 86.38 337 SER A N 1
ATOM 2709 C CA . SER A 1 337 ? -16.246 4.667 14.286 1.00 86.38 337 SER A CA 1
ATOM 2710 C C . SER A 1 337 ? -16.534 5.008 12.821 1.00 86.38 337 SER A C 1
ATOM 2712 O O . SER A 1 337 ? -16.574 4.111 11.976 1.00 86.38 337 SER A O 1
ATOM 2714 N N . ASN A 1 338 ? -16.626 6.303 12.499 1.00 86.81 338 ASN A N 1
ATOM 2715 C CA . ASN A 1 338 ? -16.805 6.788 11.131 1.00 86.81 338 ASN A CA 1
ATOM 2716 C C . ASN A 1 338 ? -15.649 6.338 10.230 1.00 86.81 338 ASN A C 1
ATOM 2718 O O . ASN A 1 338 ? -15.875 5.747 9.176 1.00 86.81 338 ASN A O 1
ATOM 2722 N N . LEU A 1 339 ? -14.406 6.514 10.691 1.00 88.50 339 LEU A N 1
ATOM 2723 C CA . LEU A 1 339 ? -13.217 6.084 9.955 1.00 88.50 339 LEU A CA 1
ATOM 2724 C C . LEU A 1 339 ? -13.172 4.558 9.746 1.00 88.50 339 LEU A C 1
ATOM 2726 O O . LEU A 1 339 ? -12.743 4.094 8.691 1.00 88.50 339 LEU A O 1
ATOM 2730 N N . ASN A 1 340 ? -13.670 3.762 10.700 1.00 88.00 340 ASN A N 1
ATOM 2731 C CA . ASN A 1 340 ? -13.838 2.313 10.537 1.00 88.00 340 ASN A CA 1
ATOM 2732 C C . ASN A 1 340 ? -14.891 1.969 9.467 1.00 88.00 340 ASN A C 1
ATOM 2734 O O . ASN A 1 340 ? -14.731 1.004 8.720 1.00 88.00 340 ASN A O 1
ATOM 2738 N N . GLY A 1 341 ? -15.971 2.751 9.380 1.00 85.56 341 GLY A N 1
ATOM 2739 C CA . GLY A 1 341 ? -16.955 2.658 8.300 1.00 85.56 341 GLY A CA 1
ATOM 2740 C C . GLY A 1 341 ? -16.313 2.896 6.933 1.00 85.56 341 GLY A C 1
ATOM 2741 O O . GLY A 1 341 ? -16.416 2.041 6.051 1.00 85.56 341 GLY A O 1
ATOM 2742 N N . THR A 1 342 ? -15.563 3.991 6.796 1.00 86.62 342 THR A N 1
ATOM 2743 C CA . THR A 1 342 ? -14.804 4.321 5.580 1.00 86.62 342 THR A CA 1
ATOM 2744 C C . THR A 1 342 ? -13.812 3.219 5.216 1.00 86.62 342 THR A C 1
ATOM 2746 O O . THR A 1 342 ? -13.752 2.797 4.064 1.00 86.62 342 THR A O 1
ATOM 2749 N N . LEU A 1 343 ? -13.086 2.676 6.199 1.00 86.69 343 LEU A N 1
ATOM 2750 C CA . LEU A 1 343 ? -12.151 1.573 5.985 1.00 86.69 343 LEU A CA 1
ATOM 2751 C C . LEU A 1 343 ? -12.837 0.331 5.401 1.00 86.69 343 LEU A C 1
ATOM 2753 O O . LEU A 1 343 ? -12.284 -0.315 4.513 1.00 86.69 343 LEU A O 1
ATOM 2757 N N . LYS A 1 344 ? -14.038 -0.020 5.878 1.00 85.31 344 LYS A N 1
ATOM 2758 C CA . LYS A 1 344 ? -14.797 -1.166 5.349 1.00 85.31 344 LYS A CA 1
ATOM 2759 C C . LYS A 1 344 ? -15.200 -0.958 3.892 1.00 85.31 344 LYS A C 1
ATOM 2761 O O . LYS A 1 344 ? -15.122 -1.909 3.119 1.00 85.31 344 LYS A O 1
ATOM 2766 N N . ILE A 1 345 ? -15.596 0.262 3.528 1.00 85.81 345 ILE A N 1
ATOM 2767 C CA . ILE A 1 345 ? -15.955 0.621 2.150 1.00 85.81 345 ILE A CA 1
ATOM 2768 C C . ILE A 1 345 ? -14.717 0.546 1.250 1.00 85.81 345 ILE A C 1
ATOM 2770 O O . ILE A 1 345 ? -14.752 -0.152 0.241 1.00 85.81 345 ILE A O 1
ATOM 2774 N N . LEU A 1 346 ? -13.595 1.145 1.667 1.00 85.25 346 LEU A N 1
ATOM 2775 C CA . LEU A 1 346 ? -12.315 1.053 0.952 1.00 85.25 346 LEU A CA 1
ATOM 2776 C C . LEU A 1 346 ? -11.854 -0.401 0.782 1.00 85.25 346 LEU A C 1
ATOM 2778 O O . LEU A 1 346 ? -11.442 -0.804 -0.299 1.00 85.25 346 LEU A O 1
ATOM 2782 N N . THR A 1 347 ? -11.984 -1.221 1.827 1.00 82.38 347 THR A N 1
ATOM 2783 C CA . THR A 1 347 ? -11.659 -2.655 1.749 1.00 82.38 347 THR A CA 1
ATOM 2784 C C . THR A 1 347 ? -12.542 -3.370 0.724 1.00 82.38 347 THR A C 1
ATOM 2786 O O . THR A 1 347 ? -12.071 -4.261 0.029 1.00 82.38 347 THR A O 1
ATOM 2789 N N . GLY A 1 348 ? -13.824 -3.002 0.627 1.00 81.94 348 GLY A N 1
ATOM 2790 C CA . GLY A 1 348 ? -14.736 -3.525 -0.392 1.00 81.94 348 GLY A CA 1
ATOM 2791 C C . GLY A 1 348 ? -14.353 -3.101 -1.809 1.00 81.94 348 GLY A C 1
ATOM 2792 O O . GLY A 1 348 ? -14.414 -3.919 -2.715 1.00 81.94 348 GLY A O 1
ATOM 2793 N N . PHE A 1 349 ? -13.903 -1.860 -1.980 1.00 82.81 349 PHE A N 1
ATOM 2794 C CA . PHE A 1 349 ? -13.513 -1.303 -3.274 1.00 82.81 349 PHE A CA 1
ATOM 2795 C C . PHE A 1 349 ? -12.283 -1.986 -3.891 1.00 82.81 349 PHE A C 1
ATOM 2797 O O . PHE A 1 349 ? -12.267 -2.254 -5.084 1.00 82.81 349 PHE A O 1
ATOM 2804 N N . PHE A 1 350 ? -11.273 -2.333 -3.085 1.00 78.38 350 PHE A N 1
ATOM 2805 C CA . PHE A 1 350 ? -10.043 -2.975 -3.581 1.00 78.38 350 PHE A CA 1
ATOM 2806 C C . PHE A 1 350 ? -10.114 -4.513 -3.678 1.00 78.38 350 PHE A C 1
ATOM 2808 O O . PHE A 1 350 ? -9.190 -5.143 -4.200 1.00 78.38 350 PHE A O 1
ATOM 2815 N N . LYS A 1 351 ? -11.192 -5.139 -3.183 1.00 70.56 351 LYS A N 1
ATOM 2816 C CA . LYS A 1 351 ? -11.307 -6.604 -3.041 1.00 70.56 351 LYS A CA 1
ATOM 2817 C C . LYS A 1 351 ? -11.314 -7.387 -4.354 1.00 70.56 351 LYS A C 1
ATOM 2819 O O . LYS A 1 351 ? -10.937 -8.555 -4.335 1.00 70.56 351 LYS A O 1
ATOM 2824 N N . ASP A 1 352 ? -11.697 -6.758 -5.461 1.00 62.56 352 ASP A N 1
ATOM 2825 C CA . ASP A 1 352 ? -11.751 -7.412 -6.774 1.00 62.56 352 ASP A CA 1
ATOM 2826 C C . ASP A 1 352 ? -10.389 -7.433 -7.502 1.00 62.56 352 ASP A C 1
ATOM 2828 O O . ASP A 1 352 ? -10.287 -8.024 -8.575 1.00 62.56 352 ASP A O 1
ATOM 2832 N N . GLY A 1 353 ? -9.328 -6.849 -6.919 1.00 55.88 353 GLY A N 1
ATOM 2833 C CA . GLY A 1 353 ? -7.994 -6.789 -7.540 1.00 55.88 353 GLY A CA 1
ATOM 2834 C C . GLY A 1 353 ? -6.801 -7.105 -6.628 1.00 55.88 353 GLY A C 1
ATOM 2835 O O . GLY A 1 353 ? -5.773 -7.550 -7.130 1.00 55.88 353 GLY A O 1
ATOM 2836 N N . VAL A 1 354 ? -6.899 -6.926 -5.300 1.00 62.34 354 VAL A N 1
ATOM 2837 C CA . VAL A 1 354 ? -5.777 -7.167 -4.363 1.00 62.34 354 VAL A CA 1
ATOM 2838 C C . VAL A 1 354 ? -6.268 -7.753 -3.036 1.00 62.34 354 VAL A C 1
ATOM 2840 O O . VAL A 1 354 ? -7.318 -7.380 -2.511 1.00 62.34 354 VAL A O 1
ATOM 2843 N N . ASN A 1 355 ? -5.482 -8.658 -2.441 1.00 64.31 355 ASN A N 1
ATOM 2844 C CA . ASN A 1 355 ? -5.767 -9.196 -1.112 1.00 64.31 355 ASN A CA 1
ATOM 2845 C C . ASN A 1 355 ? -5.432 -8.168 -0.014 1.00 64.31 355 ASN A C 1
ATOM 2847 O O . ASN A 1 355 ? -4.324 -8.128 0.508 1.00 64.31 355 ASN A O 1
ATOM 2851 N N . VAL A 1 356 ? -6.407 -7.337 0.358 1.00 63.78 356 VAL A N 1
ATOM 2852 C CA . VAL A 1 356 ? -6.262 -6.323 1.423 1.00 63.78 356 VAL A CA 1
ATOM 2853 C C . VAL A 1 356 ? -5.912 -6.949 2.785 1.00 63.78 356 VAL A C 1
ATOM 2855 O O . VAL A 1 356 ? -5.244 -6.321 3.607 1.00 63.78 356 VAL A O 1
ATOM 2858 N N . ASP A 1 357 ? -6.312 -8.202 3.024 1.00 63.97 357 ASP A N 1
ATOM 2859 C CA . ASP A 1 357 ? -6.105 -8.885 4.305 1.00 63.97 357 ASP A CA 1
ATOM 2860 C C . ASP A 1 357 ? -4.653 -9.372 4.510 1.00 63.97 357 ASP A C 1
ATOM 2862 O O . ASP A 1 357 ? -4.294 -9.742 5.627 1.00 63.97 357 ASP A O 1
ATOM 2866 N N . SER A 1 358 ? -3.789 -9.347 3.482 1.00 65.56 358 SER A N 1
ATOM 2867 C CA . SER A 1 358 ? -2.366 -9.694 3.642 1.00 65.56 358 SER A CA 1
ATOM 2868 C C . SER A 1 358 ? -1.510 -8.558 4.208 1.00 65.56 358 SER A C 1
ATOM 2870 O O . SER A 1 358 ? -0.348 -8.782 4.540 1.00 65.56 358 SER A O 1
ATOM 2872 N N . ASN A 1 359 ? -2.049 -7.342 4.315 1.00 70.31 359 ASN A N 1
ATOM 2873 C CA . ASN A 1 359 ? -1.297 -6.192 4.798 1.00 70.31 359 ASN A CA 1
ATOM 2874 C C . ASN A 1 359 ? -1.406 -6.057 6.331 1.00 70.31 359 ASN A C 1
ATOM 2876 O O . ASN A 1 359 ? -2.485 -5.832 6.896 1.00 70.31 359 ASN A O 1
ATOM 2880 N N . GLU A 1 360 ? -0.267 -6.174 7.019 1.00 78.50 360 GLU A N 1
ATOM 2881 C CA . GLU A 1 360 ? -0.185 -6.059 8.480 1.00 78.50 360 GLU A CA 1
ATOM 2882 C C . GLU A 1 360 ? -0.655 -4.685 8.985 1.00 78.50 360 GLU A C 1
ATOM 2884 O O . GLU A 1 360 ? -1.340 -4.610 10.013 1.00 78.50 360 GLU A O 1
ATOM 2889 N N . ASN A 1 361 ? -0.368 -3.604 8.243 1.00 77.38 361 ASN A N 1
ATOM 2890 C CA . ASN A 1 361 ? -0.798 -2.249 8.597 1.00 77.38 361 ASN A CA 1
ATOM 2891 C C . ASN A 1 361 ? -2.325 -2.143 8.584 1.00 77.38 361 ASN A C 1
ATOM 2893 O O . ASN A 1 361 ? -2.910 -1.649 9.549 1.00 77.38 361 ASN A O 1
ATOM 2897 N N . PHE A 1 362 ? -2.989 -2.672 7.551 1.00 80.06 362 PHE A N 1
ATOM 2898 C CA . PHE A 1 362 ? -4.455 -2.695 7.476 1.00 80.06 362 PHE A CA 1
ATOM 2899 C C . PHE A 1 362 ? -5.074 -3.467 8.640 1.00 80.06 362 PHE A C 1
ATOM 2901 O O . PHE A 1 362 ? -6.022 -2.989 9.270 1.00 80.06 362 PHE A O 1
ATOM 2908 N N . THR A 1 363 ? -4.515 -4.632 8.974 1.00 82.88 363 THR A N 1
ATOM 2909 C CA . THR A 1 363 ? -4.995 -5.445 10.099 1.00 82.88 363 THR A CA 1
ATOM 2910 C C . THR A 1 363 ? -4.856 -4.694 11.422 1.00 82.88 363 THR A C 1
ATOM 2912 O O . THR A 1 363 ? -5.807 -4.633 12.210 1.00 82.88 363 THR A O 1
ATOM 2915 N N . ARG A 1 364 ? -3.702 -4.061 11.657 1.00 85.44 364 ARG A N 1
ATOM 2916 C CA . ARG A 1 364 ? -3.448 -3.284 12.874 1.00 85.44 364 ARG A CA 1
ATOM 2917 C C . ARG A 1 364 ? -4.359 -2.061 12.977 1.00 85.44 364 ARG A C 1
ATOM 2919 O O . ARG A 1 364 ? -4.944 -1.832 14.037 1.00 85.44 364 ARG A O 1
ATOM 2926 N N . VAL A 1 365 ? -4.519 -1.308 11.889 1.00 87.31 365 VAL A N 1
ATOM 2927 C CA . VAL A 1 365 ? -5.411 -0.141 11.811 1.00 87.31 365 VAL A CA 1
ATOM 2928 C C . VAL A 1 365 ? -6.857 -0.552 12.076 1.00 87.31 365 VAL A C 1
ATOM 2930 O O . VAL A 1 365 ? -7.528 0.069 12.895 1.00 87.31 365 VAL A O 1
ATOM 2933 N N . LYS A 1 366 ? -7.333 -1.641 11.464 1.00 87.25 366 LYS A N 1
ATOM 2934 C CA . LYS A 1 366 ? -8.686 -2.172 11.679 1.00 87.25 366 LYS A CA 1
ATOM 2935 C C . LYS A 1 366 ? -8.941 -2.536 13.143 1.00 87.25 366 LYS A C 1
ATOM 2937 O O . LYS A 1 366 ? -10.011 -2.232 13.673 1.00 87.25 366 LYS A O 1
ATOM 2942 N N . GLN A 1 367 ? -7.966 -3.154 13.812 1.00 87.12 367 GLN A N 1
ATOM 2943 C CA . GLN A 1 367 ? -8.048 -3.458 15.245 1.00 87.12 367 GLN A CA 1
ATOM 2944 C C . GLN A 1 367 ? -8.123 -2.182 16.094 1.00 87.12 367 GLN A C 1
ATOM 2946 O O . GLN A 1 367 ? -8.998 -2.077 16.952 1.00 87.12 367 GLN A O 1
ATOM 2951 N N . LEU A 1 368 ? -7.253 -1.199 15.830 1.00 87.69 368 LEU A N 1
ATOM 2952 C CA . LEU A 1 368 ? -7.245 0.087 16.537 1.00 87.69 368 LEU A CA 1
ATOM 2953 C C . LEU A 1 368 ? -8.556 0.852 16.349 1.00 87.69 368 LEU A C 1
ATOM 2955 O O . LEU A 1 368 ? -9.151 1.300 17.323 1.00 87.69 368 LEU A O 1
ATOM 2959 N N . LEU A 1 369 ? -9.042 0.956 15.114 1.00 88.75 369 LEU A N 1
ATOM 2960 C CA . LEU A 1 369 ? -10.304 1.619 14.798 1.00 88.75 369 LEU A CA 1
ATOM 2961 C C . LEU A 1 369 ? -11.500 0.923 15.440 1.00 88.75 369 LEU A C 1
ATOM 2963 O O . LEU A 1 369 ? -12.411 1.589 15.920 1.00 88.75 369 LEU A O 1
ATOM 2967 N N . THR A 1 370 ? -11.497 -0.410 15.496 1.00 88.62 370 THR A N 1
ATOM 2968 C CA . THR A 1 370 ? -12.554 -1.161 16.183 1.00 88.62 370 THR A CA 1
ATOM 2969 C C . THR A 1 370 ? -12.530 -0.869 17.681 1.00 88.62 370 THR A C 1
ATOM 2971 O O . THR A 1 370 ? -13.561 -0.530 18.255 1.00 88.62 370 THR A O 1
ATOM 2974 N N . LEU A 1 371 ? -11.355 -0.915 18.307 1.00 87.88 371 LEU A N 1
ATOM 2975 C CA . LEU A 1 371 ? -11.198 -0.629 19.730 1.00 87.88 371 LEU A CA 1
ATOM 2976 C C . LEU A 1 371 ? -11.605 0.814 20.071 1.00 87.88 371 LEU A C 1
ATOM 2978 O O . LEU A 1 371 ? -12.444 1.045 20.937 1.00 87.88 371 LEU A O 1
ATOM 2982 N N . HIS A 1 372 ? -11.047 1.796 19.367 1.00 86.50 372 HIS A N 1
ATOM 2983 C CA . HIS A 1 372 ? -11.269 3.211 19.660 1.00 86.50 372 HIS A CA 1
ATOM 2984 C C . HIS A 1 372 ? -12.589 3.757 19.106 1.00 86.50 372 HIS A C 1
ATOM 2986 O O . HIS A 1 372 ? -13.057 4.775 19.615 1.00 86.50 372 HIS A O 1
ATOM 2992 N N . GLY A 1 373 ? -13.215 3.074 18.146 1.00 85.94 373 GLY A N 1
ATOM 2993 C CA . GLY A 1 373 ? -14.541 3.391 17.610 1.00 85.94 373 GLY A CA 1
ATOM 2994 C C . GLY A 1 373 ? -15.707 2.767 18.377 1.00 85.94 373 GLY A C 1
ATOM 2995 O O . GLY A 1 373 ? -16.838 3.212 18.219 1.00 85.94 373 GLY A O 1
ATOM 2996 N N . THR A 1 374 ? -15.458 1.767 19.229 1.00 88.50 374 THR A N 1
ATOM 2997 C CA . THR A 1 374 ? -16.503 1.149 20.064 1.00 88.50 374 THR A CA 1
ATOM 2998 C C . THR A 1 374 ? -17.031 2.149 21.094 1.00 88.50 374 THR A C 1
ATOM 3000 O O . THR A 1 374 ? -16.254 2.900 21.679 1.00 88.50 374 THR A O 1
ATOM 3003 N N . GLU A 1 375 ? -18.334 2.176 21.361 1.00 87.62 375 GLU A N 1
ATOM 3004 C CA . GLU A 1 375 ? -18.914 3.079 22.363 1.00 87.62 375 GLU A CA 1
ATOM 3005 C C . GLU A 1 375 ? -18.361 2.818 23.773 1.00 87.62 375 GLU A C 1
ATOM 3007 O O . GLU A 1 375 ? -17.917 1.719 24.106 1.00 87.62 375 GLU A O 1
ATOM 3012 N N . THR A 1 376 ? -18.343 3.848 24.621 1.00 89.81 376 THR A N 1
ATOM 3013 C CA . THR A 1 376 ? -17.733 3.750 25.959 1.00 89.81 376 THR A CA 1
ATOM 3014 C C . THR A 1 376 ? -18.430 2.734 26.856 1.00 89.81 376 THR A C 1
ATOM 3016 O O . THR A 1 376 ? -17.757 2.055 27.628 1.00 89.81 376 THR A O 1
ATOM 3019 N N . GLU A 1 377 ? -19.747 2.589 26.733 1.00 89.50 377 GLU A N 1
ATOM 3020 C CA . GLU A 1 377 ? -20.533 1.604 27.484 1.00 89.50 377 GLU A CA 1
ATOM 3021 C C . GLU A 1 377 ? -20.119 0.170 27.120 1.00 89.50 377 GLU A C 1
ATOM 3023 O O . GLU A 1 377 ? -19.739 -0.618 27.991 1.00 89.50 377 GLU A O 1
ATOM 3028 N N . GLU A 1 378 ? -20.042 -0.128 25.821 1.00 90.25 378 GLU A N 1
ATOM 3029 C CA . GLU A 1 378 ? -19.602 -1.431 25.318 1.00 90.25 378 GLU A CA 1
ATOM 3030 C C . GLU A 1 378 ? -18.123 -1.711 25.645 1.00 90.25 378 GLU A C 1
ATOM 3032 O O . GLU A 1 378 ? -17.787 -2.835 26.018 1.00 90.25 378 GLU A O 1
ATOM 3037 N N . LEU A 1 379 ? -17.233 -0.708 25.607 1.00 90.44 379 LEU A N 1
ATOM 3038 C CA . LEU A 1 379 ? -15.841 -0.888 26.047 1.00 90.44 379 LEU A CA 1
ATOM 3039 C C . LEU A 1 379 ? -15.732 -1.203 27.543 1.00 90.44 379 LEU A C 1
ATOM 3041 O O . LEU A 1 379 ? -14.934 -2.055 27.939 1.00 90.44 379 LEU A O 1
ATOM 3045 N N . ILE A 1 380 ? -16.525 -0.539 28.390 1.00 91.19 380 ILE A N 1
ATOM 3046 C CA . ILE A 1 380 ? -16.591 -0.854 29.825 1.00 91.19 380 ILE A CA 1
ATOM 3047 C C . ILE A 1 380 ? -17.087 -2.291 30.017 1.00 91.19 380 ILE A C 1
ATOM 3049 O O . ILE A 1 380 ? -16.546 -3.038 30.838 1.00 91.19 380 ILE A O 1
ATOM 3053 N N . HIS A 1 381 ? -18.086 -2.706 29.239 1.00 92.62 381 HIS A N 1
ATOM 3054 C CA . HIS A 1 381 ? -18.576 -4.074 29.266 1.00 92.62 381 HIS A CA 1
ATOM 3055 C C . HIS A 1 381 ? -17.501 -5.086 28.840 1.00 92.62 381 HIS A C 1
ATOM 3057 O O . HIS A 1 381 ? -17.289 -6.087 29.530 1.00 92.62 381 HIS A O 1
ATOM 3063 N N . GLN A 1 382 ? -16.763 -4.798 27.765 1.00 91.00 382 GLN A N 1
ATOM 3064 C CA . GLN A 1 382 ? -15.653 -5.620 27.289 1.00 91.00 382 GLN A CA 1
ATOM 3065 C C . GLN A 1 382 ? -14.542 -5.746 28.338 1.00 91.00 382 GLN A C 1
ATOM 3067 O O . GLN A 1 382 ? -14.065 -6.854 28.579 1.00 91.00 382 GLN A O 1
ATOM 3072 N N . TYR A 1 383 ? -14.202 -4.663 29.045 1.00 91.62 383 TYR A N 1
ATOM 3073 C CA . TYR A 1 383 ? -13.265 -4.718 30.171 1.00 91.62 383 TYR A CA 1
ATOM 3074 C C . TYR A 1 383 ? -13.738 -5.702 31.252 1.00 91.62 383 TYR A C 1
ATOM 3076 O O . TYR A 1 383 ? -12.957 -6.495 31.772 1.00 91.62 383 TYR A O 1
ATOM 3084 N N . HIS A 1 384 ? -15.028 -5.694 31.596 1.00 92.31 384 HIS A N 1
ATOM 3085 C CA . HIS A 1 384 ? -15.566 -6.633 32.582 1.00 92.31 384 HIS A CA 1
ATOM 3086 C C . HIS A 1 384 ? -15.570 -8.089 32.099 1.00 92.31 384 HIS A C 1
ATOM 3088 O O . HIS A 1 384 ? -15.363 -8.992 32.912 1.00 92.31 384 HIS A O 1
ATOM 3094 N N . LEU A 1 385 ? -15.750 -8.325 30.798 1.00 91.81 385 LEU A N 1
ATOM 3095 C CA . LEU A 1 385 ? -15.604 -9.653 30.199 1.00 91.81 385 LEU A CA 1
ATOM 3096 C C . LEU A 1 385 ? -14.149 -10.142 30.260 1.00 91.81 385 LEU A C 1
ATOM 3098 O O . LEU A 1 385 ? -13.920 -11.283 30.655 1.00 91.81 385 LEU A O 1
ATOM 3102 N N . GLU A 1 386 ? -13.165 -9.283 29.972 1.00 91.19 386 GLU A N 1
ATOM 3103 C CA . GLU A 1 386 ? -11.741 -9.615 30.150 1.00 91.19 386 GLU A CA 1
ATOM 3104 C C . GLU A 1 386 ? -11.440 -9.992 31.610 1.00 91.19 386 GLU A C 1
ATOM 3106 O O . GLU A 1 386 ? -10.787 -11.001 31.876 1.00 91.19 386 GLU A O 1
ATOM 3111 N N . ARG A 1 387 ? -11.994 -9.246 32.575 1.00 90.19 387 ARG A N 1
ATOM 3112 C CA . ARG A 1 387 ? -11.842 -9.5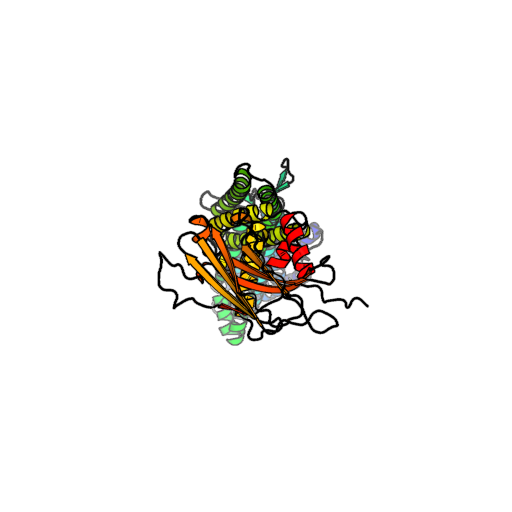29 34.014 1.00 90.19 387 ARG A CA 1
ATOM 3113 C C . ARG A 1 387 ? -12.476 -10.856 34.444 1.00 90.19 387 ARG A C 1
ATOM 3115 O O . ARG A 1 387 ? -11.936 -11.524 35.327 1.00 90.19 387 ARG A O 1
ATOM 3122 N N . LEU A 1 388 ? -13.594 -11.258 33.837 1.00 91.88 388 LEU A N 1
ATOM 3123 C CA . LEU A 1 388 ? -14.196 -12.575 34.070 1.00 91.88 388 LEU A CA 1
ATOM 3124 C C . LEU A 1 388 ? -13.268 -13.701 33.592 1.00 91.88 388 LEU A C 1
ATOM 3126 O O . LEU A 1 388 ? -13.107 -14.699 34.294 1.00 91.88 388 LEU A O 1
ATOM 3130 N N . GLU A 1 389 ? -12.663 -13.557 32.415 1.00 90.88 389 GLU A N 1
ATOM 3131 C CA . GLU A 1 389 ? -11.740 -14.566 31.885 1.00 90.88 389 GLU A CA 1
ATOM 3132 C C . GLU A 1 389 ? -10.454 -14.643 32.722 1.00 90.88 389 GLU A C 1
ATOM 3134 O O . GLU A 1 389 ? -9.986 -15.738 33.036 1.00 90.88 389 GLU A O 1
ATOM 3139 N N . GLU A 1 390 ? -9.951 -13.508 33.215 1.00 88.38 390 GLU A N 1
ATOM 3140 C CA . GLU A 1 390 ? -8.861 -13.491 34.199 1.00 88.38 390 GLU A CA 1
ATOM 3141 C C . GLU A 1 390 ? -9.229 -14.235 35.483 1.00 88.38 390 GLU A C 1
ATOM 3143 O O . GLU A 1 390 ? -8.436 -15.035 35.974 1.00 88.38 390 GLU A O 1
ATOM 3148 N N . GLN A 1 391 ? -10.438 -14.022 36.013 1.00 90.38 391 GLN A N 1
ATOM 3149 C CA . GLN A 1 391 ? -10.917 -14.745 37.191 1.00 90.38 391 GLN A CA 1
ATOM 3150 C C . GLN A 1 391 ? -10.932 -16.261 36.965 1.00 90.38 391 GLN A C 1
ATOM 3152 O O . GLN A 1 391 ? -10.548 -17.013 37.862 1.00 90.38 391 GLN A O 1
ATOM 3157 N N . LYS A 1 392 ? -11.386 -16.716 35.792 1.00 88.81 392 LYS A N 1
ATOM 3158 C CA . LYS A 1 392 ? -11.422 -18.144 35.444 1.00 88.81 392 LYS A CA 1
ATOM 3159 C C . LYS A 1 392 ? -10.020 -18.740 35.299 1.00 88.81 392 LYS A C 1
ATOM 3161 O O . LYS A 1 392 ? -9.832 -19.905 35.630 1.00 88.81 392 LYS A O 1
ATOM 3166 N N . ALA A 1 393 ? -9.050 -17.947 34.847 1.00 88.31 393 ALA A N 1
ATOM 3167 C CA . ALA A 1 393 ? -7.657 -18.362 34.689 1.00 88.31 393 ALA A CA 1
ATOM 3168 C C . ALA A 1 393 ? -6.847 -18.368 36.005 1.00 88.31 393 ALA A C 1
ATOM 3170 O O . ALA A 1 393 ? -5.706 -18.837 36.026 1.00 88.31 393 ALA A O 1
ATOM 3171 N N . LEU A 1 394 ? -7.393 -17.847 37.112 1.00 84.56 394 LEU A N 1
ATOM 3172 C CA . LEU A 1 394 ? -6.705 -17.822 38.405 1.00 84.56 394 LEU A CA 1
ATOM 3173 C C . LEU A 1 394 ? -6.640 -19.217 39.045 1.00 84.56 394 LEU A C 1
ATOM 3175 O O . LEU A 1 394 ? -7.635 -19.722 39.566 1.00 84.56 394 LEU A O 1
ATOM 3179 N N . ASN A 1 395 ? -5.431 -19.783 39.107 1.00 77.19 395 ASN A N 1
ATOM 3180 C CA . ASN A 1 395 ? -5.148 -21.023 39.844 1.00 77.19 395 ASN A CA 1
ATOM 3181 C C . ASN A 1 395 ? -5.028 -20.805 41.365 1.00 77.19 395 ASN A C 1
ATOM 3183 O O . ASN A 1 395 ? -5.321 -21.706 42.149 1.00 77.19 395 ASN A O 1
ATOM 3187 N N . ASN A 1 396 ? -4.623 -19.601 41.784 1.00 76.62 396 ASN A N 1
ATOM 3188 C CA . ASN A 1 396 ? -4.475 -19.208 43.186 1.00 76.62 396 ASN A CA 1
ATOM 3189 C C . ASN A 1 396 ? -5.557 -18.193 43.580 1.00 76.62 396 ASN A C 1
ATOM 3191 O O . ASN A 1 396 ? -6.017 -17.412 42.751 1.00 76.62 396 ASN A O 1
ATOM 3195 N N . CYS A 1 397 ? -5.923 -18.160 44.865 1.00 77.88 397 CYS A N 1
ATOM 3196 C CA . CYS A 1 397 ? -6.978 -17.281 45.393 1.00 77.88 397 CYS A CA 1
ATOM 3197 C C . CYS A 1 397 ? -6.400 -16.295 46.424 1.00 77.88 397 CYS A C 1
ATOM 3199 O O . CYS A 1 397 ? -6.715 -16.409 47.610 1.00 77.88 397 CYS A O 1
ATOM 3201 N N . PRO A 1 398 ? -5.523 -15.358 46.013 1.00 78.88 398 PRO A N 1
ATOM 3202 C CA . PRO A 1 398 ? -4.797 -14.487 46.942 1.00 78.88 398 PRO A CA 1
ATOM 3203 C C . PRO A 1 398 ? -5.715 -13.558 47.750 1.00 78.88 398 PRO A C 1
ATOM 3205 O O . PRO A 1 398 ? -5.362 -13.167 48.857 1.00 78.88 398 PRO A O 1
ATOM 3208 N N . PHE A 1 399 ? -6.898 -13.236 47.221 1.00 85.38 399 PHE A N 1
ATOM 3209 C CA . PHE A 1 399 ? -7.869 -12.335 47.851 1.00 85.38 399 PHE A CA 1
ATOM 3210 C C . PHE A 1 399 ? -9.054 -13.068 48.497 1.00 85.38 399 PHE A C 1
ATOM 3212 O O . PHE A 1 399 ? -10.005 -12.425 48.936 1.00 85.38 399 PHE A O 1
ATOM 3219 N N . GLY A 1 400 ? -9.007 -14.403 48.546 1.00 89.56 400 GLY A N 1
ATOM 3220 C CA . GLY A 1 400 ? -10.079 -15.252 49.057 1.00 89.56 400 GLY A CA 1
ATOM 3221 C C . GLY A 1 400 ? -11.040 -15.769 47.985 1.00 89.56 400 GLY A C 1
ATOM 3222 O O . GLY A 1 400 ? -10.824 -15.619 46.777 1.00 89.56 400 GLY A O 1
ATOM 3223 N N . LYS A 1 401 ? -12.106 -16.425 48.441 1.00 93.31 401 LYS A N 1
ATOM 3224 C CA . LYS A 1 401 ? -13.178 -16.984 47.609 1.00 93.31 401 LYS A CA 1
ATOM 3225 C C . LYS A 1 401 ? -14.531 -16.468 48.070 1.00 93.31 401 LYS A C 1
ATOM 3227 O O . LYS A 1 401 ? -14.727 -16.232 49.255 1.00 93.31 401 LYS A O 1
ATOM 3232 N N . LEU A 1 402 ? -15.469 -16.336 47.143 1.00 94.94 402 LEU A N 1
ATOM 3233 C CA . LEU A 1 402 ? -16.863 -16.021 47.426 1.00 94.94 402 LEU A CA 1
ATOM 3234 C C . LEU A 1 402 ? -17.744 -17.177 46.955 1.00 94.94 402 LEU A C 1
ATOM 3236 O O . LEU A 1 402 ? -17.677 -17.584 45.796 1.00 94.94 402 LEU A O 1
ATOM 3240 N N . VAL A 1 403 ? -18.576 -17.695 47.852 1.00 95.69 403 VAL A N 1
ATOM 3241 C CA . VAL A 1 403 ? -19.510 -18.783 47.573 1.00 95.69 403 VAL A CA 1
ATOM 3242 C C . VAL A 1 403 ? -20.915 -18.208 47.447 1.00 95.69 403 VAL A C 1
ATOM 3244 O O . VAL A 1 403 ? -21.440 -17.593 48.380 1.00 95.69 403 VAL A O 1
ATOM 3247 N N . VAL A 1 404 ? -21.526 -18.406 46.281 1.00 95.19 404 VAL A N 1
ATOM 3248 C CA . VAL A 1 404 ? -22.869 -17.900 45.970 1.00 95.19 404 VAL A CA 1
ATOM 3249 C C . VAL A 1 404 ? -23.722 -18.971 45.301 1.00 95.19 404 VAL A C 1
ATOM 3251 O O . VAL A 1 404 ? -23.216 -19.864 44.622 1.00 95.19 404 VAL A O 1
ATOM 3254 N N . ARG A 1 405 ? -25.040 -18.858 45.443 1.00 93.25 405 ARG A N 1
ATOM 3255 C CA . ARG A 1 405 ? -26.022 -19.600 44.646 1.00 93.25 405 ARG A CA 1
ATOM 3256 C C . ARG A 1 405 ? -26.822 -18.613 43.822 1.00 93.25 405 ARG A C 1
ATOM 3258 O O . ARG A 1 405 ? -27.348 -17.639 44.355 1.00 93.25 405 ARG A O 1
ATOM 3265 N N . VAL A 1 406 ? -26.909 -18.865 42.524 1.00 92.19 406 VAL A N 1
ATOM 3266 C CA . VAL A 1 406 ? -27.596 -17.974 41.590 1.00 92.19 406 VAL A CA 1
ATOM 3267 C C . VAL A 1 406 ? -28.485 -18.793 40.672 1.00 92.19 406 VAL A C 1
ATOM 3269 O O . VAL A 1 406 ? -28.051 -19.828 40.168 1.00 92.19 406 VAL A O 1
ATOM 3272 N N . ARG A 1 407 ? -29.718 -18.331 40.453 1.00 90.19 407 ARG A N 1
ATOM 3273 C CA . ARG A 1 407 ? -30.649 -18.935 39.495 1.00 90.19 407 ARG A CA 1
ATOM 3274 C C . ARG A 1 407 ? -31.617 -17.918 38.911 1.00 90.19 407 ARG A C 1
ATOM 3276 O O . ARG A 1 407 ? -31.987 -16.957 39.590 1.00 90.19 407 ARG A O 1
ATOM 3283 N N . PHE A 1 408 ? -32.079 -18.192 37.698 1.00 90.06 408 PHE A N 1
ATOM 3284 C CA . PHE A 1 408 ? -33.286 -17.574 37.162 1.00 90.06 408 PHE A CA 1
ATOM 3285 C C . PHE A 1 408 ? -34.500 -18.437 37.509 1.00 90.06 408 PHE A C 1
ATOM 3287 O O . PHE A 1 408 ? -34.461 -19.651 37.319 1.00 90.06 408 PHE A O 1
ATOM 3294 N N . ILE A 1 409 ? -35.553 -17.807 38.022 1.00 88.38 409 ILE A N 1
ATOM 3295 C CA . ILE A 1 409 ? -36.887 -18.393 38.179 1.00 88.38 409 ILE A CA 1
ATOM 3296 C C . ILE A 1 409 ? -37.830 -17.473 37.435 1.00 88.38 409 ILE A C 1
ATOM 3298 O O . ILE A 1 409 ? -37.990 -16.318 37.843 1.00 88.38 409 ILE A O 1
ATOM 3302 N N . ASP A 1 410 ? -38.396 -17.956 36.335 1.00 87.06 410 ASP A N 1
ATOM 3303 C CA . ASP A 1 410 ? -39.126 -17.103 35.401 1.00 87.06 410 ASP A CA 1
ATOM 3304 C C . ASP A 1 410 ? -38.273 -15.856 35.103 1.00 87.06 410 ASP A C 1
ATOM 3306 O O . ASP A 1 410 ? -37.073 -15.985 34.835 1.00 87.06 410 ASP A O 1
ATOM 3310 N N . GLU A 1 411 ? -38.824 -14.650 35.226 1.00 90.06 411 GLU A N 1
ATOM 3311 C CA . GLU A 1 411 ? -38.092 -13.408 34.937 1.00 90.06 411 GLU A CA 1
ATOM 3312 C C . GLU A 1 411 ? -37.413 -12.813 36.173 1.00 90.06 411 GLU A C 1
ATOM 3314 O O . GLU A 1 411 ? -37.110 -11.626 36.236 1.00 90.06 411 GLU A O 1
ATOM 3319 N N . THR A 1 412 ? -37.168 -13.643 37.184 1.00 90.88 412 THR A N 1
ATOM 3320 C CA . THR A 1 412 ? -36.597 -13.229 38.460 1.00 90.88 412 THR A CA 1
ATOM 3321 C C . THR A 1 412 ? -35.222 -13.850 38.671 1.00 90.88 412 THR A C 1
ATOM 3323 O O . THR A 1 412 ? -35.065 -15.070 38.708 1.00 90.88 412 THR A O 1
ATOM 3326 N N . LEU A 1 413 ? -34.215 -13.008 38.885 1.00 92.62 413 LEU A N 1
ATOM 3327 C CA . LEU A 1 413 ? -32.871 -13.417 39.274 1.00 92.62 413 LEU A CA 1
ATOM 3328 C C . LEU A 1 413 ? -32.783 -13.509 40.803 1.00 92.62 413 LEU A C 1
ATOM 3330 O O . LEU A 1 413 ? -32.847 -12.491 41.498 1.00 92.62 413 LEU A O 1
ATOM 3334 N N . LYS A 1 414 ? -32.624 -14.728 41.332 1.00 92.31 414 LYS A N 1
ATOM 3335 C CA . LYS A 1 414 ? -32.372 -14.966 42.762 1.00 92.31 414 LYS A CA 1
ATOM 3336 C C . LYS A 1 414 ? -30.886 -15.192 43.011 1.00 92.31 414 LYS A C 1
ATOM 3338 O O . LYS A 1 414 ? -30.277 -16.069 42.400 1.00 92.31 414 LYS A O 1
ATOM 3343 N N . ILE A 1 415 ? -30.327 -14.419 43.938 1.00 94.19 415 ILE A N 1
ATOM 3344 C CA . ILE A 1 415 ? -28.906 -14.409 44.292 1.00 94.19 415 ILE A CA 1
ATOM 3345 C C . ILE A 1 415 ? -28.790 -14.627 45.798 1.00 94.19 415 ILE A C 1
ATOM 3347 O O . ILE A 1 415 ? -29.164 -13.754 46.574 1.00 94.19 415 ILE A O 1
ATOM 3351 N N . ASN A 1 416 ? -28.261 -15.769 46.218 1.00 94.62 416 ASN A N 1
ATOM 3352 C CA . ASN A 1 416 ? -27.954 -16.067 47.612 1.00 94.62 416 ASN A CA 1
ATOM 3353 C C . ASN A 1 416 ? -26.439 -15.982 47.826 1.00 94.62 416 ASN A C 1
ATOM 3355 O O . ASN A 1 416 ? -25.672 -16.760 47.256 1.00 94.62 416 ASN A O 1
ATOM 3359 N N . VAL A 1 417 ? -26.012 -14.993 48.610 1.00 95.56 417 VAL A N 1
ATOM 3360 C CA . VAL A 1 417 ? -24.615 -14.800 49.009 1.00 95.56 417 VAL A CA 1
ATOM 3361 C C . VAL A 1 417 ? -24.403 -15.573 50.303 1.00 95.56 417 VAL A C 1
ATOM 3363 O O . VAL A 1 417 ? -24.975 -15.208 51.325 1.00 95.56 417 VAL A O 1
ATOM 3366 N N . ILE A 1 418 ? -23.612 -16.647 50.253 1.00 94.56 418 ILE A N 1
ATOM 3367 C CA . ILE A 1 418 ? -23.516 -17.613 51.354 1.00 94.56 418 ILE A CA 1
ATOM 3368 C C . ILE A 1 418 ? -22.376 -17.222 52.286 1.00 94.56 418 ILE A C 1
ATOM 3370 O O . ILE A 1 418 ? -22.608 -16.813 53.420 1.00 94.56 418 ILE A O 1
ATOM 3374 N N . ILE A 1 419 ? -21.141 -17.324 51.800 1.00 94.81 419 ILE A N 1
ATOM 3375 C CA . ILE A 1 419 ? -19.929 -17.141 52.600 1.00 94.81 419 ILE A CA 1
ATOM 3376 C C . ILE A 1 419 ? -18.810 -16.580 51.727 1.00 94.81 419 ILE A C 1
ATOM 3378 O O . ILE A 1 419 ? -18.736 -16.885 50.536 1.00 94.81 419 ILE A O 1
ATOM 3382 N N . ALA A 1 420 ? -17.932 -15.772 52.312 1.00 93.44 420 ALA A N 1
ATOM 3383 C CA . ALA A 1 420 ? -16.601 -15.558 51.755 1.00 93.44 420 ALA A CA 1
ATOM 3384 C C . ALA A 1 420 ? -15.563 -16.291 52.610 1.00 93.44 420 ALA A C 1
ATOM 3386 O O . ALA A 1 420 ? -15.738 -16.404 53.818 1.00 93.44 420 ALA A O 1
ATOM 3387 N N . GLU A 1 421 ? -14.497 -16.790 51.995 1.00 91.19 421 GLU A N 1
ATOM 3388 C CA . GLU A 1 421 ? -13.466 -17.592 52.651 1.00 91.19 421 GLU A CA 1
ATOM 3389 C C . GLU A 1 421 ? -12.081 -17.003 52.398 1.00 91.19 421 GLU A C 1
ATOM 3391 O O . GLU A 1 421 ? -11.764 -16.613 51.270 1.00 91.19 421 GLU A O 1
ATOM 3396 N N . LYS A 1 422 ? -11.227 -17.017 53.427 1.00 88.31 422 LYS A N 1
ATOM 3397 C CA . LYS A 1 422 ? -9.815 -16.606 53.358 1.00 88.31 422 LYS A CA 1
ATOM 3398 C C . LYS A 1 422 ? -9.631 -15.205 52.766 1.00 88.31 422 LYS A C 1
ATOM 3400 O O . LYS A 1 422 ? -8.751 -14.999 51.931 1.00 88.31 422 LYS A O 1
ATOM 3405 N N . LEU A 1 423 ? -10.473 -14.255 53.176 1.00 87.19 423 LEU A N 1
ATOM 3406 C CA . LEU A 1 423 ? -10.301 -12.861 52.779 1.00 87.19 423 LEU A CA 1
ATOM 3407 C C . LEU A 1 423 ? -8.937 -12.349 53.249 1.00 87.19 423 LEU A C 1
ATOM 3409 O O . LEU A 1 423 ? -8.476 -12.689 54.340 1.00 87.19 423 LEU A O 1
ATOM 3413 N N . GLN A 1 424 ? -8.291 -11.535 52.416 1.00 81.50 424 GLN A N 1
ATOM 3414 C CA . GLN A 1 424 ? -7.031 -10.903 52.783 1.00 81.50 424 GLN A CA 1
ATOM 3415 C C . GLN A 1 424 ? -7.294 -9.858 53.885 1.00 81.50 424 GLN A C 1
ATOM 3417 O O . GLN A 1 424 ? -8.091 -8.950 53.643 1.00 81.50 424 GLN A O 1
ATOM 3422 N N . PRO A 1 425 ? -6.649 -9.963 55.064 1.00 70.62 425 PRO A N 1
ATOM 3423 C CA . PRO A 1 425 ? -6.836 -9.010 56.151 1.00 70.62 425 PRO A CA 1
ATOM 3424 C C . PRO A 1 425 ? -6.358 -7.615 55.749 1.00 70.62 425 PRO A C 1
ATOM 3426 O O . PRO A 1 425 ? -5.320 -7.471 55.098 1.00 70.62 425 PRO A O 1
ATOM 3429 N N . HIS A 1 426 ? -7.134 -6.610 56.145 1.00 66.12 426 HIS A N 1
ATOM 3430 C CA . HIS A 1 426 ? -6.942 -5.224 55.741 1.00 66.12 426 HIS A CA 1
ATOM 3431 C C . HIS A 1 426 ? -6.523 -4.314 56.906 1.00 66.12 426 HIS A C 1
ATOM 3433 O O . HIS A 1 426 ? -5.623 -3.489 56.757 1.00 66.12 426 HIS A O 1
ATOM 3439 N N . ASP A 1 427 ? -7.136 -4.485 58.078 1.00 58.66 427 ASP A N 1
ATOM 3440 C CA . ASP A 1 427 ? -6.854 -3.652 59.246 1.00 58.66 427 ASP A CA 1
ATOM 3441 C C . ASP A 1 427 ? -5.584 -4.083 59.989 1.00 58.66 427 ASP A C 1
ATOM 3443 O O . ASP A 1 427 ? -5.220 -5.262 60.020 1.00 58.66 427 ASP A O 1
ATOM 3447 N N . THR A 1 428 ? -4.967 -3.143 60.715 1.00 54.12 428 THR A N 1
ATOM 3448 C CA . THR A 1 428 ? -3.823 -3.356 61.630 1.00 54.12 428 THR A CA 1
ATOM 3449 C C . THR A 1 428 ? -4.077 -4.442 62.686 1.00 54.12 428 THR A C 1
ATOM 3451 O O . THR A 1 428 ? -3.134 -4.982 63.257 1.00 54.12 428 THR A O 1
ATOM 3454 N N . ASN A 1 429 ? -5.346 -4.789 62.922 1.00 58.69 429 ASN A N 1
ATOM 3455 C CA . ASN A 1 429 ? -5.787 -5.847 63.833 1.00 58.69 429 ASN A CA 1
ATOM 3456 C C . ASN A 1 429 ? -5.874 -7.244 63.181 1.00 58.69 429 ASN A C 1
ATOM 3458 O O . ASN A 1 429 ? -6.215 -8.208 63.866 1.00 58.69 429 ASN A O 1
ATOM 3462 N N . GLY A 1 430 ? -5.615 -7.372 61.875 1.00 65.31 430 GLY A N 1
ATOM 3463 C CA . GLY A 1 430 ? -5.638 -8.648 61.152 1.00 65.31 430 GLY A CA 1
ATOM 3464 C C . GLY A 1 430 ? -7.036 -9.216 60.866 1.00 65.31 430 GLY A C 1
ATOM 3465 O O . GLY A 1 430 ? -7.154 -10.399 60.553 1.00 65.31 430 GLY A O 1
ATOM 3466 N N . LEU A 1 431 ? -8.095 -8.410 60.980 1.00 71.56 431 LEU A N 1
ATOM 3467 C CA . LEU A 1 431 ? -9.490 -8.795 60.726 1.00 71.56 431 LEU A CA 1
ATOM 3468 C C . LEU A 1 431 ? -10.131 -7.808 59.737 1.00 71.56 431 LEU A C 1
ATOM 3470 O O . LEU A 1 431 ? -9.609 -6.716 59.550 1.00 71.56 431 LEU A O 1
ATOM 3474 N N . CYS A 1 432 ? -11.241 -8.206 59.114 1.00 78.94 432 CYS A N 1
ATOM 3475 C CA . CYS A 1 432 ? -12.044 -7.366 58.221 1.00 78.94 432 CYS A CA 1
ATOM 3476 C C . CYS A 1 432 ? -13.490 -7.296 58.729 1.00 78.94 432 CYS A C 1
ATOM 3478 O O . CYS A 1 432 ? -13.980 -8.254 59.337 1.00 78.94 432 CYS A O 1
ATOM 3480 N N . ASP A 1 433 ? -14.189 -6.217 58.393 1.00 86.69 433 ASP A N 1
ATOM 3481 C CA . ASP A 1 433 ? -15.635 -6.027 58.501 1.00 86.69 433 ASP A CA 1
ATOM 3482 C C . ASP A 1 433 ? -16.285 -6.105 57.091 1.00 86.69 433 ASP A C 1
ATOM 3484 O O . ASP A 1 433 ? -16.770 -5.102 56.550 1.00 86.69 433 ASP A O 1
ATOM 3488 N N . PRO A 1 434 ? -16.289 -7.281 56.427 1.00 89.44 434 PRO A N 1
ATOM 3489 C CA . PRO A 1 434 ? -16.683 -7.394 55.028 1.00 89.44 434 PRO A CA 1
ATOM 3490 C C . PRO A 1 434 ? -18.197 -7.291 54.793 1.00 89.44 434 PRO A C 1
ATOM 3492 O O . PRO A 1 434 ? -19.024 -7.785 55.566 1.00 89.44 434 PRO A O 1
ATOM 3495 N N . TYR A 1 435 ? -18.553 -6.741 53.634 1.00 92.69 435 TYR A N 1
ATOM 3496 C CA . TYR A 1 435 ? -19.877 -6.830 53.019 1.00 92.69 435 TYR A CA 1
ATOM 3497 C C . TYR A 1 435 ? -19.761 -6.995 51.495 1.00 92.69 435 TYR A C 1
ATOM 3499 O O . TYR A 1 435 ? -18.764 -6.604 50.880 1.00 92.69 435 TYR A O 1
ATOM 3507 N N . VAL A 1 436 ? -20.796 -7.550 50.860 1.00 94.88 436 VAL A N 1
ATOM 3508 C CA . VAL A 1 436 ? -20.833 -7.791 49.410 1.00 94.88 436 VAL A CA 1
ATOM 3509 C C . VAL A 1 436 ? -21.876 -6.892 48.762 1.00 94.88 436 VAL A C 1
ATOM 3511 O O . VAL A 1 436 ? -23.040 -6.905 49.151 1.00 94.88 436 VAL A O 1
ATOM 3514 N N . LYS A 1 437 ? -21.470 -6.114 47.756 1.00 95.12 437 LYS A N 1
ATOM 3515 C CA . LYS A 1 437 ? -22.362 -5.345 46.871 1.00 95.12 437 LYS A CA 1
ATOM 3516 C C . LYS A 1 437 ? -22.542 -6.072 45.546 1.00 95.12 437 LYS A C 1
ATOM 3518 O O . LYS A 1 437 ? -21.553 -6.470 44.937 1.00 95.12 437 LYS A O 1
ATOM 3523 N N . ILE A 1 438 ? -23.775 -6.163 45.065 1.00 96.19 438 ILE A N 1
ATOM 3524 C CA . ILE A 1 438 ? -24.113 -6.846 43.815 1.00 96.19 438 ILE A CA 1
ATOM 3525 C C . ILE A 1 438 ? -24.484 -5.806 42.756 1.00 96.19 438 ILE A C 1
ATOM 3527 O O . ILE A 1 438 ? -25.284 -4.905 43.011 1.00 96.19 438 ILE A O 1
ATOM 3531 N N . HIS A 1 439 ? -23.891 -5.940 41.572 1.00 94.75 439 HIS A N 1
ATOM 3532 C CA . HIS A 1 439 ? -24.173 -5.126 40.392 1.00 94.75 439 HIS A CA 1
ATOM 3533 C C . HIS A 1 439 ? -24.476 -6.036 39.201 1.00 94.75 439 HIS A C 1
ATOM 3535 O O . HIS A 1 439 ? -23.879 -7.104 39.074 1.00 94.75 439 HIS A O 1
ATOM 3541 N N . LEU A 1 440 ? -25.376 -5.600 38.323 1.00 94.94 440 LEU A N 1
ATOM 3542 C CA . LEU A 1 440 ? -25.609 -6.231 37.027 1.00 94.94 440 LEU A CA 1
ATOM 3543 C C . LEU A 1 440 ? -24.973 -5.368 35.940 1.00 94.94 440 LEU A C 1
ATOM 3545 O O . LEU A 1 440 ? -25.074 -4.141 35.993 1.00 94.94 440 LEU A O 1
ATOM 3549 N N . LEU A 1 441 ? -24.293 -6.012 34.994 1.00 93.69 441 LEU A N 1
ATOM 3550 C CA . LEU A 1 441 ? -23.548 -5.359 33.925 1.00 93.69 441 LEU A CA 1
ATOM 3551 C C . LEU A 1 441 ? -24.017 -5.868 32.555 1.00 93.69 441 LEU A C 1
ATOM 3553 O O . LEU A 1 441 ? -24.287 -7.065 32.416 1.00 93.69 441 LEU A O 1
ATOM 3557 N N . PRO A 1 442 ? -24.045 -4.997 31.538 1.00 92.06 442 PRO A N 1
ATOM 3558 C CA . PRO A 1 442 ? -23.577 -3.613 31.588 1.00 92.06 442 PRO A CA 1
ATOM 3559 C C . PRO A 1 442 ? -24.623 -2.659 32.204 1.00 92.06 442 PRO A C 1
ATOM 3561 O O . PRO A 1 442 ? -25.824 -2.921 32.137 1.00 92.06 442 PRO A O 1
ATOM 3564 N N . GLU A 1 443 ? -24.169 -1.623 32.923 1.00 88.38 443 GLU A N 1
ATOM 3565 C CA . GLU A 1 443 ? -25.014 -0.856 33.863 1.00 88.38 443 GLU A CA 1
ATOM 3566 C C . GLU A 1 443 ? -26.216 -0.179 33.179 1.00 88.38 443 GLU A C 1
ATOM 3568 O O . GLU A 1 443 ? -27.294 -0.102 33.768 1.00 88.38 443 GLU A O 1
ATOM 3573 N N . GLU A 1 444 ? -26.056 0.260 31.934 1.00 88.12 444 GLU A N 1
ATOM 3574 C CA . GLU A 1 444 ? -27.073 0.913 31.111 1.00 88.12 444 GLU A CA 1
ATOM 3575 C C . GLU A 1 444 ? -28.299 0.021 30.865 1.00 88.12 444 GLU A C 1
ATOM 3577 O O . GLU A 1 444 ? -29.434 0.495 30.915 1.00 88.12 444 GLU A O 1
ATOM 3582 N N . LYS A 1 445 ? -28.103 -1.297 30.709 1.00 88.19 445 LYS A N 1
ATOM 3583 C CA . LYS A 1 445 ? -29.202 -2.257 30.514 1.00 88.19 445 LYS A CA 1
ATOM 3584 C C . LYS A 1 445 ? -29.960 -2.553 31.805 1.00 88.19 445 LYS A C 1
ATOM 3586 O O . LYS A 1 445 ? -31.076 -3.064 31.743 1.00 88.19 445 LYS A O 1
ATOM 3591 N N . PHE A 1 446 ? -29.380 -2.239 32.963 1.00 90.50 446 PHE A N 1
ATOM 3592 C CA . PHE A 1 446 ? -29.900 -2.597 34.286 1.00 90.50 446 PHE A CA 1
ATOM 3593 C C . PHE A 1 446 ? -30.084 -1.379 35.208 1.00 90.50 446 PHE A C 1
ATOM 3595 O O . PHE A 1 446 ? -30.208 -1.537 36.422 1.00 90.50 446 PHE A O 1
ATOM 3602 N N . VAL A 1 447 ? -30.139 -0.162 34.650 1.00 84.69 447 VAL A N 1
ATOM 3603 C CA . VAL A 1 447 ? -30.094 1.100 35.413 1.00 84.69 447 VAL A CA 1
ATOM 3604 C C . VAL A 1 447 ? -31.238 1.255 36.427 1.00 84.69 447 VAL A C 1
ATOM 3606 O O . VAL A 1 447 ? -31.075 1.903 37.459 1.00 84.69 447 VAL A O 1
ATOM 3609 N N . HIS A 1 448 ? -32.391 0.637 36.155 1.00 85.62 448 HIS A N 1
ATOM 3610 C CA . HIS A 1 448 ? -33.587 0.691 37.004 1.00 85.62 448 HIS A CA 1
ATOM 3611 C C . HIS A 1 448 ? -33.596 -0.348 38.132 1.00 85.62 448 HIS A C 1
ATOM 3613 O O . HIS A 1 448 ? -34.516 -0.359 38.949 1.00 85.62 448 HIS A O 1
ATOM 3619 N N . LEU A 1 449 ? -32.599 -1.232 38.182 1.00 88.69 449 LEU A N 1
ATOM 3620 C CA . LEU A 1 449 ? -32.529 -2.280 39.188 1.00 88.69 449 LEU A CA 1
ATOM 3621 C C . LEU A 1 449 ? -31.765 -1.802 40.416 1.00 88.69 449 LEU A C 1
ATOM 3623 O O . LEU A 1 449 ? -30.785 -1.057 40.335 1.00 88.69 449 LEU A O 1
ATOM 3627 N N . SER A 1 450 ? -32.221 -2.249 41.584 1.00 87.81 450 SER A N 1
ATOM 3628 C CA . SER A 1 450 ? -31.516 -1.975 42.828 1.00 87.81 450 SER A CA 1
ATOM 3629 C C . SER A 1 450 ? -30.136 -2.645 42.809 1.00 87.81 450 SER A C 1
ATOM 3631 O O . SER A 1 450 ? -29.936 -3.693 42.195 1.00 87.81 450 SER A O 1
ATOM 3633 N N . LYS A 1 451 ? -29.166 -2.024 43.487 1.00 92.31 451 LYS A N 1
ATOM 3634 C CA . LYS A 1 451 ? -27.807 -2.552 43.687 1.00 92.31 451 LYS A CA 1
ATOM 3635 C C . LYS A 1 451 ? -27.711 -3.102 45.118 1.00 92.31 451 LYS A C 1
ATOM 3637 O O . LYS A 1 451 ? -27.275 -2.363 46.009 1.00 92.31 451 LYS A O 1
ATOM 3642 N N . PRO A 1 452 ? -28.214 -4.325 45.394 1.00 94.12 452 PRO A N 1
ATOM 3643 C CA . PRO A 1 452 ? -28.323 -4.828 46.755 1.00 94.12 452 PRO A CA 1
ATOM 3644 C C . PRO A 1 452 ? -26.951 -5.022 47.401 1.00 94.12 452 PRO A C 1
ATOM 3646 O O . PRO A 1 452 ? -25.931 -5.210 46.730 1.00 94.12 452 PRO A O 1
ATOM 3649 N N . ARG A 1 453 ? -26.934 -4.980 48.734 1.00 93.94 453 ARG A N 1
ATOM 3650 C CA . ARG A 1 453 ? -25.754 -5.295 49.538 1.00 93.94 453 ARG A CA 1
ATOM 3651 C C . ARG A 1 453 ? -26.128 -6.172 50.720 1.00 93.94 453 ARG A C 1
ATOM 3653 O O . ARG A 1 453 ? -27.210 -5.989 51.275 1.00 93.94 453 ARG A O 1
ATOM 3660 N N . THR A 1 454 ? -25.215 -7.047 51.120 1.00 94.31 454 THR A N 1
ATOM 3661 C CA . THR A 1 454 ? -25.327 -7.787 52.381 1.00 94.31 454 THR A CA 1
ATOM 3662 C C . THR A 1 454 ? -25.139 -6.859 53.574 1.00 94.31 454 THR A C 1
ATOM 3664 O O . THR A 1 454 ? -24.604 -5.746 53.457 1.00 94.31 454 THR A O 1
ATOM 3667 N N . LYS A 1 455 ? -25.558 -7.328 54.746 1.00 92.50 455 LYS A N 1
ATOM 3668 C CA . LYS A 1 455 ? -25.145 -6.763 56.024 1.00 92.50 455 LYS A CA 1
ATOM 3669 C C . LYS A 1 455 ? -23.642 -6.965 56.207 1.00 92.50 455 LYS A C 1
ATOM 3671 O O . LYS A 1 455 ? -23.043 -7.922 55.713 1.00 92.50 455 LYS A O 1
ATOM 3676 N N . THR A 1 456 ? -23.043 -6.031 56.931 1.00 90.25 456 THR A N 1
ATOM 3677 C CA . THR A 1 456 ? -21.632 -6.079 57.305 1.00 90.25 456 THR A CA 1
ATOM 3678 C C . THR A 1 456 ? -21.437 -7.097 58.420 1.00 90.25 456 THR A C 1
ATOM 3680 O O . THR A 1 456 ? -22.061 -6.985 59.479 1.00 90.25 456 THR A O 1
ATOM 3683 N N . VAL A 1 457 ? -20.567 -8.079 58.193 1.00 88.94 457 VAL A N 1
ATOM 3684 C CA . VAL A 1 457 ? -20.173 -9.056 59.214 1.00 88.94 457 VAL A CA 1
ATOM 3685 C C . VAL A 1 457 ? -18.912 -8.537 59.880 1.00 88.94 457 VAL A C 1
ATOM 3687 O O . VAL A 1 457 ? -17.922 -8.303 59.205 1.00 88.94 457 VAL A O 1
ATOM 3690 N N . LYS A 1 458 ? -18.939 -8.337 61.197 1.00 87.25 458 LYS A N 1
ATOM 3691 C CA . LYS A 1 458 ? -17.801 -7.744 61.907 1.00 87.25 458 LYS A CA 1
ATOM 3692 C C . LYS A 1 458 ? -16.701 -8.769 62.175 1.00 87.25 458 LYS A C 1
ATOM 3694 O O . LYS A 1 458 ? -17.002 -9.887 62.593 1.00 87.25 458 LYS A O 1
ATOM 3699 N N . ARG A 1 459 ? -15.444 -8.341 62.059 1.00 83.94 459 ARG A N 1
ATOM 3700 C CA . ARG A 1 459 ? -14.237 -9.014 62.551 1.00 83.94 459 ARG A CA 1
ATOM 3701 C C . ARG A 1 459 ? -14.086 -10.454 62.054 1.00 83.94 459 ARG A C 1
ATOM 3703 O O . ARG A 1 459 ? -13.777 -11.351 62.838 1.00 83.94 459 ARG A O 1
ATOM 3710 N N . SER A 1 460 ? -14.301 -10.690 60.761 1.00 85.38 460 SER A N 1
ATOM 3711 C CA . SER A 1 460 ? -14.216 -12.026 60.167 1.00 85.38 460 SER A CA 1
ATOM 3712 C C . SER A 1 460 ? -13.534 -12.027 58.801 1.00 85.38 460 SER A C 1
ATOM 3714 O O . SER A 1 460 ? -13.923 -11.302 57.891 1.00 85.38 460 SER A O 1
ATOM 3716 N N . LEU A 1 461 ? -12.556 -12.922 58.636 1.00 85.06 461 LEU A N 1
ATOM 3717 C CA . LEU A 1 461 ? -11.963 -13.259 57.334 1.00 85.06 461 LEU A CA 1
ATOM 3718 C C . LEU A 1 461 ? -12.738 -14.366 56.600 1.00 85.06 461 LEU A C 1
ATOM 3720 O O . LEU A 1 461 ? -12.431 -14.672 55.447 1.00 85.06 461 LEU A O 1
ATOM 3724 N N . ASN A 1 462 ? -13.728 -14.967 57.270 1.00 90.62 462 ASN A N 1
ATOM 3725 C CA . ASN A 1 462 ? -14.629 -15.972 56.711 1.00 90.62 462 ASN A CA 1
ATOM 3726 C C . ASN A 1 462 ? -16.095 -15.606 57.031 1.00 90.62 462 ASN A C 1
ATOM 3728 O O . ASN A 1 462 ? -16.739 -16.282 57.839 1.00 90.62 462 ASN A O 1
ATOM 3732 N N . PRO A 1 463 ? -16.609 -14.468 56.532 1.00 90.62 463 PRO A N 1
ATOM 3733 C CA . PRO A 1 463 ? -17.944 -13.991 56.881 1.00 90.62 463 PRO A CA 1
ATOM 3734 C C . PRO A 1 463 ? -19.039 -14.908 56.321 1.00 90.62 463 PRO A C 1
ATOM 3736 O O . PRO A 1 463 ? -19.126 -15.109 55.109 1.00 90.62 463 PRO A O 1
ATOM 3739 N N . LEU A 1 464 ? -19.910 -15.413 57.196 1.00 93.62 464 LEU A N 1
ATOM 3740 C CA . LEU A 1 464 ? -21.163 -16.056 56.802 1.00 93.62 464 LEU A CA 1
ATOM 3741 C C . LEU A 1 464 ? -22.231 -14.969 56.634 1.00 93.62 464 LEU A C 1
ATOM 3743 O O . LEU A 1 464 ? -22.609 -14.324 57.611 1.00 93.62 464 LEU A O 1
ATOM 3747 N N . PHE A 1 465 ? -22.684 -14.759 55.401 1.00 93.81 465 PHE A N 1
ATOM 3748 C CA . PHE A 1 465 ? -23.744 -13.803 55.082 1.00 93.81 465 PHE A CA 1
ATOM 3749 C C . PHE A 1 465 ? -25.111 -14.493 55.091 1.00 93.81 465 PHE A C 1
ATOM 3751 O O . PHE A 1 465 ? -26.011 -14.056 55.798 1.00 93.81 465 PHE A O 1
ATOM 3758 N N . ASP A 1 466 ? -25.237 -15.575 54.317 1.00 93.62 466 ASP A N 1
ATOM 3759 C CA . ASP A 1 466 ? -26.481 -16.305 54.036 1.00 93.62 466 ASP A CA 1
ATOM 3760 C C . ASP A 1 466 ? -27.693 -15.400 53.730 1.00 93.62 466 ASP A C 1
ATOM 3762 O O . ASP A 1 466 ? -28.804 -15.571 54.231 1.00 93.62 466 ASP A O 1
ATOM 3766 N N . GLU A 1 467 ? -27.474 -14.389 52.886 1.00 94.94 467 GLU A N 1
ATOM 3767 C CA . GLU A 1 467 ? -28.503 -13.424 52.489 1.00 94.94 467 GLU A CA 1
ATOM 3768 C C . GLU A 1 467 ? -28.977 -13.694 51.061 1.00 94.94 467 GLU A C 1
ATOM 3770 O O . GLU A 1 467 ? -28.174 -13.957 50.164 1.00 94.94 467 GLU A O 1
ATOM 3775 N N . THR A 1 468 ? -30.293 -13.627 50.833 1.00 93.94 468 THR A N 1
ATOM 3776 C CA . THR A 1 468 ? -30.901 -13.833 49.510 1.00 93.94 468 THR A CA 1
ATOM 3777 C C . THR A 1 468 ? -31.511 -12.543 48.976 1.00 93.94 468 THR A C 1
ATOM 3779 O O . THR A 1 468 ? -32.347 -11.918 49.624 1.00 93.94 468 THR A O 1
ATOM 3782 N N . PHE A 1 469 ? -31.139 -12.190 47.750 1.00 94.56 469 PHE A N 1
ATOM 3783 C CA . PHE A 1 469 ? -31.644 -11.050 46.998 1.00 94.56 469 PHE A CA 1
ATOM 3784 C C . PHE A 1 469 ? -32.428 -11.525 45.782 1.00 94.56 469 PHE A C 1
ATOM 3786 O O . PHE A 1 469 ? -32.110 -12.547 45.175 1.00 94.56 469 PHE A O 1
ATOM 3793 N N . THR A 1 470 ? -33.459 -10.768 45.432 1.00 93.31 470 THR A N 1
ATOM 3794 C CA . THR A 1 470 ? -34.367 -11.078 44.328 1.00 93.31 470 THR A CA 1
ATOM 3795 C C . THR A 1 470 ? -34.483 -9.840 43.448 1.00 93.31 470 THR A C 1
ATOM 3797 O O . THR A 1 470 ? -34.825 -8.771 43.951 1.00 93.31 470 THR A O 1
ATOM 3800 N N . LEU A 1 471 ? -34.167 -9.974 42.161 1.00 93.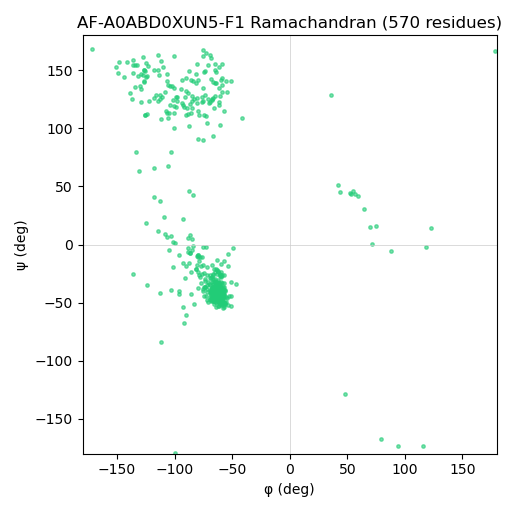81 471 LEU A N 1
ATOM 3801 C CA . LEU A 1 471 ? -34.224 -8.894 41.175 1.00 93.81 471 LEU A CA 1
ATOM 3802 C C . LEU A 1 471 ? -35.152 -9.304 40.031 1.00 93.81 471 LEU A C 1
ATOM 3804 O O . LEU A 1 471 ? -34.929 -10.334 39.399 1.00 93.81 471 LEU A O 1
ATOM 3808 N N . SER A 1 472 ? -36.178 -8.502 39.761 1.00 93.44 472 SER A N 1
ATOM 3809 C CA . SER A 1 472 ? -37.092 -8.721 38.636 1.00 93.44 472 SER A CA 1
ATOM 3810 C C . SER A 1 472 ? -36.493 -8.136 37.358 1.00 93.44 472 SER A C 1
ATOM 3812 O O . SER A 1 472 ? -36.151 -6.957 37.330 1.00 93.44 472 SER A O 1
ATOM 3814 N N . LEU A 1 473 ? -36.371 -8.948 36.313 1.00 92.75 473 LEU A N 1
ATOM 3815 C CA . LEU A 1 473 ? -35.820 -8.584 35.011 1.00 92.75 473 LEU A CA 1
ATOM 3816 C C . LEU A 1 473 ? -36.912 -8.589 33.939 1.00 92.75 473 LEU A C 1
ATOM 3818 O O . LEU A 1 473 ? -37.924 -9.277 34.055 1.00 92.75 473 LEU A O 1
ATOM 3822 N N . THR A 1 474 ? -36.688 -7.863 32.848 1.00 92.69 474 THR A N 1
ATOM 3823 C CA . THR A 1 474 ? -37.445 -8.076 31.610 1.00 92.69 474 THR A CA 1
ATOM 3824 C C . THR A 1 474 ? -36.961 -9.342 30.895 1.00 92.69 474 THR A C 1
ATOM 3826 O O . THR A 1 474 ? -35.846 -9.823 31.121 1.00 92.69 474 THR A O 1
ATOM 3829 N N . LYS A 1 475 ? -37.773 -9.871 29.971 1.00 89.50 475 LYS A N 1
ATOM 3830 C CA . LYS A 1 475 ? -37.376 -11.012 29.125 1.00 89.50 475 LYS A CA 1
ATOM 3831 C C . LYS A 1 475 ? -36.095 -10.730 28.337 1.00 89.50 475 LYS A C 1
ATOM 3833 O O . LYS A 1 475 ? -35.228 -11.592 28.240 1.00 89.50 475 LYS A O 1
ATOM 3838 N N . GLU A 1 476 ? -35.957 -9.513 27.817 1.00 90.75 476 GLU A N 1
ATOM 3839 C CA . GLU A 1 476 ? -34.764 -9.069 27.087 1.00 90.75 476 GLU A CA 1
ATOM 3840 C C . GLU A 1 476 ? -33.525 -9.025 27.989 1.00 90.75 476 GLU A C 1
ATOM 3842 O O . GLU A 1 476 ? -32.464 -9.509 27.604 1.00 90.75 476 GLU A O 1
ATOM 3847 N N . GLN A 1 477 ? -33.664 -8.506 29.212 1.00 91.62 477 GLN A N 1
ATOM 3848 C CA . GLN A 1 477 ? -32.586 -8.454 30.204 1.00 91.62 477 GLN A CA 1
ATOM 3849 C C . GLN A 1 477 ? -32.121 -9.851 30.634 1.00 91.62 477 GLN A C 1
ATOM 3851 O O . GLN A 1 477 ? -30.920 -10.097 30.727 1.00 91.62 477 GLN A O 1
ATOM 3856 N N . LYS A 1 478 ? -33.055 -10.778 30.878 1.00 89.00 478 LYS A N 1
ATOM 3857 C CA . LYS A 1 478 ? -32.742 -12.173 31.228 1.00 89.00 478 LYS A CA 1
ATOM 3858 C C . LYS A 1 478 ? -32.037 -12.915 30.089 1.00 89.00 478 LYS A C 1
ATOM 3860 O O . LYS A 1 478 ? -31.138 -13.713 30.343 1.00 89.00 478 LYS A O 1
ATOM 3865 N N . ASN A 1 479 ? -32.449 -12.669 28.847 1.00 89.38 479 ASN A N 1
ATOM 3866 C CA . ASN A 1 479 ? -31.905 -13.340 27.664 1.00 89.38 479 ASN A CA 1
ATOM 3867 C C . ASN A 1 479 ? -30.655 -12.658 27.089 1.00 89.38 479 ASN A C 1
ATOM 3869 O O . ASN A 1 479 ? -30.172 -13.040 26.028 1.00 89.38 479 ASN A O 1
ATOM 3873 N N . TYR A 1 480 ? -30.105 -11.663 27.783 1.00 91.00 480 TYR A N 1
ATOM 3874 C CA . TYR A 1 480 ? -28.850 -11.042 27.398 1.00 91.00 480 TYR A CA 1
ATOM 3875 C C . TYR A 1 480 ? -27.661 -11.911 27.843 1.00 91.00 480 TYR A C 1
ATOM 3877 O O . TYR A 1 480 ? -27.133 -11.759 28.944 1.00 91.00 480 TYR A O 1
ATOM 3885 N N . ASP A 1 481 ? -27.217 -12.825 26.975 1.00 87.00 481 ASP A N 1
ATOM 3886 C CA . ASP A 1 481 ? -26.182 -13.832 27.285 1.00 87.00 481 ASP A CA 1
ATOM 3887 C C . ASP A 1 481 ? -24.814 -13.244 27.678 1.00 87.00 481 ASP A C 1
ATOM 3889 O O . ASP A 1 481 ? -24.025 -13.876 28.391 1.00 87.00 481 ASP A O 1
ATOM 3893 N N . ARG A 1 482 ? -24.514 -12.021 27.225 1.00 90.50 482 ARG A N 1
ATOM 3894 C CA . ARG A 1 482 ? -23.297 -11.285 27.603 1.00 90.50 482 ARG A CA 1
ATOM 3895 C C . ARG A 1 482 ? -23.403 -10.622 28.982 1.00 90.50 482 ARG A C 1
ATOM 3897 O O . ARG A 1 482 ? -22.389 -10.175 29.501 1.00 90.50 482 ARG A O 1
ATOM 3904 N N . GLY A 1 483 ? -24.583 -10.614 29.606 1.00 93.06 483 GLY A N 1
ATOM 3905 C CA . GLY A 1 483 ? -24.815 -10.019 30.921 1.00 93.06 483 GLY A CA 1
ATOM 3906 C C . GLY A 1 483 ? -23.939 -10.634 32.008 1.00 93.06 483 GLY A C 1
ATOM 3907 O O . GLY A 1 483 ? -23.685 -11.840 32.007 1.00 93.06 483 GLY A O 1
ATOM 3908 N N . LEU A 1 484 ? -23.477 -9.810 32.949 1.00 95.75 484 LEU A N 1
ATOM 3909 C CA . LEU A 1 484 ? -22.642 -10.242 34.071 1.00 95.75 484 LEU A CA 1
ATOM 3910 C C . LEU A 1 484 ? -23.265 -9.841 35.407 1.00 95.75 484 LEU A C 1
ATOM 3912 O O . LEU A 1 484 ? -23.828 -8.758 35.548 1.00 95.75 484 LEU A O 1
ATOM 3916 N N . ILE A 1 485 ? -23.086 -10.686 36.418 1.00 95.69 485 ILE A N 1
ATOM 3917 C CA . ILE A 1 485 ? -23.270 -10.336 37.826 1.00 95.69 485 ILE A CA 1
ATOM 3918 C C . ILE A 1 485 ? -21.892 -10.050 38.401 1.00 95.69 485 ILE A C 1
ATOM 3920 O O . ILE A 1 485 ? -21.047 -10.942 38.431 1.00 95.69 485 ILE A O 1
ATOM 3924 N N . GLN A 1 486 ? -21.674 -8.827 38.873 1.00 96.00 486 GLN A N 1
ATOM 3925 C CA . GLN A 1 486 ? -20.467 -8.433 39.586 1.00 96.00 486 GLN A CA 1
ATOM 3926 C C . GLN A 1 486 ? -20.733 -8.390 41.092 1.00 96.00 486 GLN A C 1
ATOM 3928 O O . GLN A 1 486 ? -21.590 -7.650 41.579 1.00 96.00 486 GLN A O 1
ATOM 3933 N N . PHE A 1 487 ? -19.926 -9.134 41.836 1.00 96.50 487 PHE A N 1
ATOM 3934 C CA . PHE A 1 487 ? -19.859 -9.116 43.288 1.00 96.50 487 PHE A CA 1
ATOM 3935 C C . PHE A 1 487 ? -18.651 -8.285 43.714 1.00 96.50 487 PHE A C 1
ATOM 3937 O O . PHE A 1 487 ? -17.518 -8.612 43.373 1.00 96.50 487 PHE A O 1
ATOM 3944 N N . LEU A 1 488 ? -18.882 -7.205 44.457 1.00 93.81 488 LEU A N 1
ATOM 3945 C CA . LEU A 1 488 ? -17.839 -6.353 45.024 1.00 93.81 488 LEU A CA 1
ATOM 3946 C C . LEU A 1 488 ? -17.751 -6.615 46.524 1.00 93.81 488 LEU A C 1
ATOM 3948 O O . LEU A 1 488 ? -18.640 -6.199 47.271 1.00 93.81 488 LEU A O 1
ATOM 3952 N N . VAL A 1 489 ? -16.676 -7.266 46.958 1.00 92.56 489 VAL A N 1
ATOM 3953 C CA . VAL A 1 489 ? -16.364 -7.456 48.375 1.00 92.56 489 VAL A CA 1
ATOM 3954 C C . VAL A 1 489 ? -15.631 -6.217 48.869 1.00 92.56 489 VAL A C 1
ATOM 3956 O O . VAL A 1 489 ? -14.612 -5.804 48.303 1.00 92.56 489 VAL A O 1
ATOM 3959 N N . LYS A 1 490 ? -16.182 -5.590 49.903 1.00 90.25 490 LYS A N 1
ATOM 3960 C CA . LYS A 1 490 ? -15.634 -4.382 50.510 1.00 90.25 490 LYS A CA 1
ATOM 3961 C C . LYS A 1 490 ? -15.516 -4.548 52.010 1.00 90.25 490 LYS A C 1
ATOM 3963 O O . LYS A 1 490 ? -16.364 -5.195 52.611 1.00 90.25 490 LYS A O 1
ATOM 3968 N N . ASP A 1 491 ? -14.494 -3.926 52.569 1.00 86.81 491 ASP A N 1
ATOM 3969 C CA . ASP A 1 491 ? -14.302 -3.791 54.004 1.00 86.81 491 ASP A CA 1
ATOM 3970 C C . ASP A 1 491 ? -14.911 -2.466 54.470 1.00 86.81 491 ASP A C 1
ATOM 3972 O O . ASP A 1 491 ? -14.875 -1.480 53.725 1.00 86.81 491 ASP A O 1
ATOM 3976 N N . GLN A 1 492 ? -15.540 -2.439 55.638 1.00 84.50 492 GLN A N 1
ATOM 3977 C CA . GLN A 1 492 ? -16.125 -1.227 56.200 1.00 84.50 492 GLN A CA 1
ATOM 3978 C C . GLN A 1 492 ? -15.270 -0.720 57.361 1.00 84.50 492 GLN A C 1
ATOM 3980 O O . GLN A 1 492 ? -15.258 -1.324 58.425 1.00 84.50 492 GLN A O 1
ATOM 3985 N N . ASP A 1 493 ? -14.639 0.442 57.183 1.00 74.75 493 ASP A N 1
ATOM 3986 C CA . ASP A 1 493 ? -13.703 0.978 58.173 1.00 74.75 493 ASP A CA 1
ATOM 3987 C C . ASP A 1 493 ? -14.413 1.503 59.435 1.00 74.75 493 ASP A C 1
ATOM 3989 O O . ASP A 1 493 ? -15.624 1.780 59.459 1.00 74.75 493 ASP A O 1
ATOM 3993 N N . PHE A 1 494 ? -13.624 1.707 60.495 1.00 59.69 494 PHE A N 1
ATOM 3994 C CA . PHE A 1 494 ? -14.086 2.216 61.786 1.00 59.69 494 PHE A CA 1
ATOM 3995 C C . PHE A 1 494 ? -14.845 3.551 61.631 1.00 59.69 494 PHE A C 1
ATOM 3997 O O . PHE A 1 494 ? -14.388 4.476 60.964 1.00 59.69 494 PHE A O 1
ATOM 4004 N N . LEU A 1 495 ? -16.028 3.645 62.255 1.00 58.03 495 LEU A N 1
ATOM 4005 C CA . LEU A 1 495 ? -17.027 4.728 62.125 1.00 58.03 495 LEU A CA 1
ATOM 4006 C C . LEU A 1 495 ? -17.802 4.791 60.791 1.00 58.03 495 LEU A C 1
ATOM 4008 O O . LEU A 1 495 ? -18.682 5.638 60.651 1.00 58.03 495 LEU A O 1
ATOM 4012 N N . GLY A 1 496 ? -17.558 3.885 59.836 1.00 58.97 496 GLY A N 1
ATOM 4013 C CA . GLY A 1 496 ? -18.363 3.747 58.615 1.00 58.97 496 GLY A CA 1
ATOM 4014 C C . GLY A 1 496 ? -18.241 4.897 57.607 1.00 58.97 496 GLY A C 1
ATOM 4015 O O . GLY A 1 496 ? -19.086 5.006 56.718 1.00 58.97 496 GLY A O 1
ATOM 4016 N N . MET A 1 497 ? -17.221 5.751 57.743 1.00 57.19 497 MET A N 1
ATOM 4017 C CA . MET A 1 497 ? -16.983 6.905 56.862 1.00 57.19 497 MET A CA 1
ATOM 4018 C C . MET A 1 497 ? -16.318 6.528 55.528 1.00 57.19 497 MET A C 1
ATOM 4020 O O . MET A 1 497 ? -16.505 7.231 54.534 1.00 57.19 497 MET A O 1
ATOM 4024 N N . SER A 1 498 ? -15.603 5.404 55.473 1.00 67.31 498 SER A N 1
ATOM 4025 C CA . SER A 1 498 ? -14.971 4.868 54.264 1.00 67.31 498 SER A CA 1
ATOM 4026 C C . SER A 1 498 ? -15.193 3.360 54.142 1.00 67.31 498 SER A C 1
ATOM 4028 O O . SER A 1 498 ? -15.556 2.674 55.097 1.00 67.31 498 SER A O 1
ATOM 4030 N N . SER A 1 499 ? -15.067 2.849 52.916 1.00 76.81 499 SER A N 1
ATOM 4031 C CA . SER A 1 499 ? -15.099 1.411 52.662 1.00 76.81 499 SER A CA 1
ATOM 4032 C C . SER A 1 499 ? -14.019 1.040 51.665 1.00 76.81 499 SER A C 1
ATOM 4034 O O . SER A 1 499 ? -14.020 1.577 50.546 1.00 76.81 499 SER A O 1
ATOM 4036 N N . GLN A 1 500 ? -13.168 0.100 52.038 1.00 82.94 500 GLN A N 1
ATOM 4037 C CA . GLN A 1 500 ? -12.054 -0.346 51.227 1.00 82.94 500 GLN A CA 1
ATOM 4038 C C . GLN A 1 500 ? -12.459 -1.470 50.274 1.00 82.94 500 GLN A C 1
ATOM 4040 O O . GLN A 1 500 ? -13.363 -2.256 50.546 1.00 82.94 500 GLN A O 1
ATOM 4045 N N . PHE A 1 501 ? -11.815 -1.549 49.113 1.00 87.50 501 PHE A N 1
ATOM 4046 C CA . PHE A 1 501 ? -12.052 -2.625 48.157 1.00 87.50 501 PHE A CA 1
ATOM 4047 C C . PHE A 1 501 ? -11.176 -3.846 48.474 1.00 87.50 501 PHE A C 1
ATOM 4049 O O . PHE A 1 501 ? -9.949 -3.753 48.465 1.00 87.50 501 PHE A O 1
ATOM 4056 N N . VAL A 1 502 ? -11.814 -4.995 48.719 1.00 87.62 502 VAL A N 1
ATOM 4057 C CA . VAL A 1 502 ? -11.134 -6.257 49.060 1.00 87.62 502 VAL A CA 1
ATOM 4058 C C . VAL A 1 502 ? -10.954 -7.127 47.821 1.00 87.62 502 VAL A C 1
ATOM 4060 O O . VAL A 1 502 ? -9.877 -7.672 47.605 1.00 87.62 502 VAL A O 1
ATOM 4063 N N . GLY A 1 503 ? -11.975 -7.226 46.973 1.00 90.00 503 GLY A N 1
ATOM 4064 C CA . GLY A 1 503 ? -11.907 -8.005 45.742 1.00 90.00 503 GLY A CA 1
ATOM 4065 C C . GLY A 1 503 ? -13.220 -7.992 44.973 1.00 90.00 503 GLY A C 1
ATOM 4066 O O . GLY A 1 503 ? -14.263 -7.580 45.485 1.00 90.00 503 GLY A O 1
ATOM 4067 N N . GLU A 1 504 ? -13.168 -8.437 43.724 1.00 93.25 504 GLU A N 1
ATOM 4068 C CA . GLU A 1 504 ? -14.343 -8.607 42.877 1.00 93.25 504 GLU A CA 1
ATOM 4069 C C . GLU A 1 504 ? -14.418 -10.015 42.296 1.00 93.25 504 GLU A C 1
ATOM 4071 O O . GLU A 1 504 ? -13.396 -10.665 42.058 1.00 93.25 504 GLU A O 1
ATOM 4076 N N . ALA A 1 505 ? -15.651 -10.459 42.068 1.00 94.69 505 ALA A N 1
ATOM 4077 C CA . ALA A 1 505 ? -15.956 -11.684 41.357 1.00 94.69 505 ALA A CA 1
ATOM 4078 C C . ALA A 1 505 ? -17.101 -11.479 40.358 1.00 94.69 505 ALA A C 1
ATOM 4080 O O . ALA A 1 505 ? -17.954 -10.611 40.548 1.00 94.69 505 ALA A O 1
ATOM 4081 N N . PHE A 1 506 ? -17.133 -12.298 39.314 1.00 95.62 506 PHE A N 1
ATOM 4082 C CA . PHE A 1 506 ? -18.063 -12.209 38.198 1.00 95.62 506 PHE A CA 1
ATOM 4083 C C . PHE A 1 506 ? -18.703 -13.570 37.891 1.00 95.62 506 PHE A C 1
ATOM 4085 O O . PHE A 1 506 ? -18.045 -14.610 37.988 1.00 95.62 506 PHE A O 1
ATOM 4092 N N . ILE A 1 507 ? -19.974 -13.552 37.482 1.00 94.56 507 ILE A N 1
ATOM 4093 C CA . ILE A 1 507 ? -20.698 -14.680 36.871 1.00 94.56 507 ILE A CA 1
ATOM 4094 C C . ILE A 1 507 ? -21.354 -14.180 35.586 1.00 94.56 507 ILE A C 1
ATOM 4096 O O . ILE A 1 507 ? -21.999 -13.133 35.606 1.00 94.56 507 ILE A O 1
ATOM 4100 N N . GLN A 1 508 ? -21.233 -14.925 34.486 1.00 94.75 508 GLN A N 1
ATOM 4101 C CA . GLN A 1 508 ? -21.940 -14.608 33.246 1.00 94.75 508 GLN A CA 1
ATOM 4102 C C . GLN A 1 508 ? -23.344 -15.212 33.240 1.00 94.75 508 GLN A C 1
ATOM 4104 O O . GLN A 1 508 ? -23.538 -16.340 33.684 1.00 94.75 508 GLN A O 1
ATOM 4109 N N . PHE A 1 509 ? -24.323 -14.483 32.702 1.00 92.69 509 PHE A N 1
ATOM 4110 C CA . PHE A 1 509 ? -25.728 -14.897 32.668 1.00 92.69 509 PHE A CA 1
ATOM 4111 C C . PHE A 1 509 ? -25.925 -16.238 31.960 1.00 92.69 509 PHE A C 1
ATOM 4113 O O . PHE A 1 509 ? -26.712 -17.059 32.425 1.00 92.69 509 PHE A O 1
ATOM 4120 N N . LYS A 1 510 ? -25.152 -16.498 30.897 1.00 90.94 510 LYS A N 1
ATOM 4121 C CA . LYS A 1 510 ? -25.163 -17.779 30.175 1.00 90.94 510 LYS A CA 1
ATOM 4122 C C . LYS A 1 510 ? -24.818 -18.992 31.056 1.00 90.94 510 LYS A C 1
ATOM 4124 O O . LYS A 1 510 ? -25.237 -20.101 30.751 1.00 90.94 510 LYS A O 1
ATOM 4129 N N . ASP A 1 511 ? -24.052 -18.787 32.132 1.00 89.88 511 ASP A N 1
ATOM 4130 C CA . ASP A 1 511 ? -23.584 -19.856 33.022 1.00 89.88 511 ASP A CA 1
ATOM 4131 C C . ASP A 1 511 ? -24.589 -20.147 34.158 1.00 89.88 511 ASP A C 1
ATOM 4133 O O . ASP A 1 511 ? -24.402 -21.091 34.936 1.00 89.88 511 ASP A O 1
ATOM 4137 N N . ILE A 1 512 ? -25.648 -19.331 34.275 1.00 89.81 512 ILE A N 1
ATOM 4138 C CA . ILE A 1 512 ? -26.654 -19.405 35.337 1.00 89.81 512 ILE A CA 1
ATOM 4139 C C . ILE A 1 512 ? -27.781 -20.365 34.925 1.00 89.81 512 ILE A C 1
ATOM 4141 O O . ILE A 1 512 ? -28.362 -20.203 33.850 1.00 89.81 512 ILE A O 1
ATOM 4145 N N . PRO A 1 513 ? -28.164 -21.322 35.791 1.00 85.56 513 PRO A N 1
ATOM 4146 C CA . PRO A 1 513 ? -29.313 -22.186 35.546 1.00 85.56 513 PRO A CA 1
ATOM 4147 C C . PRO A 1 513 ? -30.608 -21.382 35.371 1.00 85.56 513 PRO A C 1
ATOM 4149 O O . PRO A 1 513 ? -30.935 -20.520 36.198 1.00 85.56 513 PRO A O 1
ATOM 4152 N N . LYS A 1 514 ? -31.358 -21.694 34.311 1.00 84.31 514 LYS A N 1
ATOM 4153 C CA . LYS A 1 514 ? -32.706 -21.175 34.059 1.00 84.31 514 LYS A CA 1
ATOM 4154 C C . LYS A 1 514 ? -33.710 -22.248 34.477 1.00 84.31 514 LYS A C 1
ATOM 4156 O O . LYS A 1 514 ? -33.725 -23.309 33.866 1.00 84.31 514 LYS A O 1
ATOM 4161 N N . ALA A 1 515 ? -34.485 -21.987 35.527 1.00 76.19 515 ALA A N 1
ATOM 4162 C CA . ALA A 1 515 ? -35.571 -22.859 35.961 1.00 76.19 515 ALA A CA 1
ATOM 4163 C C . ALA A 1 515 ? -36.916 -22.271 35.511 1.00 76.19 515 ALA A C 1
ATOM 4165 O O . ALA A 1 515 ? -37.145 -21.064 35.652 1.00 76.19 515 ALA A O 1
ATOM 4166 N N . GLU A 1 516 ? -37.792 -23.126 34.989 1.00 62.00 516 GLU A N 1
ATOM 4167 C CA . GLU A 1 516 ? -39.193 -22.806 34.707 1.00 62.00 516 GLU A CA 1
ATOM 4168 C C . GLU A 1 516 ? -40.059 -23.537 35.743 1.00 62.00 516 GLU A C 1
ATOM 4170 O O . GLU A 1 516 ? -40.066 -24.764 35.805 1.00 62.00 516 GLU A O 1
ATOM 4175 N N . GLY A 1 517 ? -40.753 -22.788 36.605 1.00 61.28 517 GLY A N 1
ATOM 4176 C CA . GLY A 1 517 ? -41.574 -23.359 37.678 1.00 61.28 517 GLY A CA 1
ATOM 4177 C C . GLY A 1 517 ? -40.816 -23.831 38.932 1.00 61.28 517 GLY A C 1
ATOM 4178 O O . GLY A 1 517 ? -39.657 -23.489 39.174 1.00 61.28 517 GLY A O 1
ATOM 4179 N N . ASP A 1 518 ? -41.521 -24.587 39.779 1.00 55.44 518 ASP A N 1
ATOM 4180 C CA . ASP A 1 518 ? -41.092 -25.004 41.126 1.00 55.44 518 ASP A CA 1
ATOM 4181 C C . ASP A 1 518 ? -40.272 -26.314 41.090 1.00 55.44 518 ASP A C 1
ATOM 4183 O O . ASP A 1 518 ? -40.522 -27.263 41.836 1.00 55.44 518 ASP A O 1
ATOM 4187 N N . GLU A 1 519 ? -39.307 -26.404 40.167 1.00 54.97 519 GLU A N 1
ATOM 4188 C CA . GLU A 1 519 ? -38.401 -27.554 40.104 1.00 54.97 519 GLU A CA 1
ATOM 4189 C C . GLU A 1 519 ? -37.582 -27.675 41.402 1.00 54.97 519 GLU A C 1
ATOM 4191 O O . GLU A 1 519 ? -37.069 -26.697 41.958 1.00 54.97 519 GLU A O 1
ATOM 4196 N N . GLN A 1 520 ? -37.519 -28.914 41.894 1.00 50.22 520 GLN A N 1
ATOM 4197 C CA . GLN A 1 520 ? -37.139 -29.307 43.248 1.00 50.22 520 GLN A CA 1
ATOM 4198 C C . GLN A 1 520 ? -35.812 -28.695 43.735 1.00 50.22 520 GLN A C 1
ATOM 4200 O O . GLN A 1 520 ? -34.811 -28.627 43.021 1.00 50.22 520 GLN A O 1
ATOM 4205 N N . LEU A 1 521 ? -35.816 -28.309 45.015 1.00 51.12 521 LEU A N 1
ATOM 4206 C CA . LEU A 1 521 ? -34.788 -27.584 45.778 1.00 51.12 521 LEU A CA 1
ATOM 4207 C C . LEU A 1 521 ? -33.359 -28.183 45.762 1.00 51.12 521 LEU A C 1
ATOM 4209 O O . LEU A 1 521 ? -32.440 -27.555 46.289 1.00 51.12 521 LEU A O 1
ATOM 4213 N N . GLU A 1 522 ? -33.153 -29.382 45.214 1.00 48.50 522 GLU A N 1
ATOM 4214 C CA . GLU A 1 522 ? -32.004 -30.239 45.540 1.00 48.50 522 GLU A CA 1
ATOM 4215 C C . GLU A 1 522 ? -30.808 -30.141 44.574 1.00 48.50 522 GLU A C 1
ATOM 4217 O O . GLU A 1 522 ? -29.723 -30.595 44.921 1.00 48.50 522 GLU A O 1
ATOM 4222 N N . ASN A 1 523 ? -30.926 -29.451 43.431 1.00 52.56 523 ASN A N 1
ATOM 4223 C CA . ASN A 1 523 ? -29.823 -29.287 42.462 1.00 52.56 523 ASN A CA 1
ATOM 4224 C C . ASN A 1 523 ? -29.386 -27.822 42.258 1.00 52.56 523 ASN A C 1
ATOM 4226 O O . ASN A 1 523 ? -29.099 -27.378 41.144 1.00 52.56 523 ASN A O 1
ATOM 4230 N N . LEU A 1 524 ? -29.317 -27.032 43.335 1.00 61.91 524 LEU A N 1
ATOM 4231 C CA . LEU A 1 524 ? -28.817 -25.655 43.263 1.00 61.91 524 LEU A CA 1
ATOM 4232 C C . LEU A 1 524 ? -27.299 -25.633 43.035 1.00 61.91 524 LEU A C 1
ATOM 4234 O O . LEU A 1 524 ? -26.508 -25.845 43.961 1.00 61.91 524 LEU A O 1
ATOM 4238 N N . ARG A 1 525 ? -26.885 -25.313 41.801 1.00 74.00 525 ARG A N 1
ATOM 4239 C CA . ARG A 1 525 ? -25.472 -25.104 41.462 1.00 74.00 525 ARG A CA 1
ATOM 4240 C C . ARG A 1 525 ? -24.891 -24.006 42.353 1.00 74.00 525 ARG A C 1
ATOM 4242 O O . ARG A 1 525 ? -25.290 -22.843 42.291 1.00 74.00 525 ARG A O 1
ATOM 4249 N N . THR A 1 526 ? -23.946 -24.401 43.197 1.00 88.06 526 THR A N 1
ATOM 4250 C CA . THR A 1 526 ? -23.187 -23.488 44.050 1.00 88.06 526 THR A CA 1
ATOM 4251 C C . THR A 1 526 ? -21.932 -23.061 43.293 1.00 88.06 526 THR A C 1
ATOM 4253 O O . THR A 1 526 ? -21.193 -23.898 42.776 1.00 88.06 526 THR A O 1
ATOM 4256 N N . PHE A 1 527 ? -21.713 -21.755 43.187 1.00 91.50 527 PHE A N 1
ATOM 4257 C CA . PHE A 1 527 ? -20.565 -21.172 42.508 1.00 91.50 527 PHE A CA 1
ATOM 4258 C C . PHE A 1 527 ? -19.498 -20.808 43.536 1.00 91.50 527 PHE A C 1
ATOM 4260 O O . PHE A 1 527 ? -19.758 -20.034 44.456 1.00 91.50 527 PHE A O 1
ATOM 4267 N N . HIS A 1 528 ? -18.292 -21.343 43.352 1.00 92.75 528 HIS A N 1
ATOM 4268 C CA . HIS A 1 528 ? -17.104 -20.972 44.116 1.00 92.75 528 HIS A CA 1
ATOM 4269 C C . HIS A 1 528 ? -16.276 -20.010 43.267 1.00 92.75 528 HIS A C 1
ATOM 4271 O O . HIS A 1 528 ? -15.590 -20.429 42.336 1.00 92.75 528 HIS A O 1
ATOM 4277 N N . LEU A 1 529 ? -16.383 -18.715 43.550 1.00 92.94 529 LEU A N 1
ATOM 4278 C CA . LEU A 1 529 ? -15.756 -17.665 42.759 1.00 92.94 529 LEU A CA 1
ATOM 4279 C C . LEU A 1 529 ? -14.443 -17.232 43.403 1.00 92.94 529 LEU A C 1
ATOM 4281 O O . LEU A 1 529 ? -14.414 -16.860 44.575 1.00 92.94 529 LEU A O 1
ATOM 4285 N N . ASN A 1 530 ? -13.361 -17.239 42.633 1.00 92.38 530 ASN A N 1
ATOM 4286 C CA . ASN A 1 530 ? -12.092 -16.684 43.085 1.00 92.38 530 ASN A CA 1
ATOM 4287 C C . ASN A 1 530 ? -12.183 -15.156 43.084 1.00 92.38 530 ASN A C 1
ATOM 4289 O O . ASN A 1 530 ? -12.567 -14.561 42.079 1.00 92.38 530 ASN A O 1
ATOM 4293 N N . LEU A 1 531 ? -11.827 -14.516 44.198 1.00 90.62 531 LEU A N 1
ATOM 4294 C CA . LEU A 1 531 ? -11.755 -13.061 44.243 1.00 90.62 531 LEU A CA 1
ATOM 4295 C C . LEU A 1 531 ? -10.494 -12.593 43.522 1.00 90.62 531 LEU A C 1
ATOM 4297 O O . LEU A 1 531 ? -9.400 -13.119 43.731 1.00 90.62 531 LEU A O 1
ATOM 4301 N N . SER A 1 532 ? -10.658 -11.578 42.682 1.00 89.44 532 SER A N 1
ATOM 4302 C CA . SER A 1 532 ? -9.575 -10.951 41.931 1.00 89.44 532 SER A CA 1
ATOM 4303 C C . SER A 1 532 ? -9.547 -9.445 42.198 1.00 89.44 532 SER A C 1
ATOM 4305 O O . SER A 1 532 ? -10.564 -8.846 42.556 1.00 89.44 532 SER A O 1
ATOM 4307 N N . LYS A 1 533 ? -8.385 -8.816 42.016 1.00 86.81 533 LYS A N 1
ATOM 4308 C CA . LYS A 1 533 ? -8.249 -7.356 41.958 1.00 86.81 533 LYS A CA 1
ATOM 4309 C C . LYS A 1 533 ? -7.801 -6.942 40.554 1.00 86.81 533 LYS A C 1
ATOM 4311 O O . LYS A 1 533 ? -7.117 -7.730 39.894 1.00 86.81 533 LYS A O 1
ATOM 4316 N N . PRO A 1 534 ? -8.177 -5.742 40.083 1.00 82.62 534 PRO A N 1
ATOM 4317 C CA . PRO A 1 534 ? -7.575 -5.173 38.888 1.00 82.62 534 PRO A CA 1
ATOM 4318 C C . PRO A 1 534 ? -6.076 -4.970 39.139 1.00 82.62 534 PRO A C 1
ATOM 4320 O O . PRO A 1 534 ? -5.713 -4.290 40.093 1.00 82.62 534 PRO A O 1
ATOM 4323 N N . ASP A 1 535 ? -5.229 -5.573 38.313 1.00 72.25 535 ASP A N 1
ATOM 4324 C CA . ASP A 1 535 ? -3.760 -5.497 38.430 1.00 72.25 535 ASP A CA 1
ATOM 4325 C C . ASP A 1 535 ? -3.136 -4.975 37.120 1.00 72.25 535 ASP A C 1
ATOM 4327 O O . ASP A 1 535 ? -2.215 -4.162 37.096 1.00 72.25 535 ASP A O 1
ATOM 4331 N N . LYS A 1 536 ? -3.729 -5.338 35.977 1.00 64.44 536 LYS A N 1
ATOM 4332 C CA . LYS A 1 536 ? -3.206 -4.972 34.661 1.00 64.44 536 LYS A CA 1
ATOM 4333 C C . LYS A 1 536 ? -3.735 -3.617 34.197 1.00 64.44 536 LYS A C 1
ATOM 4335 O O . LYS A 1 536 ? -4.822 -3.522 33.639 1.00 64.44 536 LYS A O 1
ATOM 4340 N N . GLN A 1 537 ? -2.904 -2.583 34.311 1.00 65.88 537 GLN A N 1
ATOM 4341 C CA . GLN A 1 537 ? -3.096 -1.316 33.583 1.00 65.88 537 GLN A CA 1
ATOM 4342 C C . GLN A 1 537 ? -2.793 -1.438 32.073 1.00 65.88 537 GLN A C 1
ATOM 4344 O O . GLN A 1 537 ? -2.944 -0.474 31.330 1.00 65.88 537 GLN A O 1
ATOM 4349 N N . ASN A 1 538 ? -2.364 -2.618 31.609 1.00 61.56 538 ASN A N 1
ATOM 4350 C CA . ASN A 1 538 ? -1.822 -2.813 30.266 1.00 61.56 538 ASN A CA 1
ATOM 4351 C C . ASN A 1 538 ? -2.786 -3.446 29.253 1.00 61.56 538 ASN A C 1
ATOM 4353 O O . ASN A 1 538 ? -2.354 -3.664 28.122 1.00 61.56 538 ASN A O 1
ATOM 4357 N N . THR A 1 539 ? -4.047 -3.747 29.599 1.00 81.44 539 THR A N 1
ATOM 4358 C CA . THR A 1 539 ? -4.984 -4.224 28.566 1.00 81.44 539 THR A CA 1
ATOM 4359 C C . THR A 1 539 ? -5.306 -3.093 27.593 1.00 81.44 539 THR A C 1
ATOM 4361 O O . THR A 1 539 ? -5.422 -1.929 27.983 1.00 81.44 539 THR A O 1
ATOM 4364 N N . GLU A 1 540 ? -5.434 -3.422 26.309 1.00 84.50 540 GLU A N 1
ATOM 4365 C CA . GLU A 1 540 ? -5.707 -2.425 25.269 1.00 84.50 540 GLU A CA 1
ATOM 4366 C C . GLU A 1 540 ? -7.055 -1.723 25.516 1.00 84.50 540 GLU A C 1
ATOM 4368 O O . GLU A 1 540 ? -7.161 -0.515 25.318 1.00 84.50 540 GLU A O 1
ATOM 4373 N N . VAL A 1 541 ? -8.050 -2.430 26.071 1.00 87.38 541 VAL A N 1
ATOM 4374 C CA . VAL A 1 541 ? -9.342 -1.849 26.480 1.00 87.38 541 VAL A CA 1
ATOM 4375 C C . VAL A 1 541 ? -9.182 -0.837 27.614 1.00 87.38 541 VAL A C 1
ATOM 4377 O O . VAL A 1 541 ? -9.753 0.253 27.546 1.00 87.38 541 VAL A O 1
ATOM 4380 N N . TYR A 1 542 ? -8.378 -1.143 28.639 1.00 86.94 542 TYR A N 1
ATOM 4381 C CA . TYR A 1 542 ? -8.107 -0.188 29.717 1.00 86.94 542 TYR A CA 1
ATOM 4382 C C . TYR A 1 542 ? -7.406 1.064 29.182 1.00 86.94 542 TYR A C 1
ATOM 4384 O O . TYR A 1 542 ? -7.810 2.178 29.515 1.00 86.94 542 TYR A O 1
ATOM 4392 N N . LYS A 1 543 ? -6.402 0.899 28.309 1.00 86.69 543 LYS A N 1
ATOM 4393 C CA . 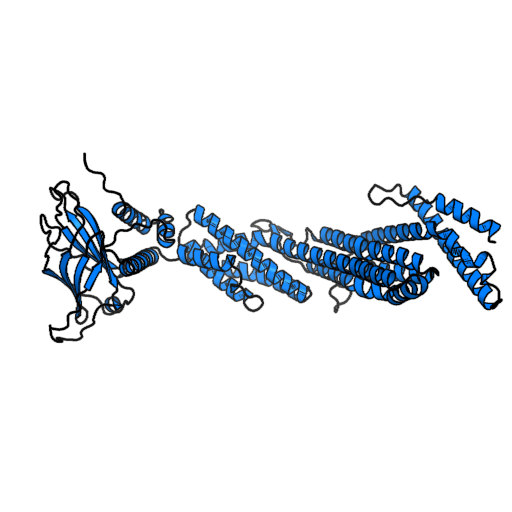LYS A 1 543 ? -5.722 2.028 27.660 1.00 86.69 543 LYS A CA 1
ATOM 4394 C C . LYS A 1 543 ? -6.698 2.856 26.828 1.00 86.69 543 LYS A C 1
ATOM 4396 O O . LYS A 1 543 ? -6.698 4.076 26.958 1.00 86.69 543 LYS A O 1
ATOM 4401 N N . ALA A 1 544 ? -7.555 2.228 26.023 1.00 86.44 544 ALA A N 1
ATOM 4402 C CA . ALA A 1 544 ? -8.555 2.931 25.221 1.00 86.44 544 ALA A CA 1
ATOM 4403 C C . ALA A 1 544 ? -9.530 3.744 26.091 1.00 86.44 544 ALA A C 1
ATOM 4405 O O . ALA A 1 544 ? -9.820 4.896 25.770 1.00 86.44 544 ALA A O 1
ATOM 4406 N N . LEU A 1 545 ? -9.972 3.195 27.228 1.00 86.75 545 LEU A N 1
ATOM 4407 C CA . LEU A 1 545 ? -10.803 3.909 28.204 1.00 86.75 545 LEU A CA 1
ATOM 4408 C C . LEU A 1 545 ? -10.044 5.051 28.905 1.00 86.75 545 LEU A C 1
ATOM 4410 O O . LEU A 1 545 ? -10.608 6.129 29.090 1.00 86.75 545 LEU A O 1
ATOM 4414 N N . ASP A 1 546 ? -8.767 4.865 29.259 1.00 85.88 546 ASP A N 1
ATOM 4415 C CA . ASP A 1 546 ? -7.930 5.915 29.866 1.00 85.88 546 ASP A CA 1
ATOM 4416 C C . ASP A 1 546 ? -7.640 7.064 28.885 1.00 85.88 546 ASP A C 1
ATOM 4418 O O . ASP A 1 546 ? -7.508 8.207 29.319 1.00 85.88 546 ASP A O 1
ATOM 4422 N N . HIS A 1 547 ? -7.646 6.820 27.570 1.00 83.62 547 HIS A N 1
ATOM 4423 C CA . HIS A 1 547 ? -7.546 7.885 26.561 1.00 83.62 547 HIS A CA 1
ATOM 4424 C C . HIS A 1 547 ? -8.805 8.771 26.499 1.00 83.62 547 HIS A C 1
ATOM 4426 O O . HIS A 1 547 ? -8.710 9.959 26.181 1.00 83.62 547 HIS A O 1
ATOM 4432 N N . ARG A 1 548 ? -9.982 8.252 26.876 1.00 83.81 548 ARG A N 1
ATOM 4433 C CA . ARG A 1 548 ? -11.283 8.948 26.794 1.00 83.81 548 ARG A CA 1
ATOM 4434 C C . ARG A 1 548 ? -11.579 9.861 27.990 1.00 83.81 548 ARG A C 1
ATOM 4436 O O . ARG A 1 548 ? -12.705 9.922 28.475 1.00 83.81 548 ARG A O 1
ATOM 4443 N N . GLN A 1 549 ? -10.602 10.636 28.465 1.00 78.69 549 GLN A N 1
ATOM 4444 C CA . GLN A 1 549 ? -10.807 11.528 29.625 1.00 78.69 549 GLN A CA 1
ATOM 4445 C C . GLN A 1 549 ? -11.847 12.640 29.387 1.00 78.69 549 GLN A C 1
ATOM 4447 O O . GLN A 1 549 ? -12.417 13.168 30.350 1.00 78.69 549 GLN A O 1
ATOM 4452 N N . GLY A 1 550 ? -12.118 12.989 28.123 1.00 78.94 550 GLY A N 1
ATOM 4453 C CA . GLY A 1 550 ? -13.177 13.935 27.757 1.00 78.94 550 GLY A CA 1
ATOM 4454 C C . GLY A 1 550 ? -14.579 13.427 28.110 1.00 78.94 550 GLY A C 1
ATOM 4455 O O . GLY A 1 550 ? -15.436 14.208 28.522 1.00 78.94 550 GLY A O 1
ATOM 4456 N N . GLU A 1 551 ? -14.799 12.114 28.063 1.00 83.88 551 GLU A N 1
ATOM 4457 C CA . GLU A 1 551 ? -16.090 11.501 28.355 1.00 83.88 551 GLU A CA 1
ATOM 4458 C C . GLU A 1 551 ? -16.259 11.269 29.861 1.00 83.88 551 GLU A C 1
ATOM 4460 O O . GLU A 1 551 ? -15.412 10.669 30.527 1.00 83.88 551 GLU A O 1
ATOM 4465 N N . LYS A 1 552 ? -17.376 11.744 30.428 1.00 87.00 552 LYS A N 1
ATOM 4466 C CA . LYS A 1 552 ? -17.639 11.632 31.872 1.00 87.00 552 LYS A CA 1
ATOM 4467 C C . LYS A 1 552 ? -17.677 10.170 32.335 1.00 87.00 552 LYS A C 1
ATOM 4469 O O . LYS A 1 552 ? -17.079 9.852 33.358 1.00 87.00 552 LYS A O 1
ATOM 4474 N N . LEU A 1 553 ? -18.333 9.295 31.567 1.00 88.75 553 LEU A N 1
ATOM 4475 C CA . LEU A 1 553 ? -18.470 7.871 31.890 1.00 88.75 553 LEU A CA 1
ATOM 4476 C C . LEU A 1 553 ? -17.109 7.163 31.959 1.00 88.75 553 LEU A C 1
ATOM 4478 O O . LEU A 1 553 ? -16.807 6.531 32.970 1.00 88.75 553 LEU A O 1
ATOM 4482 N N . ALA A 1 554 ? -16.262 7.324 30.937 1.00 87.75 554 ALA A N 1
ATOM 4483 C CA . ALA A 1 554 ? -14.927 6.723 30.903 1.00 87.75 554 ALA A CA 1
ATOM 4484 C C . ALA A 1 554 ? -14.030 7.254 32.034 1.00 87.75 554 ALA A C 1
ATOM 4486 O O . ALA A 1 554 ? -13.400 6.477 32.752 1.00 87.75 554 ALA A O 1
ATOM 4487 N N . ARG A 1 555 ? -14.025 8.573 32.260 1.00 88.81 555 ARG A N 1
ATOM 4488 C CA . ARG A 1 555 ? -13.252 9.210 33.337 1.00 88.81 555 ARG A CA 1
ATOM 4489 C C . ARG A 1 555 ? -13.673 8.729 34.726 1.00 88.81 555 ARG A C 1
ATOM 4491 O O . ARG A 1 555 ? -12.815 8.383 35.542 1.00 88.81 555 ARG A O 1
ATOM 4498 N N . ASP A 1 556 ? -14.976 8.677 34.999 1.00 88.81 556 ASP A N 1
ATOM 4499 C CA . ASP A 1 556 ? -15.502 8.192 36.279 1.00 88.81 556 ASP A CA 1
ATOM 4500 C C . ASP A 1 556 ? -15.188 6.702 36.476 1.00 88.81 556 ASP A C 1
ATOM 4502 O O . ASP A 1 556 ? -14.810 6.287 37.577 1.00 88.81 556 ASP A O 1
ATOM 4506 N N . PHE A 1 557 ? -15.286 5.902 35.411 1.00 89.88 557 PHE A N 1
ATOM 4507 C CA . PHE A 1 557 ? -14.926 4.489 35.428 1.00 89.88 557 PHE A CA 1
ATOM 4508 C C . PHE A 1 557 ? -13.444 4.282 35.755 1.00 89.88 557 PHE A C 1
ATOM 4510 O O . PHE A 1 557 ? -13.118 3.588 36.719 1.00 89.88 557 PHE A O 1
ATOM 4517 N N . ILE A 1 558 ? -12.544 4.937 35.020 1.00 89.69 558 ILE A N 1
ATOM 4518 C CA . ILE A 1 558 ? -11.096 4.835 35.226 1.00 89.69 558 ILE A CA 1
ATOM 4519 C C . ILE A 1 558 ? -10.698 5.311 36.622 1.00 89.69 558 ILE A C 1
ATOM 4521 O O . ILE A 1 558 ? -9.902 4.651 37.288 1.00 89.69 558 ILE A O 1
ATOM 4525 N N . LYS A 1 559 ? -11.291 6.402 37.124 1.00 88.00 559 LYS A N 1
ATOM 4526 C CA . LYS A 1 559 ? -11.059 6.862 38.501 1.00 88.00 559 LYS A CA 1
ATOM 4527 C C . LYS A 1 559 ? -11.428 5.783 39.526 1.00 88.00 559 LYS A C 1
ATOM 4529 O O . LYS A 1 559 ? -10.674 5.558 40.473 1.00 88.00 559 LYS A O 1
ATOM 4534 N N . ARG A 1 560 ? -12.555 5.084 39.330 1.00 87.12 560 ARG A N 1
ATOM 4535 C CA . ARG A 1 560 ? -12.964 3.957 40.188 1.00 87.12 560 ARG A CA 1
ATOM 4536 C C . ARG A 1 560 ? -12.005 2.771 40.068 1.00 87.12 560 ARG A C 1
ATOM 4538 O O . ARG A 1 560 ? -11.694 2.174 41.093 1.00 87.12 560 ARG A O 1
ATOM 4545 N N . GLN A 1 561 ? -11.530 2.436 38.866 1.00 87.94 561 GLN A N 1
ATOM 4546 C CA . GLN A 1 561 ? -10.565 1.342 38.684 1.00 87.94 561 GLN A CA 1
ATOM 4547 C C . GLN A 1 561 ? -9.208 1.670 39.320 1.00 87.94 561 GLN A C 1
ATOM 4549 O O . GLN A 1 561 ? -8.694 0.854 40.077 1.00 87.94 561 GLN A O 1
ATOM 4554 N N . LYS A 1 562 ? -8.680 2.889 39.136 1.00 85.38 562 LYS A N 1
ATOM 4555 C CA . LYS A 1 562 ? -7.443 3.348 39.794 1.00 85.38 562 LYS A CA 1
ATOM 4556 C C . LYS A 1 562 ? -7.555 3.271 41.322 1.00 85.38 562 LYS A C 1
ATOM 4558 O O . LYS A 1 562 ? -6.631 2.796 41.969 1.00 85.38 562 LYS A O 1
ATOM 4563 N N . ALA A 1 563 ? -8.704 3.636 41.899 1.00 83.00 563 ALA A N 1
ATOM 4564 C CA . ALA A 1 563 ? -8.945 3.499 43.340 1.00 83.00 563 ALA A CA 1
ATOM 4565 C C . ALA A 1 563 ? -8.975 2.035 43.827 1.00 83.00 563 ALA A C 1
ATOM 4567 O O . ALA A 1 563 ? -8.605 1.764 44.964 1.00 83.00 563 ALA A O 1
ATOM 4568 N N . LYS A 1 564 ? -9.389 1.080 42.981 1.00 82.75 564 LYS A N 1
ATOM 4569 C CA . LYS A 1 564 ? -9.317 -0.360 43.290 1.00 82.75 564 LYS A CA 1
ATOM 4570 C C . LYS A 1 564 ? -7.889 -0.923 43.208 1.00 82.75 564 LYS A C 1
ATOM 4572 O O . LYS A 1 564 ? -7.630 -1.951 43.826 1.00 82.75 564 LYS A O 1
ATOM 4577 N N . MET A 1 565 ? -7.008 -0.277 42.436 1.00 76.19 565 MET A N 1
ATOM 4578 C CA . MET A 1 565 ? -5.622 -0.697 42.171 1.00 76.19 565 MET A CA 1
ATOM 4579 C C . MET A 1 565 ? -4.597 -0.137 43.169 1.00 76.19 565 MET A C 1
ATOM 4581 O O . MET A 1 565 ? -3.477 -0.636 43.220 1.00 76.19 565 MET A O 1
ATOM 4585 N N . GLN A 1 566 ? -4.924 0.922 43.918 1.00 65.12 566 GLN A N 1
ATOM 4586 C CA . GLN A 1 566 ? -3.950 1.574 44.800 1.00 65.12 566 GLN A CA 1
ATOM 4587 C C . GLN A 1 566 ? -3.418 0.602 45.872 1.00 65.12 566 GLN A C 1
ATOM 4589 O O . GLN A 1 566 ? -4.222 -0.002 46.592 1.00 65.12 566 GLN A O 1
ATOM 4594 N N . PRO A 1 567 ? -2.080 0.461 46.012 1.00 55.62 567 PRO A N 1
ATOM 4595 C CA . PRO A 1 567 ? -1.495 -0.244 47.138 1.00 55.62 567 PRO A CA 1
ATOM 4596 C C . PRO A 1 567 ? -1.811 0.528 48.417 1.00 55.62 567 PRO A C 1
ATOM 4598 O O . PRO A 1 567 ? -1.812 1.759 48.459 1.00 55.62 567 PRO A O 1
ATOM 4601 N N . MET A 1 568 ? -2.142 -0.228 49.451 1.00 50.91 568 MET A N 1
ATOM 4602 C CA . MET A 1 568 ? -2.734 0.290 50.672 1.00 50.91 568 MET A CA 1
ATOM 4603 C C . MET A 1 568 ? -1.644 0.999 51.473 1.00 50.91 568 MET A C 1
ATOM 4605 O O . MET A 1 568 ? -0.702 0.362 51.939 1.00 50.91 568 MET A O 1
ATOM 4609 N N . VAL A 1 569 ? -1.741 2.326 51.580 1.00 39.59 569 VAL A N 1
ATOM 4610 C CA . VAL A 1 569 ? -0.884 3.109 52.474 1.00 39.59 569 VAL A CA 1
ATOM 4611 C C . VAL A 1 569 ? -1.332 2.779 53.899 1.00 39.59 569 VAL A C 1
ATOM 4613 O O . VAL A 1 569 ? -2.512 2.978 54.202 1.00 39.59 569 VAL A O 1
ATOM 4616 N N . PRO A 1 570 ? -0.457 2.261 54.778 1.00 37.34 570 PRO A N 1
ATOM 4617 C CA . PRO A 1 570 ? -0.783 2.176 56.191 1.00 37.34 570 PRO A CA 1
ATOM 4618 C C . PRO A 1 570 ? -1.011 3.609 56.671 1.00 37.34 570 PRO A C 1
ATOM 4620 O O . PRO A 1 570 ? -0.107 4.436 56.553 1.00 37.34 570 PRO A O 1
ATOM 4623 N N . ASN A 1 571 ? -2.207 3.922 57.172 1.00 35.38 571 ASN A N 1
ATOM 4624 C CA . ASN A 1 571 ? -2.386 5.139 57.956 1.00 35.38 571 ASN A CA 1
ATOM 4625 C C . ASN A 1 571 ? -1.463 5.012 59.175 1.00 35.38 571 ASN A C 1
ATOM 4627 O O . ASN A 1 571 ? -1.725 4.208 60.069 1.00 35.38 571 ASN A O 1
ATOM 4631 N N . SER A 1 572 ? -0.340 5.726 59.117 1.00 30.58 572 SER A N 1
ATOM 4632 C CA . SER A 1 572 ? 0.678 5.843 60.163 1.00 30.58 572 SER A CA 1
ATOM 4633 C C . SER A 1 572 ? 0.177 6.640 61.353 1.00 30.58 572 SER A C 1
ATOM 4635 O O . SER A 1 572 ? -0.458 7.689 61.088 1.00 30.58 572 SER A O 1
#

pLDDT: mean 83.99, std 11.48, range [30.58, 96.5]

Foldseek 3Di:
DCVVVLVVLLVLLVVQDQDDPDDDDPCVVVVVSLVSLVVSVVVLLVLVVVLVVVCVVPVPCSCVDPSVPVCVSCLSSLVRVLSSLLVVLLVQLVVLLVPWPLDDPDPVDQATRSLVSNVVSLVVVLVVLVSPVPDDLVSLLVSVLVNLLSSLAVSLLSSLVSLCVVCLPPQWDQDPVGTAGADDSSLLNSLSSSVSSLVVLVVSCVSSVLVVSLVSCCVPPHPVVSVVSVCSSVVSSVVSSVSSVVSSLVSLLSSLVSNLVVLLVLLQVQLPDDDDDPVSLVVSVVRVCNRLVSNVVRHDPVSSLSSLVSNLVSSLVSLLVSLVVVLVVLDALSSLLSSLVSLVVVCVVSVVRDDSVVDPSSVVSNVSSVLSNDDPLVLVLVVVVVVQVVQVVDPDQQQWKWKWFWAAEPQKIKIWGFKTAQGQADDPVRFFFKKKWKDKPPCVQVVPWDGDMFHTDPGDSIDGGRDMDMTGHDPCSLPPQSMKIKIWMWTQDPPRPDIATRFMWMDTSNNHYYDYPDPDPPPGDMDITRTDFPADCPDPSNVSLVSNCVDPSSVVVNVVNVRSHDDDDPPD

Mean predicted aligned error: 12.18 Å

Secondary structure (DSSP, 8-state):
-HHHHHHHHHHHHHHPPP--SSS---HHHHHHHHHHHHHHHHHHHHHHHHHHHHHHH-TTTGGGSGGGGGGGGGHHHHHHHHHHHHHHHHHHHHHHHHH----BSSTT---BHHHHHHHHHHHHHHHHHHHH----HHHHHHHHHHHHIIIIIIIHHHHHHHHHHHTTTTTEEEETTEEEE---HHHHHHHHHHHHHHHTHHHHHHHTTHHHHHHHHHHHT-HHHHHHHHHHHHHHHHHHHHHHHHHHHHHHHHHHHHHHHHHHHHHHHHHH-SSS-THHHHHHHHHHHHHHHHHHHHS-HHHHHHHHHHHHHHHHHHHHHHHHHHHHTT--HHHHHHHHHHHHHHHHHHTTTS-GGG-HHHHHHHHHHHHHHS-HHHHHHHHHHHHHHHHHH-SS-TT-EEEEEEEEETTEEEEEEEEEESPPP-STTS---EEEEEEEESGGGGTTS---BPPPPPS-SS-EEEEEEEEE--HHHHT-TT-EEEEEEEEE-GGGS-EEEEEEEEEEGGGS-EE-S---TT---EEEEEPB----TT-HHHHHHHH-TTSHHHHHHHHHHHHHH-------